Protein AF-A0A1A8APL5-F1 (afdb_monomer)

Foldseek 3Di:
DDDDDDDDDDDDDDDDDDDDDDDDDDDDDDDDDDPDPDDDDDDDDDDDDDDDDDDDDDDDDDDDDDDDDDDDDDDDPDDPPDPVVVVVVLLVVLLVVLVVLLVLLLVCPPHPPVSQPSQVVNLVQVQQLQFFDFDFDQDPVRDTDGDGPVFDRSHSDHPVSVLVSLLPDQDLSSLLSVLLSLQQVLCALVVDPPQRQDGPPVVSHDNYDPDSPRGDNVSSLVSSQSSLVSNCVNVVLPLRSLSNNLSSCLVVVVLLSSLQSLLSSQCSQCVLLPHDRDCVSVPPVSLVSNLVSCVSVQQLLLNLLSQVVHPDRPVVSNLVSLLDDPHPDPPLVLLLLDLDLVSLVSQLVNCVVVVVVVSNVSSVVSNPDPLSPPPDPPVSSVVSNSVSVSVSSSVSNVVRD

InterPro domains:
  IPR038751 INTS8 [PTHR13350] (71-401)
  IPR057980 Integrator complex subunit 8, TPR repeats [PF25756] (92-400)

Sequence (401 aa):
SNDNVGGITSVFVYLLPASSSPMAMSHERSSVCTVSSLFIVLGPDKQRPKRCHQHQRCSEEGYRVSRNLSENKNKSLLHCVPKQTQTIGFDKQHRTNLGQLLASTCKELPGPKESRRTAKELWDVVVQICSVSVQHKRSSDGRLGLIKHRESTLGIMQRNKFITFIKKLREPLVLTTLISLFVRLHSIVRDDIVNEVTAEHLSIWPSSLPNLQAVDVEAVAVTVRELVSFALSLNPHNQSWLGTQADIYFVTNQYCAALNFYLQAGAVCSDFFTKPVPPDVYTDQVLKRMIKCCSMLNCHTQVAVLCQFLREVDYMTAFKALQEQNSHDAMDSFYDYIWDVTILEYLTHIHHKRGETEKRQVAMKAIGQTELNSSNPEEVLQLAAQKRKKRFLQAMSKLYF

Structure (mmCIF, N/CA/C/O backbone):
data_AF-A0A1A8APL5-F1
#
_entry.id   AF-A0A1A8APL5-F1
#
loop_
_atom_site.group_PDB
_atom_site.id
_atom_site.type_symbol
_atom_site.label_atom_id
_atom_site.label_alt_id
_atom_site.label_comp_id
_atom_site.label_asym_id
_atom_site.label_entity_id
_atom_site.label_seq_id
_atom_site.pdbx_PDB_ins_code
_atom_site.Cartn_x
_atom_site.Cartn_y
_atom_site.Cartn_z
_atom_site.occupancy
_atom_site.B_iso_or_equiv
_atom_site.auth_seq_id
_atom_site.auth_comp_id
_atom_site.auth_asym_id
_atom_site.auth_atom_id
_atom_site.pdbx_PDB_model_num
ATOM 1 N N . SER A 1 1 ? -25.024 -43.457 46.623 1.00 31.22 1 SER A N 1
ATOM 2 C CA . SER A 1 1 ? -24.735 -44.799 46.100 1.00 31.22 1 SER A CA 1
ATOM 3 C C . SER A 1 1 ? -25.905 -45.224 45.241 1.00 31.22 1 SER A C 1
ATOM 5 O O . SER A 1 1 ? -26.969 -45.353 45.821 1.00 31.22 1 SER A O 1
ATOM 7 N N . ASN A 1 2 ? -25.675 -45.311 43.920 1.00 33.06 2 ASN A N 1
ATOM 8 C CA . ASN A 1 2 ? -26.385 -46.056 42.860 1.00 33.06 2 ASN A CA 1
ATOM 9 C C . ASN A 1 2 ? -27.938 -46.055 42.862 1.00 33.06 2 ASN A C 1
ATOM 11 O O . ASN A 1 2 ? -28.559 -46.365 43.863 1.00 33.06 2 ASN A O 1
ATOM 15 N N . ASP A 1 3 ? -28.657 -45.725 41.787 1.00 34.59 3 ASP A N 1
ATOM 16 C CA . ASP A 1 3 ? -28.421 -46.087 40.387 1.00 34.59 3 ASP A CA 1
ATOM 17 C C . ASP A 1 3 ? -29.032 -45.095 39.377 1.00 34.59 3 ASP A C 1
ATOM 19 O O . ASP A 1 3 ? -29.729 -44.140 39.706 1.00 34.59 3 ASP A O 1
ATOM 23 N N . ASN A 1 4 ? -28.666 -45.352 38.128 1.00 34.34 4 ASN A N 1
ATOM 24 C CA . ASN A 1 4 ? -28.577 -44.495 36.958 1.00 34.34 4 ASN A CA 1
ATOM 25 C C . ASN A 1 4 ? -29.703 -44.786 35.931 1.00 34.34 4 ASN A C 1
ATOM 27 O O . ASN A 1 4 ? -30.371 -45.813 36.022 1.00 34.34 4 ASN A O 1
ATOM 31 N N . VAL A 1 5 ? -29.750 -43.960 34.870 1.00 33.84 5 VAL A N 1
ATOM 32 C CA . VAL A 1 5 ? -30.425 -44.150 33.555 1.00 33.84 5 VAL A CA 1
ATOM 33 C C . VAL A 1 5 ? -31.932 -43.815 33.521 1.00 33.84 5 VAL A C 1
ATOM 35 O O . VAL A 1 5 ? -32.703 -44.337 34.305 1.00 33.84 5 VAL A O 1
ATOM 38 N N . GLY A 1 6 ? -32.486 -42.993 32.623 1.00 28.09 6 GLY A N 1
ATOM 39 C CA . GLY A 1 6 ? -32.003 -42.280 31.438 1.00 28.09 6 GLY A CA 1
ATOM 40 C C . GLY A 1 6 ? -33.203 -41.907 30.539 1.00 28.09 6 GLY A C 1
ATOM 41 O O . GLY A 1 6 ? -34.253 -42.534 30.626 1.00 28.09 6 GLY A O 1
ATOM 42 N N . GLY A 1 7 ? -33.031 -40.917 29.652 1.00 27.41 7 GLY A N 1
ATOM 43 C CA . GLY A 1 7 ? -33.799 -40.814 28.398 1.00 27.41 7 GLY A CA 1
ATOM 44 C C . GLY A 1 7 ? -34.995 -39.853 28.359 1.00 27.41 7 GLY A C 1
ATOM 45 O O . GLY A 1 7 ? -36.131 -40.239 28.603 1.00 27.41 7 GLY A O 1
ATOM 46 N N . ILE A 1 8 ? -34.734 -38.617 27.924 1.00 26.67 8 ILE A N 1
ATOM 47 C CA . ILE A 1 8 ? -35.718 -37.632 27.450 1.00 26.67 8 ILE A CA 1
ATOM 48 C C . ILE A 1 8 ? -35.950 -37.858 25.950 1.00 26.67 8 ILE A C 1
ATOM 50 O O . ILE A 1 8 ? -34.986 -37.864 25.192 1.00 26.67 8 ILE A O 1
ATOM 54 N N . THR A 1 9 ? -37.205 -37.949 25.503 1.00 27.06 9 THR A N 1
ATOM 55 C CA . THR A 1 9 ? -37.631 -37.529 24.152 1.00 27.06 9 THR A CA 1
ATOM 56 C C . THR A 1 9 ? -39.099 -37.103 24.201 1.00 27.06 9 THR A C 1
ATOM 58 O O . THR A 1 9 ? -39.991 -37.930 24.358 1.00 27.06 9 THR A O 1
ATOM 61 N N . SER A 1 10 ? -39.354 -35.798 24.079 1.00 27.67 10 SER A N 1
ATOM 62 C CA . SER A 1 10 ? -40.689 -35.251 23.827 1.00 27.67 10 SER A CA 1
ATOM 63 C C . SER A 1 10 ? -40.667 -34.551 22.474 1.00 27.67 10 SER A C 1
ATOM 65 O O . SER A 1 10 ? -39.848 -33.665 22.230 1.00 27.67 10 SER A O 1
ATOM 67 N N . VAL A 1 11 ? -41.535 -35.023 21.587 1.00 24.30 11 VAL A N 1
ATOM 68 C CA . VAL A 1 11 ? -41.801 -34.493 20.253 1.00 24.30 11 VAL A CA 1
ATOM 69 C C . VAL A 1 11 ? -42.955 -33.507 20.383 1.00 24.30 11 VAL A C 1
ATOM 71 O O . VAL A 1 11 ? -44.029 -33.897 20.828 1.00 24.30 11 VAL A O 1
ATOM 74 N N . PHE A 1 12 ? -42.767 -32.264 19.943 1.00 24.97 12 PHE A N 1
ATOM 75 C CA . PHE A 1 12 ? -43.878 -31.392 19.568 1.00 24.97 12 PHE A CA 1
ATOM 76 C C . PHE A 1 12 ? -43.547 -30.637 18.280 1.00 24.97 12 PHE A C 1
ATOM 78 O O . PHE A 1 12 ? -42.565 -29.906 18.176 1.00 24.97 12 PHE A O 1
ATOM 85 N N . VAL A 1 13 ? -44.401 -30.876 17.292 1.00 23.72 13 VAL A N 1
ATOM 86 C CA . VAL A 1 13 ? -44.569 -30.137 16.041 1.00 23.72 13 VAL A CA 1
ATOM 87 C C . VAL A 1 13 ? -45.432 -28.905 16.340 1.00 23.72 13 VAL A C 1
ATOM 89 O O . VAL A 1 13 ? -46.344 -29.033 17.150 1.00 23.72 13 VAL A O 1
ATOM 92 N N . TYR A 1 14 ? -45.168 -27.749 15.708 1.00 22.98 14 TYR A N 1
ATOM 93 C CA . TYR A 1 14 ? -46.142 -26.980 14.900 1.00 22.98 14 TYR A CA 1
ATOM 94 C C . TYR A 1 14 ? -45.694 -25.537 14.545 1.00 22.98 14 TYR A C 1
ATOM 96 O O . TYR A 1 14 ? -45.216 -24.788 15.387 1.00 22.98 14 TYR A O 1
ATOM 104 N N . LEU A 1 15 ? -46.012 -25.174 13.289 1.00 25.77 15 LEU A N 1
ATOM 105 C CA . LEU A 1 15 ? -46.502 -23.877 12.769 1.00 25.77 15 LEU A CA 1
ATOM 106 C C . LEU A 1 15 ? -45.537 -22.703 12.464 1.00 25.77 15 LEU A C 1
ATOM 108 O O . LEU A 1 15 ? -45.046 -21.997 13.334 1.00 25.77 15 LEU A O 1
ATOM 112 N N . LEU A 1 16 ? -45.427 -22.430 11.155 1.00 24.59 16 LEU A N 1
ATOM 113 C CA . LEU A 1 16 ? -45.233 -21.112 10.514 1.00 24.59 16 LEU A CA 1
ATOM 114 C C . LEU A 1 16 ? -46.461 -20.194 10.760 1.00 24.59 16 LEU A C 1
ATOM 116 O O . LEU A 1 16 ? -47.553 -20.735 10.962 1.00 24.59 16 LEU A O 1
ATOM 120 N N . PRO A 1 17 ? -46.345 -18.843 10.678 1.00 29.33 17 PRO A N 1
ATOM 121 C CA . PRO A 1 17 ? -46.568 -18.160 9.386 1.00 29.33 17 PRO A CA 1
ATOM 122 C C . PRO A 1 17 ? -45.791 -16.843 9.105 1.00 29.33 17 PRO A C 1
ATOM 124 O O . PRO A 1 17 ? -45.465 -16.062 9.988 1.00 29.33 17 PRO A O 1
ATOM 127 N N . ALA A 1 18 ? -45.549 -16.644 7.803 1.00 25.31 18 ALA A N 1
ATOM 128 C CA . ALA A 1 18 ? -45.647 -15.448 6.943 1.00 25.31 18 ALA A CA 1
ATOM 129 C C . ALA A 1 18 ? -45.364 -13.992 7.425 1.00 25.31 18 ALA A C 1
ATOM 131 O O . ALA A 1 18 ? -46.063 -13.430 8.257 1.00 25.31 18 ALA A O 1
ATOM 132 N N . SER A 1 19 ? -44.467 -13.355 6.647 1.00 26.39 19 SER A N 1
ATOM 133 C CA . SER A 1 19 ? -44.553 -12.035 5.970 1.00 26.39 19 SER A CA 1
ATOM 134 C C . SER A 1 19 ? -44.649 -10.710 6.746 1.00 26.39 19 SER A C 1
ATOM 136 O O . SER A 1 19 ? -45.676 -10.421 7.344 1.00 26.39 19 SER A O 1
ATOM 138 N N . SER A 1 20 ? -43.685 -9.810 6.479 1.00 24.52 20 SER A N 1
ATOM 139 C CA . SER A 1 20 ? -43.948 -8.420 6.034 1.00 24.52 20 SER A CA 1
ATOM 140 C C . SER A 1 20 ? -42.651 -7.671 5.653 1.00 24.52 20 SER A C 1
ATOM 142 O O . SER A 1 20 ? -41.790 -7.434 6.494 1.00 24.52 20 SER A O 1
ATOM 144 N N . SER A 1 21 ? -42.525 -7.260 4.389 1.00 28.12 21 SER A N 1
ATOM 145 C CA . SER A 1 21 ? -41.824 -6.025 3.958 1.00 28.12 21 SER A CA 1
ATOM 146 C C . SER A 1 21 ? -42.901 -4.953 3.669 1.00 28.12 21 SER A C 1
ATOM 148 O O . SER A 1 21 ? -44.075 -5.334 3.691 1.00 28.12 21 SER A O 1
ATOM 150 N N . PRO A 1 22 ? -42.612 -3.683 3.293 1.00 39.50 22 PRO A N 1
ATOM 151 C CA . PRO A 1 22 ? -41.338 -2.946 3.176 1.00 39.50 22 PRO A CA 1
ATOM 152 C C . PRO A 1 22 ? -41.366 -1.553 3.869 1.00 39.50 22 PRO A C 1
ATOM 154 O O . PRO A 1 22 ? -42.432 -1.041 4.190 1.00 39.50 22 PRO A O 1
ATOM 157 N N . MET A 1 23 ? -40.227 -0.858 4.001 1.00 25.16 23 MET A N 1
ATOM 158 C CA . MET A 1 23 ? -40.244 0.616 4.000 1.00 25.16 23 MET A CA 1
ATOM 159 C C . MET A 1 23 ? -38.965 1.216 3.409 1.00 25.16 23 MET A C 1
ATOM 161 O O . MET A 1 23 ? -37.850 0.779 3.682 1.00 25.16 23 MET A O 1
ATOM 165 N N . ALA A 1 24 ? -39.195 2.185 2.530 1.00 25.19 24 ALA A N 1
ATOM 166 C CA . ALA A 1 24 ? -38.242 2.873 1.683 1.00 25.19 24 ALA A CA 1
ATOM 167 C C . ALA A 1 24 ? -37.269 3.746 2.485 1.00 25.19 24 ALA A C 1
ATOM 169 O O . ALA A 1 24 ? -37.694 4.503 3.355 1.00 25.19 24 ALA A O 1
ATOM 170 N N . MET A 1 25 ? -35.984 3.704 2.126 1.00 25.97 25 MET A N 1
ATOM 171 C CA . MET A 1 25 ? -35.041 4.761 2.480 1.00 25.97 25 MET A CA 1
ATOM 172 C C . MET A 1 25 ? -34.861 5.708 1.298 1.00 25.97 25 MET A C 1
ATOM 174 O O . MET A 1 25 ? -34.594 5.309 0.165 1.00 25.97 25 MET A O 1
ATOM 178 N N . SER A 1 26 ? -35.072 6.974 1.620 1.00 24.73 26 SER A N 1
ATOM 179 C CA . SER A 1 26 ? -34.921 8.164 0.806 1.00 24.73 26 SER A CA 1
ATOM 180 C C . SER A 1 26 ? -33.531 8.277 0.187 1.00 24.73 26 SER A C 1
ATOM 182 O O . SER A 1 26 ? -32.509 8.131 0.852 1.00 24.73 26 SER A O 1
ATOM 184 N N . HIS A 1 27 ? -33.522 8.606 -1.102 1.00 24.92 27 HIS A N 1
ATOM 185 C CA . HIS A 1 27 ? -32.357 9.091 -1.821 1.00 24.92 27 HIS A CA 1
ATOM 186 C C . HIS A 1 27 ? -31.878 10.427 -1.236 1.00 24.92 27 HIS A C 1
ATOM 188 O O . HIS A 1 27 ? -32.512 11.454 -1.462 1.00 24.92 27 HIS A O 1
ATOM 194 N N . GLU A 1 28 ? -30.703 10.435 -0.614 1.00 24.25 28 GLU A N 1
ATOM 195 C CA . GLU A 1 28 ? -29.808 11.592 -0.646 1.00 24.25 28 GLU A CA 1
ATOM 196 C C . GLU A 1 28 ? -28.575 11.224 -1.470 1.00 24.25 28 GLU A C 1
ATOM 198 O O . GLU A 1 28 ? -27.827 10.291 -1.175 1.00 24.25 28 GLU A O 1
ATOM 203 N N . ARG A 1 29 ? -28.415 11.933 -2.591 1.00 25.55 29 ARG A N 1
ATOM 204 C CA . ARG A 1 29 ? -27.265 11.820 -3.485 1.00 25.55 29 ARG A CA 1
ATOM 205 C C . ARG A 1 29 ? -26.054 12.444 -2.798 1.00 25.55 29 ARG A C 1
ATOM 207 O O . ARG A 1 29 ? -25.884 13.657 -2.830 1.00 25.55 29 ARG A O 1
ATOM 214 N N . SER A 1 30 ? -25.199 11.601 -2.235 1.00 24.73 30 SER A N 1
ATOM 215 C CA . SER A 1 30 ? -23.805 11.931 -1.952 1.00 24.73 30 SER A CA 1
ATOM 216 C C . SER A 1 30 ? -22.956 11.457 -3.132 1.00 24.73 30 SER A C 1
ATOM 218 O O . SER A 1 30 ? -22.883 10.268 -3.444 1.00 24.73 30 SER A O 1
ATOM 220 N N . SER A 1 31 ? -22.391 12.419 -3.855 1.00 25.75 31 SER A N 1
ATOM 221 C CA . SER A 1 31 ? -21.556 12.230 -5.038 1.00 25.75 31 SER A CA 1
ATOM 222 C C . SER A 1 31 ? -20.223 11.578 -4.661 1.00 25.75 31 SER A C 1
ATOM 224 O O . SER A 1 31 ? -19.241 12.267 -4.398 1.00 25.75 31 SER A O 1
ATOM 226 N N . VAL A 1 32 ? -20.174 10.247 -4.654 1.00 27.17 32 VAL A N 1
ATOM 227 C CA . VAL A 1 32 ? -18.917 9.493 -4.586 1.00 27.17 32 VAL A CA 1
ATOM 228 C C . VAL A 1 32 ? -18.500 9.132 -6.008 1.00 27.17 32 VAL A C 1
ATOM 230 O O . VAL A 1 32 ? -19.235 8.456 -6.730 1.00 27.17 32 VAL A O 1
ATOM 233 N N . CYS A 1 33 ? -17.327 9.624 -6.414 1.00 24.38 33 CYS A N 1
ATOM 234 C CA . CYS A 1 33 ? -16.672 9.352 -7.691 1.00 24.38 33 CYS A CA 1
ATOM 235 C C . CYS A 1 33 ? -16.669 7.854 -8.022 1.00 24.38 33 CYS A C 1
ATOM 237 O O . CYS A 1 33 ? -15.802 7.104 -7.581 1.00 24.38 33 CYS A O 1
ATOM 239 N N . THR A 1 34 ? -17.613 7.428 -8.855 1.00 23.81 34 THR A N 1
ATOM 240 C CA . THR A 1 34 ? -17.586 6.136 -9.534 1.00 23.81 34 THR A CA 1
ATOM 241 C C . THR A 1 34 ? -16.813 6.332 -10.832 1.00 23.81 34 THR A C 1
ATOM 243 O O . THR A 1 34 ? -17.359 6.767 -11.842 1.00 23.81 34 THR A O 1
ATOM 246 N N . VAL A 1 35 ? -15.510 6.048 -10.814 1.00 25.64 35 VAL A N 1
ATOM 247 C CA . VAL A 1 35 ? -14.778 5.794 -12.059 1.00 25.64 35 VAL A CA 1
ATOM 248 C C . VAL A 1 35 ? -15.038 4.335 -12.410 1.00 25.64 35 VAL A C 1
ATOM 250 O O . VAL A 1 35 ? -14.472 3.423 -11.814 1.00 25.64 35 VAL A O 1
ATOM 253 N N . SER A 1 36 ? -15.971 4.119 -13.334 1.00 24.56 36 SER A N 1
ATOM 254 C CA . SER A 1 36 ? -16.299 2.806 -13.880 1.00 24.56 36 SER A CA 1
ATOM 255 C C . SER A 1 36 ? -15.090 2.209 -14.607 1.00 24.56 36 SER A C 1
ATOM 257 O O . SER A 1 36 ? -14.742 2.635 -15.707 1.00 24.56 36 SER A O 1
ATOM 259 N N . SER A 1 37 ? -14.479 1.182 -14.022 1.00 25.25 37 SER A N 1
ATOM 260 C CA . SER A 1 37 ? -13.577 0.276 -14.737 1.00 25.25 37 SER A CA 1
ATOM 261 C C . SER A 1 37 ? -14.418 -0.715 -15.540 1.00 25.25 37 SER A C 1
ATOM 2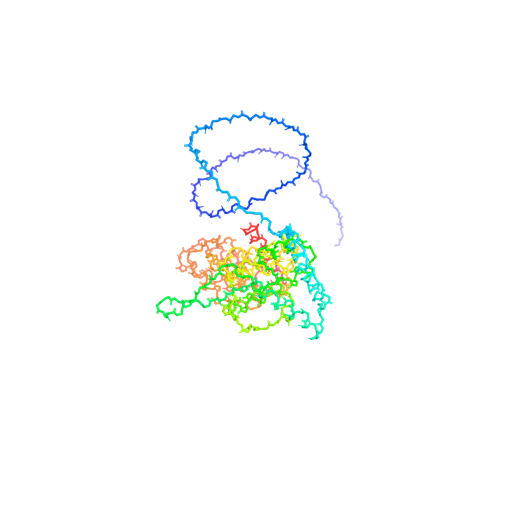63 O O . SER A 1 37 ? -14.908 -1.715 -15.019 1.00 25.25 37 SER A O 1
ATOM 265 N N . LEU A 1 38 ? -14.628 -0.402 -16.817 1.00 23.38 38 LEU A N 1
ATOM 266 C CA . LEU A 1 38 ? -15.297 -1.267 -17.783 1.00 23.38 38 LEU A CA 1
ATOM 267 C C . LEU A 1 38 ? -14.371 -2.447 -18.140 1.00 23.38 38 LEU A C 1
ATOM 269 O O . LEU A 1 38 ? -13.515 -2.333 -19.015 1.00 23.38 38 LEU A O 1
ATOM 273 N N . PHE A 1 39 ? -14.534 -3.586 -17.467 1.00 24.39 39 PHE A N 1
ATOM 274 C CA . PHE A 1 39 ? -13.956 -4.858 -17.904 1.00 24.39 39 PHE A CA 1
ATOM 275 C C . PHE A 1 39 ? -14.845 -5.466 -18.995 1.00 24.39 39 PHE A C 1
ATOM 277 O O . PHE A 1 39 ? -15.920 -5.995 -18.723 1.00 24.39 39 PHE A O 1
ATOM 284 N N . ILE A 1 40 ? -14.397 -5.384 -20.248 1.00 24.41 40 ILE A N 1
ATOM 285 C CA . ILE A 1 40 ? -14.993 -6.129 -21.359 1.00 24.41 40 ILE A CA 1
ATOM 286 C C . ILE A 1 40 ? -14.460 -7.566 -21.304 1.00 24.41 40 ILE A C 1
ATOM 288 O O . ILE A 1 40 ? -13.296 -7.827 -21.605 1.00 24.41 40 ILE A O 1
ATOM 292 N N . VAL A 1 41 ? -15.336 -8.496 -20.931 1.00 24.22 41 VAL A N 1
ATOM 293 C CA . VAL A 1 41 ? -15.162 -9.941 -21.109 1.00 24.22 41 VAL A CA 1
ATOM 294 C C . VAL A 1 41 ? -15.524 -10.277 -22.559 1.00 24.22 41 VAL A C 1
ATOM 296 O O . VAL A 1 41 ? -16.675 -10.114 -22.955 1.00 24.22 41 VAL A O 1
ATOM 299 N N . LEU A 1 42 ? -14.565 -10.746 -23.362 1.00 25.16 42 LEU A N 1
ATOM 300 C CA . LEU A 1 42 ? -14.848 -11.370 -24.660 1.00 25.16 42 LEU A CA 1
ATOM 301 C C . LEU A 1 42 ? -14.554 -12.868 -24.578 1.00 25.16 42 LEU A C 1
ATOM 303 O O . LEU A 1 42 ? -13.398 -13.288 -24.580 1.00 25.16 42 LEU A O 1
ATOM 307 N N . GLY A 1 43 ? -15.628 -13.656 -24.522 1.00 22.41 43 GLY A N 1
ATOM 308 C CA . GLY A 1 43 ? -15.637 -15.054 -24.947 1.00 22.41 43 GLY A CA 1
ATOM 309 C C . GLY A 1 43 ? -15.905 -15.163 -26.459 1.00 22.41 43 GLY A C 1
ATOM 310 O O . GLY A 1 43 ? -16.420 -14.213 -27.054 1.00 22.41 43 GLY A O 1
ATOM 311 N N . PRO A 1 44 ? -15.529 -16.281 -27.103 1.00 30.55 44 PRO A N 1
ATOM 312 C CA . PRO A 1 44 ? -15.416 -16.377 -28.555 1.00 30.55 44 PRO A CA 1
ATOM 313 C C . PRO A 1 44 ? -16.699 -16.920 -29.196 1.00 30.55 44 PRO A C 1
ATOM 315 O O . PRO A 1 44 ? -17.275 -17.857 -28.661 1.00 30.55 44 PRO A O 1
ATOM 318 N N . ASP A 1 45 ? -17.083 -16.430 -30.381 1.00 25.19 45 ASP A N 1
ATOM 319 C CA . ASP A 1 45 ? -17.395 -17.336 -31.495 1.00 25.19 45 ASP A CA 1
ATOM 320 C C . ASP A 1 45 ? -17.530 -16.662 -32.873 1.00 25.19 45 ASP A C 1
ATOM 322 O O . ASP A 1 45 ? -17.720 -15.457 -33.028 1.00 25.19 45 ASP A O 1
ATOM 326 N N . LYS A 1 46 ? -17.361 -17.523 -33.875 1.00 26.25 46 LYS A N 1
ATOM 327 C CA . LYS A 1 46 ? -17.305 -17.349 -35.333 1.00 26.25 46 LYS A CA 1
ATOM 328 C C . LYS A 1 46 ? -18.450 -16.528 -35.952 1.00 26.25 46 LYS A C 1
ATOM 330 O O . LYS A 1 46 ? -19.605 -16.745 -35.619 1.00 26.25 46 LYS A O 1
ATOM 335 N N . GLN A 1 47 ? -18.135 -15.768 -37.013 1.00 24.94 47 GLN A N 1
ATOM 336 C CA . GLN A 1 47 ? -18.641 -15.960 -38.395 1.00 24.94 47 GLN A CA 1
ATOM 337 C C . GLN A 1 47 ? -18.234 -14.789 -39.327 1.00 24.94 47 GLN A C 1
ATOM 339 O O . GLN A 1 47 ? -18.469 -13.618 -39.053 1.00 24.94 47 GLN A O 1
ATOM 344 N N . ARG A 1 48 ? -17.625 -15.125 -40.472 1.00 22.72 48 ARG A N 1
ATOM 345 C CA . ARG A 1 48 ? -17.636 -14.352 -41.740 1.00 22.72 48 ARG A CA 1
ATOM 346 C C . ARG A 1 48 ? -18.742 -14.954 -42.639 1.00 22.72 48 ARG A C 1
ATOM 348 O O . ARG A 1 48 ? -19.158 -16.066 -42.314 1.00 22.72 48 ARG A O 1
ATOM 355 N N . PRO A 1 49 ? -19.099 -14.408 -43.832 1.00 33.03 49 PRO A N 1
ATOM 356 C CA . PRO A 1 49 ? -18.740 -13.135 -44.501 1.00 33.03 49 PRO A CA 1
ATOM 357 C C . PRO A 1 49 ? -19.965 -12.392 -45.116 1.00 33.03 49 PRO A C 1
ATOM 359 O O . PRO A 1 49 ? -21.056 -12.948 -45.163 1.00 33.03 49 PRO A O 1
ATOM 362 N N . LYS A 1 50 ? -19.772 -11.198 -45.718 1.00 24.64 50 LYS A N 1
ATOM 363 C CA . LYS A 1 50 ? -20.199 -10.865 -47.109 1.00 24.64 50 LYS A CA 1
ATOM 364 C C . LYS A 1 50 ? -19.846 -9.424 -47.527 1.00 24.64 50 LYS A C 1
ATOM 366 O O . LYS A 1 50 ? -19.846 -8.504 -46.721 1.00 24.64 50 LYS A O 1
ATOM 371 N N . ARG A 1 51 ? -19.510 -9.290 -48.817 1.00 22.92 51 ARG A N 1
ATOM 372 C CA . ARG A 1 51 ? -19.245 -8.059 -49.589 1.00 22.92 51 ARG A CA 1
ATOM 373 C C . ARG A 1 51 ? -20.537 -7.272 -49.843 1.00 22.92 51 ARG A C 1
ATOM 375 O O . ARG A 1 51 ? -21.565 -7.908 -50.044 1.00 22.92 51 ARG A O 1
ATOM 382 N N . CYS A 1 52 ? -20.433 -5.953 -50.037 1.00 21.45 52 CYS A N 1
ATOM 383 C CA . CYS A 1 52 ? -21.241 -5.238 -51.033 1.00 21.45 52 CYS A CA 1
ATOM 384 C C . CYS A 1 52 ? -20.555 -3.948 -51.523 1.00 21.45 52 CYS A C 1
ATOM 386 O O . CYS A 1 52 ? -19.950 -3.214 -50.746 1.00 21.45 52 CYS A O 1
ATOM 388 N N . HIS A 1 53 ? -20.638 -3.735 -52.837 1.00 23.59 53 HIS A N 1
ATOM 389 C CA . HIS A 1 53 ? -20.248 -2.549 -53.606 1.00 23.59 53 HIS A CA 1
ATOM 390 C C . HIS A 1 53 ? -21.361 -1.487 -53.589 1.00 23.59 53 HIS A C 1
ATOM 392 O O . HIS A 1 53 ? -22.521 -1.878 -53.616 1.00 23.59 53 HIS A O 1
ATOM 398 N N . GLN A 1 54 ? -20.998 -0.198 -53.679 1.00 24.62 54 GLN A N 1
ATOM 399 C CA . GLN A 1 54 ? -21.577 0.885 -54.526 1.00 24.62 54 GLN A CA 1
ATOM 400 C C . GLN A 1 54 ? -21.033 2.238 -53.999 1.00 24.62 54 GLN A C 1
ATOM 402 O O . GLN A 1 54 ? -21.011 2.431 -52.793 1.00 24.62 54 GLN A O 1
ATOM 407 N N . HIS A 1 55 ? -20.337 3.120 -54.733 1.00 23.86 55 HIS A N 1
ATOM 408 C CA . HIS A 1 55 ? -20.608 3.895 -55.963 1.00 23.86 55 HIS A CA 1
ATOM 409 C C . HIS A 1 55 ? -21.593 5.075 -55.793 1.00 23.86 55 HIS A C 1
ATOM 411 O O . HIS A 1 55 ? -22.795 4.865 -55.850 1.00 23.86 55 HIS A O 1
ATOM 417 N N . GLN A 1 56 ? -21.057 6.303 -55.662 1.00 24.19 56 GLN A N 1
ATOM 418 C CA . GLN A 1 56 ? -21.621 7.617 -56.071 1.00 24.19 56 GLN A CA 1
ATOM 419 C C . GLN A 1 56 ? -20.564 8.701 -55.741 1.00 24.19 56 GLN A C 1
ATOM 421 O O . GLN A 1 56 ? -20.135 8.781 -54.597 1.00 24.19 56 GLN A O 1
ATOM 426 N N . ARG A 1 57 ? -19.832 9.298 -56.699 1.00 23.47 57 ARG A N 1
ATOM 427 C CA . ARG A 1 57 ? -20.119 10.403 -57.654 1.00 23.47 57 ARG A CA 1
ATOM 428 C C . ARG A 1 57 ? -20.488 11.766 -57.039 1.00 23.47 57 ARG A C 1
ATOM 430 O O . ARG A 1 57 ? -21.430 11.841 -56.262 1.00 23.47 57 ARG A O 1
ATOM 437 N N . CYS A 1 58 ? -19.780 12.781 -57.566 1.00 22.48 58 CYS A N 1
ATOM 438 C CA . CYS A 1 58 ? -19.951 14.253 -57.596 1.00 22.48 58 CYS A CA 1
ATOM 439 C C . CYS A 1 58 ? -18.745 14.953 -56.933 1.00 22.48 58 CYS A C 1
ATOM 441 O O . CYS A 1 58 ? -18.400 14.603 -55.815 1.00 22.48 58 CYS A O 1
ATOM 443 N N . SER A 1 59 ? -18.018 15.892 -57.547 1.00 24.81 59 SER A N 1
ATOM 444 C CA . SER A 1 59 ? -18.274 16.753 -58.714 1.00 24.81 59 SER A CA 1
ATOM 445 C C . SER A 1 59 ? -16.951 17.277 -59.311 1.00 24.81 59 SER A C 1
ATOM 447 O O . SER A 1 59 ? -15.981 17.492 -58.585 1.00 24.81 59 SER A O 1
ATOM 449 N N . GLU A 1 60 ? -16.942 17.474 -60.630 1.00 25.03 60 GLU A N 1
ATOM 450 C CA . GLU A 1 60 ? -15.925 18.180 -61.426 1.00 25.03 60 GLU A CA 1
ATOM 451 C C . GLU A 1 60 ? -16.081 19.707 -61.324 1.00 25.03 60 GLU A C 1
ATOM 453 O O . GLU A 1 60 ? -17.199 20.179 -61.160 1.00 25.03 60 GLU A O 1
ATOM 458 N N . GLU A 1 61 ? -14.965 20.437 -61.463 1.00 25.36 61 GLU A N 1
ATOM 459 C CA . GLU A 1 61 ? -14.756 21.755 -62.118 1.00 25.36 61 GLU A CA 1
ATOM 460 C C . GLU A 1 61 ? -13.373 22.276 -61.646 1.00 25.36 61 GLU A C 1
ATOM 462 O O . GLU A 1 61 ? -13.054 22.197 -60.467 1.00 25.36 61 GLU A O 1
ATOM 467 N N . GLY A 1 62 ? -12.428 22.774 -62.446 1.00 24.77 62 GLY A N 1
ATOM 468 C CA . GLY A 1 62 ? -12.410 23.139 -63.850 1.00 24.77 62 GLY A CA 1
ATOM 469 C C . GLY A 1 62 ? -10.968 23.381 -64.345 1.00 24.77 62 GLY A C 1
ATOM 470 O O . GLY A 1 62 ? -9.984 23.309 -63.610 1.00 24.77 62 GLY A O 1
ATOM 471 N N . TYR A 1 63 ? -10.888 23.623 -65.648 1.00 23.47 63 TYR A N 1
ATOM 472 C CA . TYR A 1 63 ? -9.729 23.681 -66.540 1.00 23.47 63 TYR A CA 1
ATOM 473 C C . TYR A 1 63 ? -8.630 24.716 -66.213 1.00 23.47 63 TYR A C 1
ATOM 475 O O . TYR A 1 63 ? -8.925 25.880 -65.959 1.00 23.47 63 TYR A O 1
ATOM 483 N N . ARG A 1 64 ? -7.364 24.356 -66.500 1.00 24.47 64 ARG A N 1
ATOM 484 C CA . ARG A 1 64 ? -6.510 25.096 -67.463 1.00 24.47 64 ARG A CA 1
ATOM 485 C C . ARG A 1 64 ? -5.306 24.266 -67.928 1.00 24.47 64 ARG A C 1
ATOM 487 O O . ARG A 1 64 ? -4.459 23.858 -67.143 1.00 24.47 64 ARG A O 1
ATOM 494 N N . VAL A 1 65 ? -5.248 24.062 -69.242 1.00 26.75 65 VAL A N 1
ATOM 495 C CA . VAL A 1 65 ? -4.123 23.515 -70.010 1.00 26.75 65 VAL A CA 1
ATOM 496 C C . VAL A 1 65 ? -3.301 24.682 -70.552 1.00 26.75 65 VAL A C 1
ATOM 498 O O . VAL A 1 65 ? -3.891 25.589 -71.130 1.00 26.75 65 VAL A O 1
ATOM 501 N N . SER A 1 66 ? -1.969 24.597 -70.465 1.00 25.41 66 SER A N 1
ATOM 502 C CA . SER A 1 66 ? -1.046 25.215 -71.430 1.00 25.41 66 SER A CA 1
ATOM 503 C C . SER A 1 66 ? 0.220 24.360 -71.605 1.00 25.41 66 SER A C 1
ATOM 505 O O . SER A 1 66 ? 0.946 24.088 -70.655 1.00 25.41 66 SER A O 1
ATOM 507 N N . ARG A 1 67 ? 0.415 23.939 -72.863 1.00 27.00 67 ARG A N 1
ATOM 508 C CA . ARG A 1 67 ? 1.604 23.390 -73.565 1.00 27.00 67 ARG A CA 1
ATOM 509 C C . ARG A 1 67 ? 2.827 24.331 -73.432 1.00 27.00 67 ARG A C 1
ATOM 511 O O . ARG A 1 67 ? 2.609 25.496 -73.136 1.00 27.00 67 ARG A O 1
ATOM 518 N N . ASN A 1 68 ? 4.096 24.034 -73.739 1.00 24.33 68 ASN A N 1
ATOM 519 C CA . ASN A 1 68 ? 4.909 22.914 -74.262 1.00 24.33 68 ASN A CA 1
ATOM 520 C C . ASN A 1 68 ? 6.403 23.349 -74.134 1.00 24.33 68 ASN A C 1
ATOM 522 O O . ASN A 1 68 ? 6.642 24.529 -73.889 1.00 24.33 68 ASN A O 1
ATOM 526 N N . LEU A 1 69 ? 7.341 22.441 -74.476 1.00 26.00 69 LEU A N 1
ATOM 527 C CA . LEU A 1 69 ? 8.805 22.597 -74.719 1.00 26.00 69 LEU A CA 1
ATOM 528 C C . LEU A 1 69 ? 9.692 22.311 -73.493 1.00 26.00 69 LEU A C 1
ATOM 530 O O . LEU A 1 69 ? 9.410 22.803 -72.413 1.00 26.00 69 LEU A O 1
ATOM 534 N N . SER A 1 70 ? 10.817 21.599 -73.547 1.00 25.20 70 SER A N 1
ATOM 535 C CA . SER A 1 70 ? 11.457 20.658 -74.480 1.00 25.20 70 SER A CA 1
ATOM 536 C C . SER A 1 70 ? 12.727 20.164 -73.760 1.00 25.20 70 SER A C 1
ATOM 538 O O . SER A 1 70 ? 13.347 20.937 -73.041 1.00 25.20 70 SER A O 1
ATOM 540 N N . GLU A 1 71 ? 13.112 18.906 -73.990 1.00 26.44 71 GLU A N 1
ATOM 541 C CA . GLU A 1 71 ? 14.492 18.381 -73.909 1.00 26.44 71 GLU A CA 1
ATOM 542 C C . GLU A 1 71 ? 15.302 18.524 -72.597 1.00 26.44 71 GLU A C 1
ATOM 544 O O . GLU A 1 71 ? 15.910 19.550 -72.322 1.00 26.44 71 GLU A O 1
ATOM 549 N N . ASN A 1 72 ? 15.529 17.402 -71.896 1.00 25.69 72 ASN A N 1
ATOM 550 C CA . ASN A 1 72 ? 16.874 16.809 -71.907 1.00 25.69 72 ASN A CA 1
ATOM 551 C C . ASN A 1 72 ? 16.907 15.354 -71.412 1.00 25.69 72 ASN A C 1
ATOM 553 O O . ASN A 1 72 ? 16.239 14.968 -70.455 1.00 25.69 72 ASN A O 1
ATOM 557 N N . LYS A 1 73 ? 17.705 14.548 -72.115 1.00 28.61 73 LYS A N 1
ATOM 558 C CA . LYS A 1 73 ? 17.913 13.110 -71.917 1.00 28.61 73 LYS A CA 1
ATOM 559 C C . LYS A 1 73 ? 18.848 12.814 -70.736 1.00 28.61 73 LYS A C 1
ATOM 561 O O . LYS A 1 73 ? 19.828 13.514 -70.527 1.00 28.61 73 LYS A O 1
ATOM 566 N N . ASN A 1 74 ? 18.593 11.661 -70.113 1.00 27.19 74 ASN A N 1
ATOM 567 C CA . ASN A 1 74 ? 19.539 10.734 -69.479 1.00 27.19 74 ASN A CA 1
ATOM 568 C C . ASN A 1 74 ? 20.553 11.274 -68.456 1.00 27.19 74 ASN A C 1
ATOM 570 O O . ASN A 1 74 ? 21.594 11.810 -68.827 1.00 27.19 74 ASN A O 1
ATOM 574 N N . LYS A 1 75 ? 20.375 10.860 -67.192 1.00 27.48 75 LYS A N 1
ATOM 575 C CA . LYS A 1 75 ? 21.398 10.118 -66.428 1.00 27.48 75 LYS A CA 1
ATOM 576 C C . LYS A 1 75 ? 20.808 9.505 -65.149 1.00 27.48 75 LYS A C 1
ATOM 578 O O . LYS A 1 75 ? 19.950 10.092 -64.501 1.00 27.48 75 LYS A O 1
ATOM 583 N N . SER A 1 76 ? 21.334 8.329 -64.801 1.00 26.45 76 SER A N 1
ATOM 584 C CA . SER A 1 76 ? 21.208 7.597 -63.527 1.00 26.45 76 SER A CA 1
ATOM 585 C C . SER A 1 76 ? 19.853 6.969 -63.165 1.00 26.45 76 SER A C 1
ATOM 587 O O . SER A 1 76 ? 19.130 7.434 -62.290 1.00 26.45 76 SER A O 1
ATOM 589 N N . LEU A 1 77 ? 19.612 5.784 -63.737 1.00 28.64 77 LEU A N 1
ATOM 590 C CA . LEU A 1 77 ? 19.035 4.655 -63.001 1.00 28.64 77 LEU A CA 1
ATOM 591 C C . LEU A 1 77 ? 19.926 4.366 -61.779 1.00 28.64 77 LEU A C 1
ATOM 593 O O . LEU A 1 77 ? 20.946 3.692 -61.884 1.00 28.64 77 LEU A O 1
ATOM 597 N N . LEU A 1 78 ? 19.555 4.914 -60.625 1.00 29.11 78 LEU A N 1
ATOM 598 C CA . LEU A 1 78 ? 20.035 4.478 -59.319 1.00 29.11 78 LEU A CA 1
ATOM 599 C C . LEU A 1 78 ? 18.837 3.899 -58.575 1.00 29.11 78 LEU A C 1
ATOM 601 O O . LEU A 1 78 ? 17.836 4.572 -58.348 1.00 29.11 78 LEU A O 1
ATOM 605 N N . HIS A 1 79 ? 18.960 2.616 -58.253 1.00 29.78 79 HIS A N 1
ATOM 606 C CA . HIS A 1 79 ? 18.083 1.829 -57.398 1.00 29.78 79 HIS A CA 1
ATOM 607 C C . HIS A 1 79 ? 17.432 2.655 -56.269 1.00 29.78 79 HIS A C 1
ATOM 609 O O . HIS A 1 79 ? 18.045 2.911 -55.233 1.00 29.78 79 HIS A O 1
ATOM 615 N N . CYS A 1 80 ? 16.143 2.976 -56.400 1.00 27.14 80 CYS A N 1
ATOM 616 C CA . CYS A 1 80 ? 15.291 3.191 -55.235 1.00 27.14 80 CYS A CA 1
ATOM 617 C C . CYS A 1 80 ? 14.927 1.820 -54.654 1.00 27.14 80 CYS A C 1
ATOM 619 O O . CYS A 1 80 ? 13.872 1.262 -54.942 1.00 27.14 80 CYS A O 1
ATOM 621 N N . VAL A 1 81 ? 15.815 1.258 -53.831 1.00 33.84 81 VAL A N 1
ATOM 622 C CA . VAL A 1 81 ? 15.398 0.258 -52.838 1.00 33.84 81 VAL A CA 1
ATOM 623 C C . VAL A 1 81 ? 14.450 0.975 -51.861 1.00 33.84 81 VAL A C 1
ATOM 625 O O . VAL A 1 81 ? 14.770 2.088 -51.430 1.00 33.84 81 VAL A O 1
ATOM 628 N N . PRO A 1 82 ? 13.284 0.412 -51.494 1.00 33.50 82 PRO A N 1
ATOM 629 C CA . PRO A 1 82 ? 12.358 1.110 -50.613 1.00 33.50 82 PRO A CA 1
ATOM 630 C C . PRO A 1 82 ? 13.001 1.292 -49.231 1.00 33.50 82 PRO A C 1
ATOM 632 O O . PRO A 1 82 ? 13.383 0.316 -48.584 1.00 33.50 82 PRO A O 1
ATOM 635 N N . LYS A 1 83 ? 13.061 2.535 -48.729 1.00 36.69 83 LYS A N 1
ATOM 636 C CA . LYS A 1 83 ? 13.511 2.870 -47.357 1.00 36.69 83 LYS A CA 1
ATOM 637 C C . LYS A 1 83 ? 12.791 2.068 -46.256 1.00 36.69 83 LYS A C 1
ATOM 639 O O . LYS A 1 83 ? 13.310 1.966 -45.146 1.00 36.69 83 LYS A O 1
ATOM 644 N N . GLN A 1 84 ? 11.626 1.484 -46.553 1.00 33.12 84 GLN A N 1
ATOM 645 C CA . GLN A 1 84 ? 10.851 0.636 -45.641 1.00 33.12 84 GLN A CA 1
ATOM 646 C C . GLN A 1 84 ? 11.541 -0.700 -45.311 1.00 33.12 84 GLN A C 1
ATOM 648 O O . GLN A 1 84 ? 11.487 -1.141 -44.167 1.00 33.12 84 GLN A O 1
ATOM 653 N N . THR A 1 85 ? 12.253 -1.332 -46.249 1.00 32.50 85 THR A N 1
ATOM 654 C CA . THR A 1 85 ? 12.863 -2.654 -46.003 1.00 32.50 85 THR A CA 1
ATOM 655 C C . THR A 1 85 ? 14.086 -2.557 -45.080 1.00 32.50 85 THR A C 1
ATOM 657 O O . THR A 1 85 ? 14.284 -3.409 -44.214 1.00 32.50 85 THR A O 1
ATOM 660 N N . GLN A 1 86 ? 14.865 -1.473 -45.190 1.00 37.66 86 GLN A N 1
ATOM 661 C CA . GLN A 1 86 ? 16.000 -1.197 -44.297 1.00 37.66 86 GLN A CA 1
ATOM 662 C C . GLN A 1 86 ? 15.553 -0.811 -42.881 1.00 37.66 86 GLN A C 1
ATOM 664 O O . GLN A 1 86 ? 16.147 -1.271 -41.908 1.00 37.66 86 GLN A O 1
ATOM 669 N N . THR A 1 87 ? 14.475 -0.031 -42.738 1.00 49.78 87 THR A N 1
ATOM 670 C CA . THR A 1 87 ? 13.937 0.326 -41.412 1.00 49.78 87 THR A CA 1
ATOM 671 C C . THR A 1 87 ? 13.352 -0.881 -40.679 1.00 49.78 87 THR A C 1
ATOM 673 O O . THR A 1 87 ? 13.527 -0.987 -39.466 1.00 49.78 87 THR A O 1
ATOM 676 N N . ILE A 1 88 ? 12.719 -1.824 -41.387 1.00 51.81 88 ILE A N 1
ATOM 677 C CA . ILE A 1 88 ? 12.210 -3.074 -40.792 1.00 51.81 88 ILE A CA 1
ATOM 678 C C . ILE A 1 88 ? 13.363 -3.966 -40.297 1.00 51.81 88 ILE A C 1
ATOM 680 O O . ILE A 1 88 ? 13.278 -4.522 -39.198 1.00 51.81 88 ILE A O 1
ATOM 684 N N . GLY A 1 89 ? 14.452 -4.081 -41.068 1.00 53.19 89 GLY A N 1
ATOM 685 C CA . GLY A 1 89 ? 15.651 -4.829 -40.668 1.00 53.19 89 GLY A CA 1
ATOM 686 C C . GLY A 1 89 ? 16.357 -4.221 -39.450 1.00 53.19 89 GLY A C 1
ATOM 687 O O . GLY A 1 89 ? 16.683 -4.935 -38.502 1.00 53.19 89 GLY A O 1
ATOM 688 N N . PHE A 1 90 ? 16.503 -2.896 -39.432 1.00 55.84 90 PHE A N 1
ATOM 689 C CA . PHE A 1 90 ? 17.134 -2.149 -38.340 1.00 55.84 90 PHE A CA 1
ATOM 690 C C . PHE A 1 90 ? 16.357 -2.273 -37.017 1.00 55.84 90 PHE A C 1
ATOM 692 O O . PHE A 1 90 ? 16.920 -2.570 -35.965 1.00 55.84 90 PHE A O 1
ATOM 699 N N . ASP A 1 91 ? 15.028 -2.168 -37.078 1.00 65.38 91 ASP A N 1
ATOM 700 C CA . ASP A 1 91 ? 14.138 -2.316 -35.921 1.00 65.38 91 ASP A CA 1
ATOM 701 C C . ASP A 1 91 ? 14.115 -3.761 -35.376 1.00 65.38 91 ASP A C 1
ATOM 703 O O . ASP A 1 91 ? 13.961 -3.991 -34.174 1.00 65.38 91 ASP A O 1
ATOM 707 N N . LYS A 1 92 ? 14.308 -4.765 -36.246 1.00 73.81 92 LYS A N 1
ATOM 708 C CA . LYS A 1 92 ? 14.465 -6.173 -35.843 1.00 73.81 92 LYS A CA 1
ATOM 709 C C . LYS A 1 92 ? 15.797 -6.412 -35.127 1.00 73.81 92 LYS A C 1
ATOM 711 O O . LYS A 1 92 ? 15.803 -7.120 -34.118 1.00 73.81 92 LYS A O 1
ATOM 716 N N . GLN A 1 93 ? 16.886 -5.801 -35.593 1.00 77.75 93 GLN A N 1
ATOM 717 C CA . GLN A 1 93 ? 18.194 -5.913 -34.945 1.00 77.75 93 GLN A CA 1
ATOM 718 C C . GLN A 1 93 ? 18.170 -5.325 -33.529 1.00 77.75 93 GLN A C 1
ATOM 720 O O . GLN A 1 93 ? 18.592 -5.986 -32.586 1.00 77.75 93 GLN A O 1
ATOM 725 N N . HIS A 1 94 ? 17.597 -4.133 -33.345 1.00 82.81 94 HIS A N 1
ATOM 726 C CA . HIS A 1 94 ? 17.528 -3.496 -32.026 1.00 82.81 94 HIS A CA 1
ATOM 727 C C . HIS A 1 94 ? 16.697 -4.278 -31.010 1.00 82.81 94 HIS A C 1
ATOM 729 O O . HIS A 1 94 ? 17.100 -4.404 -29.857 1.00 82.81 94 HIS A O 1
ATOM 735 N N . ARG A 1 95 ? 15.567 -4.861 -31.433 1.00 83.94 95 ARG A N 1
ATOM 736 C CA . ARG 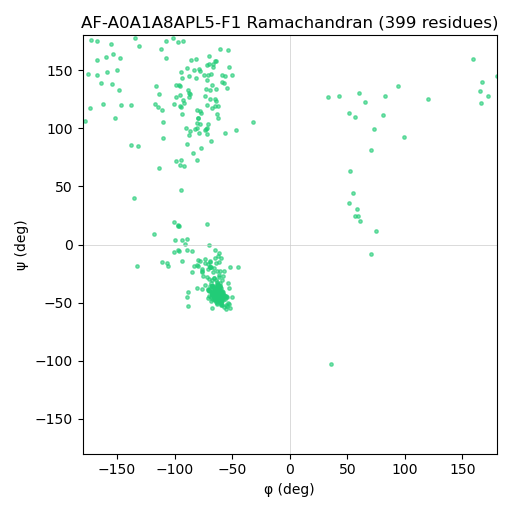A 1 95 ? 14.793 -5.772 -30.573 1.00 83.94 95 ARG A CA 1
ATOM 737 C C . ARG A 1 95 ? 15.577 -7.027 -30.197 1.00 83.94 95 ARG A C 1
ATOM 739 O O . ARG A 1 95 ? 15.443 -7.500 -29.076 1.00 83.94 95 ARG A O 1
ATOM 746 N N . THR A 1 96 ? 16.373 -7.558 -31.124 1.00 86.94 96 THR A N 1
ATOM 747 C CA . THR A 1 96 ? 17.195 -8.751 -30.879 1.00 86.94 96 THR A CA 1
ATOM 748 C C . THR A 1 96 ? 18.300 -8.444 -29.872 1.00 86.94 96 THR A C 1
ATOM 750 O O . THR A 1 96 ? 18.427 -9.163 -28.887 1.00 86.94 96 THR A O 1
ATOM 753 N N . ASN A 1 97 ? 19.019 -7.332 -30.053 1.00 87.81 97 ASN A N 1
ATOM 754 C CA . ASN A 1 97 ? 20.056 -6.885 -29.120 1.00 87.81 97 ASN A CA 1
ATOM 755 C C . ASN A 1 97 ? 19.479 -6.629 -27.718 1.00 87.81 97 ASN A C 1
ATOM 757 O O . ASN A 1 97 ? 20.031 -7.097 -26.728 1.00 87.81 97 ASN A O 1
ATOM 761 N N . LEU A 1 98 ? 18.337 -5.938 -27.627 1.00 90.25 98 LEU A N 1
ATOM 762 C CA . LEU A 1 98 ? 17.661 -5.698 -26.350 1.00 90.25 98 LEU A CA 1
ATOM 763 C C . LEU A 1 98 ? 17.215 -7.010 -25.685 1.00 90.25 98 LEU A C 1
ATOM 765 O O . LEU A 1 98 ? 17.386 -7.177 -24.482 1.00 90.25 98 LEU A O 1
ATOM 769 N N . GLY A 1 99 ? 16.679 -7.954 -26.464 1.00 91.56 99 GLY A N 1
ATOM 770 C CA . GLY A 1 99 ? 16.320 -9.283 -25.972 1.00 91.56 99 GLY A CA 1
ATOM 771 C C . GLY A 1 99 ? 17.525 -10.071 -25.448 1.00 91.56 99 GLY A C 1
ATOM 772 O O . GLY A 1 99 ? 17.421 -10.706 -24.404 1.00 91.56 99 GLY A O 1
ATOM 773 N N . GLN A 1 100 ? 18.676 -9.992 -26.123 1.00 91.19 100 GLN A N 1
ATOM 774 C CA . GLN A 1 100 ? 19.925 -10.626 -25.683 1.00 91.19 100 GLN A CA 1
ATOM 775 C C . GLN A 1 100 ? 20.474 -10.013 -24.391 1.00 91.19 100 GLN A C 1
ATOM 777 O O . GLN A 1 100 ? 20.910 -10.756 -23.511 1.00 91.19 100 GLN A O 1
ATOM 782 N N . LEU A 1 101 ? 20.427 -8.683 -24.255 1.00 91.56 101 LEU A N 1
ATOM 783 C CA . LEU A 1 101 ? 20.812 -7.994 -23.021 1.00 91.56 101 LEU A CA 1
ATOM 784 C C . LEU A 1 101 ? 19.899 -8.400 -21.863 1.00 91.56 101 LEU A C 1
ATOM 786 O O . LEU A 1 101 ? 20.392 -8.821 -20.823 1.00 91.56 101 LEU A O 1
ATOM 790 N N . LEU A 1 102 ? 18.578 -8.372 -22.073 1.00 92.75 102 LEU A N 1
ATOM 791 C CA . LEU A 1 102 ? 17.607 -8.804 -21.065 1.00 92.75 102 LEU A CA 1
ATOM 792 C C . LEU A 1 102 ? 17.830 -10.253 -20.635 1.00 92.75 102 LEU A C 1
ATOM 794 O O . LEU A 1 102 ? 17.869 -10.527 -19.440 1.00 92.75 102 LEU A O 1
ATOM 798 N N . ALA A 1 103 ? 18.005 -11.171 -21.587 1.00 91.81 103 ALA A N 1
ATOM 799 C CA . ALA A 1 103 ? 18.245 -12.578 -21.286 1.00 91.81 103 ALA A CA 1
ATOM 800 C C . ALA A 1 103 ? 19.549 -12.780 -20.497 1.00 91.81 103 ALA A C 1
ATOM 802 O O . ALA A 1 103 ? 19.558 -13.524 -19.518 1.00 91.81 103 ALA A O 1
ATOM 803 N N . SER A 1 104 ? 20.626 -12.090 -20.890 1.00 90.88 104 SER A N 1
ATOM 804 C CA . SER A 1 104 ? 21.914 -12.142 -20.189 1.00 90.88 104 SER A CA 1
ATOM 805 C C . SER A 1 104 ? 21.800 -11.609 -18.761 1.00 90.88 104 SER A C 1
ATOM 807 O O . SER A 1 104 ? 22.216 -12.290 -17.830 1.00 90.88 104 SER A O 1
ATOM 809 N N . THR A 1 105 ? 21.151 -10.457 -18.564 1.00 91.81 105 THR A N 1
ATOM 810 C CA . THR A 1 105 ? 20.928 -9.892 -17.225 1.00 91.81 105 THR A CA 1
ATOM 811 C C . THR A 1 105 ? 20.045 -10.793 -16.363 1.00 91.81 105 THR A C 1
ATOM 813 O O . THR A 1 105 ? 20.362 -11.013 -15.200 1.00 91.81 105 THR A O 1
ATOM 816 N N . CYS A 1 106 ? 18.977 -11.375 -16.919 1.00 91.44 106 CYS A N 1
ATOM 817 C CA . CYS A 1 106 ? 18.110 -12.296 -16.176 1.00 91.44 106 CYS A CA 1
ATOM 818 C C . CYS A 1 106 ? 18.848 -13.573 -15.751 1.00 91.44 106 CYS A C 1
ATOM 820 O O . CYS A 1 106 ? 18.645 -14.052 -14.641 1.00 91.44 106 CYS A O 1
ATOM 822 N N . LYS A 1 107 ? 19.722 -14.119 -16.610 1.00 87.50 107 LYS A N 1
ATOM 823 C CA . LYS A 1 107 ? 20.544 -15.300 -16.292 1.00 87.50 107 LYS A CA 1
ATOM 824 C C . LYS A 1 107 ? 21.492 -15.047 -15.114 1.00 87.50 107 LYS A C 1
ATOM 826 O O . LYS A 1 107 ? 21.859 -15.981 -14.408 1.00 87.50 107 LYS A O 1
ATOM 831 N N . GLU A 1 108 ? 21.891 -13.797 -14.917 1.00 83.56 108 GLU A N 1
ATOM 832 C CA . GLU A 1 108 ? 22.803 -13.374 -13.858 1.00 83.56 108 GLU A CA 1
ATOM 833 C C . GLU A 1 108 ? 22.080 -12.997 -12.550 1.00 83.56 108 GLU A C 1
ATOM 835 O O . GLU A 1 108 ? 22.746 -12.566 -11.614 1.00 83.56 108 GLU A O 1
ATOM 840 N N . LEU A 1 109 ? 20.754 -13.169 -12.434 1.00 81.25 109 LEU A N 1
ATOM 841 C CA . LEU A 1 109 ? 19.985 -12.946 -11.198 1.00 81.25 109 LEU A CA 1
ATOM 842 C C . LEU A 1 109 ? 19.772 -14.258 -10.410 1.00 81.25 109 LEU A C 1
ATOM 844 O O . LEU A 1 109 ? 19.401 -15.258 -11.022 1.00 81.25 109 LEU A O 1
ATOM 848 N N . PRO A 1 110 ? 19.923 -14.286 -9.065 1.00 62.34 110 PRO A N 1
ATOM 849 C CA . PRO A 1 110 ? 20.445 -13.266 -8.148 1.00 62.34 110 PRO A CA 1
ATOM 850 C C . PRO A 1 110 ? 21.961 -13.465 -7.938 1.00 62.34 110 PRO A C 1
ATOM 852 O O . PRO A 1 110 ? 22.419 -13.902 -6.885 1.00 62.34 110 PRO A O 1
ATOM 855 N N . GLY A 1 111 ? 22.753 -13.240 -8.981 1.00 60.03 111 GLY A N 1
ATOM 856 C CA . GLY A 1 111 ? 24.169 -13.588 -9.021 1.00 60.03 111 GLY A CA 1
ATOM 857 C C . GLY A 1 111 ? 25.100 -12.575 -8.333 1.00 60.03 111 GLY A C 1
ATOM 858 O O . GLY A 1 111 ? 24.743 -11.405 -8.155 1.00 60.03 111 GLY A O 1
ATOM 859 N N . PRO A 1 112 ? 26.320 -13.013 -7.957 1.00 56.28 112 PRO A N 1
ATOM 860 C CA . PRO A 1 112 ? 27.332 -12.215 -7.251 1.00 56.28 112 PRO A CA 1
ATOM 861 C C . PRO A 1 112 ? 27.777 -10.970 -8.039 1.00 56.28 112 PRO A C 1
ATOM 863 O O . PRO A 1 112 ? 27.487 -10.846 -9.219 1.00 56.28 112 PRO A O 1
ATOM 866 N N . LYS A 1 113 ? 28.518 -10.054 -7.386 1.00 54.94 113 LYS A N 1
ATOM 867 C CA . LYS A 1 113 ? 28.906 -8.688 -7.839 1.00 54.94 113 LYS A CA 1
ATOM 868 C C . LYS A 1 113 ? 29.412 -8.541 -9.292 1.00 54.94 113 LYS A C 1
ATOM 870 O O . LYS A 1 113 ? 29.407 -7.425 -9.811 1.00 54.94 113 LYS A O 1
ATOM 875 N N . GLU A 1 114 ? 29.838 -9.624 -9.930 1.00 52.88 114 GLU A N 1
ATOM 876 C CA . GLU A 1 114 ? 30.244 -9.703 -11.341 1.00 52.88 114 GLU A CA 1
ATOM 877 C C . GLU A 1 114 ? 29.055 -9.580 -12.325 1.00 52.88 114 GLU A C 1
ATOM 879 O O . GLU A 1 114 ? 29.260 -9.190 -13.472 1.00 52.88 114 GLU A O 1
ATOM 884 N N . SER A 1 115 ? 27.811 -9.761 -11.854 1.00 61.41 115 SER A N 1
ATOM 885 C CA . SER A 1 115 ? 26.533 -9.588 -12.582 1.00 61.41 115 SER A CA 1
ATOM 886 C C . SER A 1 115 ? 26.222 -8.151 -13.038 1.00 61.41 115 SER A C 1
ATOM 888 O O . SER A 1 115 ? 25.229 -7.878 -13.714 1.00 61.41 115 SER A O 1
ATOM 890 N N . ARG A 1 116 ? 27.059 -7.173 -12.669 1.00 70.94 116 ARG A N 1
ATOM 891 C CA . ARG A 1 116 ? 26.791 -5.750 -12.937 1.00 70.94 116 ARG A CA 1
ATOM 892 C C . ARG A 1 116 ? 27.112 -5.315 -14.357 1.00 70.94 116 ARG A C 1
ATOM 894 O O . ARG A 1 116 ? 26.654 -4.247 -14.753 1.00 70.94 116 ARG A O 1
ATOM 901 N N . ARG A 1 117 ? 27.913 -6.069 -15.118 1.00 86.12 117 ARG A N 1
ATOM 902 C CA . ARG A 1 117 ? 28.311 -5.625 -16.463 1.00 86.12 117 ARG A CA 1
ATOM 903 C C . ARG A 1 117 ? 27.117 -5.618 -17.411 1.00 86.12 117 ARG A C 1
ATOM 905 O O . ARG A 1 117 ? 26.815 -4.573 -17.979 1.00 86.12 117 ARG A O 1
ATOM 912 N N . THR A 1 118 ? 26.420 -6.745 -17.533 1.00 88.88 118 THR A N 1
ATOM 913 C CA . THR A 1 118 ? 25.248 -6.854 -18.415 1.00 88.88 118 THR A CA 1
ATOM 914 C C . THR A 1 118 ? 24.111 -5.955 -17.925 1.00 88.88 118 THR A C 1
ATOM 916 O O . THR A 1 118 ? 23.491 -5.257 -18.724 1.00 88.88 118 THR A O 1
ATOM 919 N N . ALA A 1 119 ? 23.901 -5.880 -16.602 1.00 90.81 119 ALA A N 1
ATOM 920 C CA . ALA A 1 119 ? 22.938 -4.971 -15.987 1.00 90.81 119 ALA A CA 1
ATOM 921 C C . ALA A 1 119 ? 23.250 -3.499 -16.303 1.00 90.81 119 ALA A C 1
ATOM 923 O O . ALA A 1 119 ? 22.346 -2.735 -16.633 1.00 90.81 119 ALA A O 1
ATOM 924 N N . LYS A 1 120 ? 24.524 -3.091 -16.263 1.00 91.62 120 LYS A N 1
ATOM 925 C CA . LYS A 1 120 ? 24.944 -1.735 -16.637 1.00 91.62 120 LYS A CA 1
ATOM 926 C C . LYS A 1 120 ? 24.722 -1.456 -18.124 1.00 91.62 120 LYS A C 1
ATOM 928 O O . LYS A 1 120 ? 24.209 -0.397 -18.461 1.00 91.62 120 LYS A O 1
ATOM 933 N N . GLU A 1 121 ? 25.058 -2.396 -19.003 1.00 92.69 121 GLU A N 1
ATOM 934 C CA . GLU A 1 121 ? 24.824 -2.246 -20.445 1.00 92.69 121 GLU A CA 1
ATOM 935 C C . GLU A 1 121 ? 23.323 -2.089 -20.754 1.00 92.69 121 GLU A C 1
ATOM 937 O O . GLU A 1 121 ? 22.931 -1.198 -21.510 1.00 92.69 121 GLU A O 1
ATOM 942 N N . LEU A 1 122 ? 22.465 -2.893 -20.115 1.00 94.00 122 LEU A N 1
ATOM 943 C CA . LEU A 1 122 ? 21.012 -2.760 -20.228 1.00 94.00 122 LEU A CA 1
ATOM 944 C C . LEU A 1 122 ? 20.506 -1.427 -19.651 1.00 94.00 122 LEU A C 1
ATOM 946 O O . LEU A 1 122 ? 19.675 -0.764 -20.276 1.00 94.00 122 LEU A O 1
ATOM 950 N N . TRP A 1 123 ? 21.013 -1.025 -18.484 1.00 94.19 123 TRP A N 1
ATOM 951 C CA . TRP A 1 123 ? 20.703 0.254 -17.847 1.00 94.19 123 TRP A CA 1
ATOM 952 C C . TRP A 1 123 ? 20.997 1.431 -18.776 1.00 94.19 123 TRP A C 1
ATOM 954 O O . TRP A 1 123 ? 20.109 2.244 -19.032 1.00 94.19 123 TRP A O 1
ATOM 964 N N . ASP A 1 124 ? 22.207 1.492 -19.335 1.00 92.62 124 ASP A N 1
ATOM 965 C CA . ASP A 1 124 ? 22.642 2.583 -20.208 1.00 92.62 124 ASP A CA 1
ATOM 966 C C . ASP A 1 124 ? 21.746 2.681 -21.458 1.00 92.62 124 ASP A C 1
ATOM 968 O O . ASP A 1 124 ? 21.310 3.774 -21.831 1.00 92.62 124 ASP A O 1
ATOM 972 N N . VAL A 1 125 ? 21.382 1.539 -22.057 1.00 92.31 125 VAL A N 1
ATOM 973 C CA . VAL A 1 125 ? 20.451 1.483 -23.197 1.00 92.31 125 VAL A CA 1
ATOM 974 C C . VAL A 1 125 ? 19.066 2.023 -22.825 1.00 92.31 125 VAL A C 1
ATOM 976 O O . VAL A 1 125 ? 18.499 2.826 -23.569 1.00 92.31 125 VAL A O 1
ATOM 979 N N . VAL A 1 126 ? 18.498 1.609 -21.688 1.00 92.69 126 VAL A N 1
ATOM 980 C CA . VAL A 1 126 ? 17.148 2.038 -21.281 1.00 92.69 126 VAL A CA 1
ATOM 981 C C . VAL A 1 126 ? 17.117 3.513 -20.876 1.00 92.69 126 VAL A C 1
ATOM 983 O O . VAL A 1 126 ? 16.185 4.229 -21.253 1.00 92.69 126 VAL A O 1
ATOM 986 N N . VAL A 1 127 ? 18.148 4.004 -20.184 1.00 92.19 127 VAL A N 1
ATOM 987 C CA . VAL A 1 127 ? 18.286 5.429 -19.845 1.00 92.19 127 VAL A CA 1
ATOM 988 C C . VAL A 1 127 ? 18.316 6.282 -21.110 1.00 92.19 127 VAL A C 1
ATOM 990 O O . VAL A 1 127 ? 17.616 7.292 -21.179 1.00 92.19 127 VAL A O 1
ATOM 993 N N . GLN A 1 128 ? 19.049 5.864 -22.146 1.00 89.56 128 GLN A N 1
ATOM 994 C CA . GLN A 1 128 ? 19.069 6.567 -23.432 1.00 89.56 128 GLN A CA 1
ATOM 995 C C . GLN A 1 128 ? 17.703 6.570 -24.134 1.00 89.56 128 GLN A C 1
ATOM 997 O O . GLN A 1 128 ? 17.334 7.578 -24.732 1.00 89.56 128 GLN A O 1
ATOM 1002 N N . ILE A 1 129 ? 16.928 5.479 -24.044 1.00 88.94 129 ILE A N 1
ATOM 1003 C CA . ILE A 1 129 ? 15.549 5.418 -24.571 1.00 88.94 129 ILE A CA 1
ATOM 1004 C C . ILE A 1 129 ? 14.631 6.418 -23.842 1.00 88.94 129 ILE A C 1
ATOM 1006 O O . ILE A 1 129 ? 13.709 6.962 -24.454 1.00 88.94 129 ILE A O 1
ATOM 1010 N N . CYS A 1 130 ? 14.884 6.673 -22.555 1.00 88.88 130 CYS A N 1
ATOM 1011 C CA . CYS A 1 130 ? 14.121 7.611 -21.723 1.00 88.88 130 CYS A CA 1
ATOM 1012 C C . CYS A 1 130 ? 14.684 9.045 -21.723 1.00 88.88 130 CYS A C 1
ATOM 1014 O O . CYS A 1 130 ? 14.136 9.917 -21.049 1.00 88.88 130 CYS A O 1
ATOM 1016 N N . SER A 1 131 ? 15.771 9.297 -22.455 1.00 86.88 131 SER A N 1
ATOM 1017 C CA . SER A 1 131 ? 16.423 10.605 -22.519 1.00 86.88 131 SER A CA 1
ATOM 1018 C C . SER A 1 131 ? 15.935 11.429 -23.709 1.00 86.88 131 SER A C 1
ATOM 1020 O O . SER A 1 131 ? 15.637 10.899 -24.778 1.00 86.88 131 SER A O 1
ATOM 1022 N N . VAL A 1 132 ? 15.908 12.748 -23.543 1.00 77.75 132 VAL A N 1
ATOM 1023 C CA . VAL A 1 132 ? 15.647 13.722 -24.605 1.00 77.75 132 VAL A CA 1
ATOM 1024 C C . VAL A 1 132 ? 16.964 14.297 -25.126 1.00 77.75 132 VAL A C 1
ATOM 1026 O O . VAL A 1 132 ? 17.860 14.642 -24.357 1.00 77.75 132 VAL A O 1
ATOM 1029 N N . SER A 1 133 ? 17.097 14.448 -26.446 1.00 65.62 133 SER A N 1
ATOM 1030 C CA . SER A 1 133 ? 18.190 15.237 -27.020 1.00 65.62 133 SER A CA 1
ATOM 1031 C C . SER A 1 133 ? 17.990 16.695 -26.673 1.00 65.62 133 SER A C 1
ATOM 1033 O O . SER A 1 133 ? 17.056 17.358 -27.131 1.00 65.62 133 SER A O 1
ATOM 1035 N N . VAL A 1 134 ? 18.949 17.217 -25.927 1.00 57.44 134 VAL A N 1
ATOM 1036 C CA . VAL A 1 134 ? 19.077 18.640 -25.675 1.00 57.44 134 VAL A CA 1
ATOM 1037 C C . VAL A 1 134 ? 19.899 19.242 -26.814 1.00 57.44 134 VAL A C 1
ATOM 1039 O O . VAL A 1 134 ? 21.124 19.153 -26.821 1.00 57.44 134 VAL A O 1
ATOM 1042 N N . GLN A 1 135 ? 19.234 19.822 -27.816 1.00 52.62 135 GLN A N 1
ATOM 1043 C CA . GLN A 1 135 ? 19.915 20.650 -28.815 1.00 52.62 135 GLN A CA 1
ATOM 1044 C C . GLN A 1 135 ? 19.899 22.112 -28.357 1.00 52.62 135 GLN A C 1
ATOM 1046 O O . GLN A 1 135 ? 18.841 22.707 -28.151 1.00 52.62 135 GLN A O 1
ATOM 1051 N N . HIS A 1 136 ? 21.083 22.707 -28.221 1.00 50.66 136 HIS A N 1
ATOM 1052 C CA . HIS A 1 136 ? 21.227 24.144 -28.014 1.00 50.66 136 HIS A CA 1
ATOM 1053 C C . HIS A 1 136 ? 21.080 24.840 -29.370 1.00 50.66 136 HIS A C 1
ATOM 1055 O O . HIS A 1 136 ? 21.973 24.744 -30.212 1.00 50.66 136 HIS A O 1
ATOM 1061 N N . LYS A 1 137 ? 19.970 25.547 -29.603 1.00 41.41 137 LYS A N 1
ATOM 1062 C CA . LYS A 1 137 ? 19.842 26.437 -30.764 1.00 41.41 137 LYS A CA 1
ATOM 1063 C C . LYS A 1 137 ? 20.084 27.869 -30.293 1.00 41.41 137 LYS A C 1
ATOM 1065 O O . LYS A 1 137 ? 19.377 28.359 -29.416 1.00 41.41 137 LYS A O 1
ATOM 1070 N N . ARG A 1 138 ? 21.086 28.546 -30.865 1.00 43.34 138 ARG A N 1
ATOM 1071 C CA . ARG A 1 138 ? 21.242 29.999 -30.693 1.00 43.34 138 ARG A CA 1
ATOM 1072 C C . ARG A 1 138 ? 20.037 30.674 -31.350 1.00 43.34 138 ARG A C 1
ATOM 1074 O O . ARG A 1 138 ? 19.811 30.480 -32.544 1.00 43.34 138 ARG A O 1
ATOM 1081 N N . SER A 1 139 ? 19.244 31.404 -30.568 1.00 48.88 139 SER A N 1
ATOM 1082 C CA . SER A 1 139 ? 18.230 32.301 -31.126 1.00 48.88 139 SER A CA 1
ATOM 1083 C C . SER A 1 139 ? 18.929 33.491 -31.790 1.00 48.88 139 SER A C 1
ATOM 1085 O O . SER A 1 139 ? 20.055 33.827 -31.418 1.00 48.88 139 SER A O 1
ATOM 1087 N N . SER A 1 140 ? 18.277 34.137 -32.759 1.00 50.41 140 SER A N 1
ATOM 1088 C CA . SER A 1 140 ? 18.820 35.290 -33.501 1.00 50.41 140 SER A CA 1
ATOM 1089 C C . SER A 1 140 ? 19.179 36.493 -32.614 1.00 50.41 140 SER A C 1
ATOM 1091 O O . SER A 1 140 ? 19.870 37.391 -33.072 1.00 50.41 140 SER A O 1
ATOM 1093 N N . ASP A 1 141 ? 18.757 36.481 -31.348 1.00 56.88 141 ASP A N 1
ATOM 1094 C CA . ASP A 1 141 ? 19.033 37.490 -30.315 1.00 56.88 141 ASP A CA 1
ATOM 1095 C C . ASP A 1 141 ? 20.214 37.112 -29.383 1.00 56.88 141 ASP A C 1
ATOM 1097 O O . ASP A 1 141 ? 20.330 37.578 -28.255 1.00 56.88 141 ASP A O 1
ATOM 1101 N N . GLY A 1 142 ? 21.064 36.154 -29.775 1.00 45.72 142 GLY A N 1
ATOM 1102 C CA . GLY A 1 142 ? 22.237 35.738 -28.985 1.00 45.72 142 GLY A CA 1
ATOM 1103 C C . GLY A 1 142 ? 21.926 34.971 -27.687 1.00 45.72 142 GLY A C 1
ATOM 1104 O O . GLY A 1 142 ? 22.831 34.399 -27.080 1.00 45.72 142 GLY A O 1
ATOM 1105 N N . ARG A 1 143 ? 20.654 34.879 -27.278 1.00 44.72 143 ARG A N 1
ATOM 1106 C CA . ARG A 1 143 ? 20.212 34.078 -26.129 1.00 44.72 143 ARG A CA 1
ATOM 1107 C C . ARG A 1 143 ? 20.234 32.579 -26.450 1.00 44.72 143 ARG A C 1
ATOM 1109 O O . ARG A 1 143 ? 19.658 32.118 -27.441 1.00 44.72 143 ARG A O 1
ATOM 1116 N N . LEU A 1 144 ? 20.891 31.812 -25.579 1.00 44.78 144 LEU A N 1
ATOM 1117 C CA . LEU A 1 144 ? 20.840 30.349 -25.554 1.00 44.78 144 LEU A CA 1
ATOM 1118 C C . LEU A 1 144 ? 19.451 29.913 -25.069 1.00 44.78 144 LEU A C 1
ATOM 1120 O O . LEU A 1 144 ? 19.145 29.997 -23.884 1.00 44.78 144 LEU A O 1
ATOM 1124 N N . GLY A 1 145 ? 18.603 29.468 -25.996 1.00 47.88 145 GLY A N 1
ATOM 1125 C CA . GLY A 1 145 ? 17.324 28.838 -25.680 1.00 47.88 145 GLY A CA 1
ATOM 1126 C C . GLY A 1 145 ? 17.463 27.316 -25.655 1.00 47.88 145 GLY A C 1
ATOM 1127 O O . GLY A 1 145 ? 17.951 26.717 -26.615 1.00 47.88 145 GLY A O 1
ATOM 1128 N N . LEU A 1 146 ? 17.013 26.682 -24.572 1.00 45.19 146 LEU A N 1
ATOM 1129 C CA . LEU A 1 146 ? 16.849 25.229 -24.484 1.00 45.19 146 LEU A CA 1
ATOM 1130 C C . LEU A 1 146 ? 15.637 24.810 -25.329 1.00 45.19 146 LEU A C 1
ATOM 1132 O O . LEU A 1 146 ? 14.496 24.929 -24.885 1.00 45.19 146 LEU A O 1
ATOM 1136 N N . ILE A 1 147 ? 15.865 24.315 -26.549 1.00 49.34 147 ILE A N 1
ATOM 1137 C CA . ILE A 1 147 ? 14.797 23.713 -27.356 1.00 49.34 147 ILE A CA 1
ATOM 1138 C C . ILE A 1 147 ? 14.749 22.218 -27.033 1.00 49.34 147 ILE A C 1
ATOM 1140 O O . ILE A 1 147 ? 15.548 21.428 -27.536 1.00 49.34 147 ILE A O 1
ATOM 1144 N N . LYS A 1 148 ? 13.794 21.817 -26.188 1.00 48.47 148 LYS A N 1
ATOM 1145 C CA . LYS A 1 148 ? 13.464 20.402 -25.976 1.00 48.47 148 LYS A CA 1
ATOM 1146 C C . LYS A 1 148 ? 12.706 19.890 -27.205 1.00 48.47 148 LYS A C 1
ATOM 1148 O O . LYS A 1 148 ? 11.507 20.121 -27.333 1.00 48.47 148 LYS A O 1
ATOM 1153 N N . HIS A 1 149 ? 13.386 19.208 -28.128 1.00 49.00 149 HIS A N 1
ATOM 1154 C CA . HIS A 1 149 ? 12.694 18.520 -29.221 1.00 49.00 149 HIS A CA 1
ATOM 1155 C C . HIS A 1 149 ? 12.076 17.228 -28.670 1.00 49.00 149 HIS A C 1
ATOM 1157 O O . HIS A 1 149 ? 12.799 16.304 -28.293 1.00 49.00 149 HIS A O 1
ATOM 1163 N N . ARG A 1 150 ? 10.737 17.167 -28.633 1.00 47.16 150 ARG A N 1
ATOM 1164 C CA . ARG A 1 150 ? 9.929 16.094 -28.011 1.00 47.16 150 ARG A CA 1
ATOM 1165 C C . ARG A 1 150 ? 10.132 14.694 -28.628 1.00 47.16 150 ARG A C 1
ATOM 1167 O O . ARG A 1 150 ? 9.633 13.716 -28.089 1.00 47.16 150 ARG A O 1
ATOM 1174 N N . GLU A 1 151 ? 10.872 14.583 -29.733 1.00 49.12 151 GLU A N 1
ATOM 1175 C CA . GLU A 1 151 ? 11.002 13.353 -30.537 1.00 49.12 151 GLU A CA 1
ATOM 1176 C C . GLU A 1 151 ? 12.446 13.037 -30.949 1.00 49.12 151 GLU A C 1
ATOM 1178 O O . GLU A 1 151 ? 12.734 12.636 -32.075 1.00 49.12 151 GLU A O 1
ATOM 1183 N N . SER A 1 152 ? 13.398 13.246 -30.052 1.00 48.72 152 SER A N 1
ATOM 1184 C CA . SER A 1 152 ? 14.795 12.944 -30.335 1.00 48.72 152 SER A CA 1
ATOM 1185 C C . SER A 1 152 ? 15.169 11.543 -29.849 1.00 48.72 152 SER A C 1
ATOM 1187 O O . SER A 1 152 ? 15.073 11.229 -28.668 1.00 48.72 152 SER A O 1
ATOM 1189 N N . THR A 1 153 ? 15.566 10.670 -30.778 1.00 54.72 153 THR A N 1
ATOM 1190 C CA . THR A 1 153 ? 15.953 9.282 -30.474 1.00 54.72 153 THR A CA 1
ATOM 1191 C C . THR A 1 153 ? 17.448 9.244 -30.156 1.00 54.72 153 THR A C 1
ATOM 1193 O O . THR A 1 153 ? 18.261 9.068 -31.056 1.00 54.72 153 THR A O 1
ATOM 1196 N N . LEU A 1 154 ? 17.827 9.482 -28.894 1.00 61.50 154 LEU A N 1
ATOM 1197 C CA . LEU A 1 154 ? 19.214 9.273 -28.446 1.00 61.50 154 LEU A CA 1
ATOM 1198 C C . LEU A 1 154 ? 19.543 7.782 -28.261 1.00 61.50 154 LEU A C 1
ATOM 1200 O O . LEU A 1 154 ? 20.699 7.392 -28.385 1.00 61.50 154 LEU A O 1
ATOM 1204 N N . GLY A 1 155 ? 18.535 6.956 -27.963 1.00 67.94 155 GLY A N 1
ATOM 1205 C CA . GLY A 1 155 ? 18.683 5.513 -27.774 1.00 67.94 155 GLY A CA 1
ATOM 1206 C C . GLY A 1 155 ? 18.445 4.680 -29.036 1.00 67.94 155 GLY A C 1
ATOM 1207 O O . GLY A 1 155 ? 17.996 5.173 -30.071 1.00 67.94 155 GLY A O 1
ATOM 1208 N N . ILE A 1 156 ? 18.675 3.369 -28.915 1.00 79.75 156 ILE A N 1
ATOM 1209 C CA . ILE A 1 156 ? 18.508 2.388 -30.004 1.00 79.75 156 ILE A CA 1
ATOM 1210 C C . ILE A 1 156 ? 17.086 2.364 -30.603 1.00 79.75 156 ILE A C 1
ATOM 1212 O O . ILE A 1 156 ? 16.886 1.921 -31.731 1.00 79.75 156 ILE A O 1
ATOM 1216 N N . MET A 1 157 ? 16.065 2.816 -29.869 1.00 84.56 157 MET A N 1
ATOM 1217 C CA . MET A 1 157 ? 14.688 2.896 -30.362 1.00 84.56 157 MET A CA 1
ATOM 1218 C C . MET A 1 157 ? 13.877 3.977 -29.646 1.00 84.56 157 MET A C 1
ATOM 1220 O O . MET A 1 157 ? 14.236 4.438 -28.567 1.00 84.56 157 MET A O 1
ATOM 1224 N N . GLN A 1 158 ? 12.742 4.351 -30.240 1.00 84.19 158 GLN A N 1
ATOM 1225 C CA . GLN A 1 158 ? 11.773 5.254 -29.616 1.00 84.19 158 GLN A CA 1
ATOM 1226 C C . GLN A 1 158 ? 11.034 4.566 -28.458 1.00 84.19 158 GLN A C 1
ATOM 1228 O O . GLN A 1 158 ? 10.675 3.390 -28.562 1.00 84.19 158 GLN A O 1
ATOM 1233 N N . ARG A 1 159 ? 10.697 5.327 -27.407 1.00 85.62 159 ARG A N 1
ATOM 1234 C CA . ARG A 1 159 ? 9.962 4.840 -26.224 1.00 85.62 159 ARG A CA 1
ATOM 1235 C C . ARG A 1 159 ? 8.684 4.070 -26.573 1.00 85.62 159 ARG A C 1
ATOM 1237 O O . ARG A 1 159 ? 8.472 2.976 -26.066 1.00 85.62 159 ARG A O 1
ATOM 1244 N N . ASN A 1 160 ? 7.868 4.565 -27.505 1.00 86.94 160 ASN A N 1
ATOM 1245 C CA . ASN A 1 160 ? 6.622 3.886 -27.902 1.00 86.94 160 ASN A CA 1
ATOM 1246 C C . ASN A 1 160 ? 6.876 2.491 -28.511 1.00 86.94 160 ASN A C 1
ATOM 1248 O O . ASN A 1 160 ? 6.110 1.549 -28.285 1.00 86.94 160 ASN A O 1
ATOM 1252 N N . LYS A 1 161 ? 7.979 2.329 -29.256 1.00 89.69 161 LYS A N 1
ATOM 1253 C CA . LYS A 1 161 ? 8.397 1.024 -29.791 1.00 89.69 161 LYS A CA 1
ATOM 1254 C C . LYS A 1 161 ? 8.908 0.102 -28.689 1.00 89.69 161 LYS A C 1
ATOM 1256 O O . LYS A 1 161 ? 8.605 -1.087 -28.718 1.00 89.69 161 LYS A O 1
ATOM 1261 N N . PHE A 1 162 ? 9.627 0.654 -27.716 1.00 90.12 162 PHE A N 1
ATOM 1262 C CA . PHE A 1 162 ? 10.082 -0.074 -26.536 1.00 90.12 162 PHE A CA 1
ATOM 1263 C C . PHE A 1 162 ? 8.902 -0.607 -25.705 1.00 90.12 162 PHE A C 1
ATOM 1265 O O . PHE A 1 162 ? 8.856 -1.798 -25.416 1.00 90.12 162 PHE A O 1
ATOM 1272 N N . ILE A 1 163 ? 7.878 0.212 -25.444 1.00 90.00 163 ILE A N 1
ATOM 1273 C CA . ILE A 1 163 ? 6.629 -0.238 -24.800 1.00 90.00 163 ILE A CA 1
ATOM 1274 C C . ILE A 1 163 ? 5.947 -1.344 -25.616 1.00 90.00 163 ILE A C 1
ATOM 1276 O O . ILE A 1 163 ? 5.525 -2.365 -25.073 1.00 90.00 163 ILE A O 1
ATOM 1280 N N . THR A 1 164 ? 5.877 -1.188 -26.942 1.00 92.12 164 THR A N 1
ATOM 1281 C CA . THR A 1 164 ? 5.305 -2.215 -27.831 1.00 92.12 164 THR A CA 1
ATOM 1282 C C . THR A 1 164 ? 6.090 -3.530 -27.773 1.00 92.12 164 THR A C 1
ATOM 1284 O O . THR A 1 164 ? 5.506 -4.605 -27.895 1.00 92.12 164 THR A O 1
ATOM 1287 N N . PHE A 1 165 ? 7.411 -3.463 -27.591 1.00 92.12 165 PHE A N 1
ATOM 1288 C CA . PHE A 1 165 ? 8.257 -4.631 -27.363 1.00 92.12 165 PHE A CA 1
ATOM 1289 C C . PHE A 1 165 ? 7.970 -5.273 -25.999 1.00 92.12 165 PHE A C 1
ATOM 1291 O O . PHE A 1 165 ? 7.711 -6.474 -25.958 1.00 92.12 165 PHE A O 1
ATOM 1298 N N . ILE A 1 166 ? 7.913 -4.484 -24.919 1.00 92.31 166 ILE A N 1
ATOM 1299 C CA . ILE A 1 166 ? 7.576 -4.962 -23.567 1.00 92.31 166 ILE A CA 1
ATOM 1300 C C . ILE A 1 166 ? 6.243 -5.708 -23.557 1.00 92.31 166 ILE A C 1
ATOM 1302 O O . ILE A 1 166 ? 6.163 -6.805 -23.012 1.00 92.31 166 ILE A O 1
ATOM 1306 N N . LYS A 1 167 ? 5.211 -5.173 -24.221 1.00 93.38 167 LYS A N 1
ATOM 1307 C CA . LYS A 1 167 ? 3.873 -5.791 -24.275 1.00 93.38 167 LYS A CA 1
ATOM 1308 C C . LYS A 1 167 ? 3.840 -7.171 -24.947 1.00 93.38 167 LYS A C 1
ATOM 1310 O O . LYS A 1 167 ? 2.822 -7.864 -24.882 1.00 93.38 167 LYS A O 1
ATOM 1315 N N . LYS A 1 168 ? 4.930 -7.594 -25.595 1.00 94.31 168 LYS A N 1
ATOM 1316 C CA . LYS A 1 168 ? 5.095 -8.944 -26.163 1.00 94.31 168 LYS A CA 1
ATOM 1317 C C . LYS A 1 168 ? 5.782 -9.918 -25.208 1.00 94.31 168 LYS A C 1
ATOM 1319 O O . LYS A 1 168 ? 5.741 -11.118 -25.459 1.00 94.31 168 LYS A O 1
ATOM 1324 N N . LEU A 1 169 ? 6.395 -9.426 -24.135 1.00 94.50 169 LEU A N 1
ATOM 1325 C CA . LEU A 1 169 ? 7.025 -10.254 -23.115 1.00 94.50 169 LEU A CA 1
ATOM 1326 C C . LEU A 1 169 ? 5.947 -10.911 -22.246 1.00 94.50 169 LEU A C 1
ATOM 1328 O O . LEU A 1 169 ? 4.865 -10.357 -22.034 1.00 94.50 169 LEU A O 1
ATOM 1332 N N . ARG A 1 170 ? 6.227 -12.134 -21.799 1.00 95.44 170 ARG A N 1
ATOM 1333 C CA . ARG A 1 170 ? 5.337 -12.933 -20.939 1.00 95.44 170 ARG A CA 1
ATOM 1334 C C . ARG A 1 170 ? 6.064 -13.555 -19.748 1.00 95.44 170 ARG A C 1
ATOM 1336 O O . ARG A 1 170 ? 5.411 -13.920 -18.781 1.00 95.44 170 ARG A O 1
ATOM 1343 N N . GLU A 1 171 ? 7.389 -13.647 -19.818 1.00 95.12 171 GLU A N 1
ATOM 1344 C CA . GLU A 1 171 ? 8.215 -14.302 -18.808 1.00 95.12 171 GLU A CA 1
ATOM 1345 C C . GLU A 1 171 ? 8.285 -13.469 -17.513 1.00 95.12 171 GLU A C 1
ATOM 1347 O O . GLU A 1 171 ? 8.773 -12.331 -17.568 1.00 95.12 171 GLU A O 1
ATOM 1352 N N . PRO A 1 172 ? 7.843 -13.996 -16.351 1.00 95.00 172 PRO A N 1
ATOM 1353 C CA . PRO A 1 172 ? 7.799 -13.241 -15.099 1.00 95.00 172 PRO A CA 1
ATOM 1354 C C . PRO A 1 172 ? 9.150 -12.670 -14.674 1.00 95.00 172 PRO A C 1
ATOM 1356 O O . PRO A 1 172 ? 9.219 -11.496 -14.330 1.00 95.00 172 PRO A O 1
ATOM 1359 N N . LEU A 1 173 ? 10.236 -13.445 -14.774 1.00 94.50 173 LEU A N 1
ATOM 1360 C CA . LEU A 1 173 ? 11.574 -12.977 -14.396 1.00 94.50 173 LEU A CA 1
ATOM 1361 C C . LEU A 1 173 ? 12.020 -11.767 -15.232 1.00 94.50 173 LEU A C 1
ATOM 1363 O O . LEU A 1 173 ? 12.590 -10.811 -14.704 1.00 94.50 173 LEU A O 1
ATOM 1367 N N . VAL A 1 174 ? 11.722 -11.775 -16.535 1.00 95.81 174 VAL A N 1
ATOM 1368 C CA . VAL A 1 174 ? 12.054 -10.660 -17.434 1.00 95.81 174 VAL A CA 1
ATOM 1369 C C . VAL A 1 174 ? 11.244 -9.417 -17.067 1.00 95.81 174 VAL A C 1
ATOM 1371 O O . VAL A 1 174 ? 11.789 -8.313 -17.039 1.00 95.81 174 VAL A O 1
ATOM 1374 N N . LEU A 1 175 ? 9.956 -9.584 -16.755 1.00 97.12 175 LEU A N 1
ATOM 1375 C CA . LEU A 1 175 ? 9.093 -8.483 -16.324 1.00 97.12 175 LEU A CA 1
ATOM 1376 C C . LEU A 1 175 ? 9.542 -7.913 -14.975 1.00 97.12 175 LEU A C 1
ATOM 1378 O O . LEU A 1 175 ? 9.696 -6.702 -14.872 1.00 97.12 175 LEU A O 1
ATOM 1382 N N . THR A 1 176 ? 9.846 -8.759 -13.989 1.00 96.75 176 THR A N 1
ATOM 1383 C CA . THR A 1 176 ? 10.422 -8.347 -12.699 1.00 96.75 176 THR A CA 1
ATOM 1384 C C . THR A 1 176 ? 11.727 -7.571 -12.890 1.00 96.75 176 THR A C 1
ATOM 1386 O O . THR A 1 176 ? 11.917 -6.520 -12.282 1.00 96.75 176 THR A O 1
ATOM 1389 N N . THR A 1 177 ? 12.614 -8.041 -13.771 1.00 95.62 177 THR A N 1
ATOM 1390 C CA . THR A 1 177 ? 13.891 -7.371 -14.069 1.00 95.62 177 THR A CA 1
ATOM 1391 C C . THR A 1 177 ? 13.674 -5.993 -14.694 1.00 95.62 177 THR A C 1
ATOM 1393 O O . THR A 1 177 ? 14.335 -5.025 -14.330 1.00 95.62 177 THR A O 1
ATOM 1396 N N . LEU A 1 178 ? 12.718 -5.866 -15.616 1.00 96.88 178 LEU A N 1
ATOM 1397 C CA . LEU A 1 178 ? 12.366 -4.570 -16.194 1.00 96.88 178 LEU A CA 1
ATOM 1398 C C . LEU A 1 178 ? 11.712 -3.642 -15.165 1.00 96.88 178 LEU A C 1
ATOM 1400 O O . LEU A 1 178 ? 12.026 -2.454 -15.140 1.00 96.88 178 LEU A O 1
ATOM 1404 N N . ILE A 1 179 ? 10.819 -4.164 -14.318 1.00 97.56 179 ILE A N 1
ATOM 1405 C CA . ILE A 1 179 ? 10.160 -3.389 -13.261 1.00 97.56 179 ILE A CA 1
ATOM 1406 C C . ILE A 1 179 ? 11.218 -2.825 -12.318 1.00 97.56 179 ILE A C 1
ATOM 1408 O O . ILE A 1 179 ? 11.218 -1.625 -12.068 1.00 97.56 179 ILE A O 1
ATOM 1412 N N . SER A 1 180 ? 12.160 -3.648 -11.860 1.00 96.06 180 SER A N 1
ATOM 1413 C CA . SER A 1 180 ? 13.218 -3.197 -10.957 1.00 96.06 180 SER A CA 1
ATOM 1414 C C . SER A 1 180 ? 14.120 -2.134 -11.579 1.00 96.06 180 SER A C 1
ATOM 1416 O O . SER A 1 180 ? 14.445 -1.150 -10.914 1.00 96.06 180 SER A O 1
ATOM 1418 N N . LEU A 1 181 ? 14.458 -2.274 -12.867 1.00 96.31 181 LEU A N 1
ATOM 1419 C CA . LEU A 1 181 ? 15.213 -1.269 -13.615 1.00 96.31 181 LEU A CA 1
ATOM 1420 C C . LEU A 1 181 ? 14.469 0.069 -13.620 1.00 96.31 181 LEU A C 1
ATOM 1422 O O . LEU A 1 181 ? 15.037 1.100 -13.255 1.00 96.31 181 LEU A O 1
ATOM 1426 N N . PHE A 1 182 ? 13.192 0.062 -14.010 1.00 96.62 182 PHE A N 1
ATOM 1427 C CA . PHE A 1 182 ? 12.395 1.284 -14.105 1.00 96.62 182 PHE A CA 1
ATOM 1428 C C . PHE A 1 182 ? 12.076 1.899 -12.747 1.00 96.62 182 PHE A C 1
ATOM 1430 O O . PHE A 1 182 ? 12.074 3.121 -12.639 1.00 96.62 182 PHE A O 1
ATOM 1437 N N . VAL A 1 183 ? 11.856 1.088 -11.713 1.00 96.25 183 VAL A N 1
ATOM 1438 C CA . VAL A 1 183 ? 11.696 1.563 -10.336 1.00 96.25 183 VAL A CA 1
ATOM 1439 C C . VAL A 1 183 ? 12.977 2.238 -9.866 1.00 96.25 183 VAL A C 1
ATOM 1441 O O . VAL A 1 183 ? 12.918 3.354 -9.355 1.00 96.25 183 VAL A O 1
ATOM 1444 N N . ARG A 1 184 ? 14.150 1.639 -10.111 1.00 95.00 184 ARG A N 1
ATOM 1445 C CA . ARG A 1 184 ? 15.421 2.281 -9.769 1.00 95.00 184 ARG A CA 1
ATOM 1446 C C . ARG A 1 184 ? 15.616 3.595 -10.520 1.00 95.00 184 ARG A C 1
ATOM 1448 O O . ARG A 1 184 ? 16.000 4.588 -9.906 1.00 95.00 184 ARG A O 1
ATOM 1455 N N . LEU A 1 185 ? 15.349 3.606 -11.826 1.00 95.06 185 LEU A N 1
ATOM 1456 C CA . LEU A 1 185 ? 15.445 4.812 -12.644 1.00 95.06 185 LEU A CA 1
ATOM 1457 C C . LEU A 1 185 ? 14.505 5.902 -12.123 1.00 95.06 185 LEU A C 1
ATOM 1459 O O . LEU A 1 185 ? 14.947 7.029 -11.929 1.00 95.06 185 LEU A O 1
ATOM 1463 N N . HIS A 1 186 ? 13.252 5.546 -11.830 1.00 94.00 186 HIS A N 1
ATOM 1464 C CA . HIS A 1 186 ? 12.250 6.427 -11.237 1.00 94.00 186 HIS A CA 1
ATOM 1465 C C . HIS A 1 186 ? 12.729 7.032 -9.911 1.00 94.00 186 HIS A C 1
ATOM 1467 O O . HIS A 1 186 ? 12.642 8.245 -9.734 1.00 94.00 186 HIS A O 1
ATOM 1473 N N . SER A 1 187 ? 13.284 6.221 -9.006 1.00 92.75 187 SER A N 1
ATOM 1474 C CA . SER A 1 187 ? 13.801 6.709 -7.723 1.00 92.75 187 SER A CA 1
ATOM 1475 C C . SER A 1 187 ? 14.934 7.726 -7.901 1.00 92.75 187 SER A C 1
ATOM 1477 O O . SER A 1 187 ? 14.929 8.752 -7.229 1.00 92.75 187 SER A O 1
ATOM 1479 N N . ILE A 1 188 ? 15.863 7.496 -8.839 1.00 92.75 188 ILE A N 1
ATOM 1480 C CA . ILE A 1 188 ? 16.972 8.433 -9.098 1.00 92.75 188 ILE A CA 1
ATOM 1481 C C . ILE A 1 188 ? 16.467 9.750 -9.697 1.00 92.75 188 ILE A C 1
ATOM 1483 O O . ILE A 1 188 ? 16.932 10.814 -9.305 1.00 92.75 188 ILE A O 1
ATOM 1487 N N . VAL A 1 189 ? 15.534 9.703 -10.655 1.00 91.12 189 VAL A N 1
ATOM 1488 C CA . VAL A 1 189 ? 15.055 10.925 -11.330 1.00 91.12 189 VAL A CA 1
ATOM 1489 C C . VAL A 1 189 ? 14.097 11.758 -10.484 1.00 91.12 189 VAL A C 1
ATOM 1491 O O . VAL A 1 189 ? 13.964 12.953 -10.735 1.00 91.12 189 VAL A O 1
ATOM 1494 N N . ARG A 1 190 ? 13.421 11.143 -9.507 1.00 87.44 190 ARG A N 1
ATOM 1495 C CA . ARG A 1 190 ? 12.488 11.828 -8.604 1.00 87.44 190 ARG A CA 1
ATOM 1496 C C . ARG A 1 190 ? 13.185 12.471 -7.402 1.00 87.44 190 ARG A C 1
ATOM 1498 O O . ARG A 1 190 ? 12.623 13.408 -6.848 1.00 87.44 190 ARG A O 1
ATOM 1505 N N . ASP A 1 191 ? 14.367 11.978 -7.026 1.00 84.00 191 ASP A N 1
ATOM 1506 C CA . ASP A 1 191 ? 15.185 12.481 -5.908 1.00 84.00 191 ASP A CA 1
ATOM 1507 C C . ASP A 1 191 ? 14.406 12.606 -4.576 1.00 84.00 191 ASP A C 1
ATOM 1509 O O . ASP A 1 191 ? 14.597 13.529 -3.789 1.00 84.00 191 ASP A O 1
ATOM 1513 N N . ASP A 1 192 ? 13.480 11.671 -4.326 1.00 80.06 192 ASP A N 1
ATOM 1514 C CA . ASP A 1 192 ? 12.682 11.600 -3.093 1.00 80.06 192 ASP A CA 1
ATOM 1515 C C . ASP A 1 192 ? 13.125 10.393 -2.262 1.00 80.06 192 ASP A C 1
ATOM 1517 O O . ASP A 1 192 ? 12.615 9.282 -2.421 1.00 80.06 192 ASP A O 1
ATOM 1521 N N . ILE A 1 193 ? 14.081 10.639 -1.366 1.00 74.94 193 ILE A N 1
ATOM 1522 C CA . ILE A 1 193 ? 14.641 9.638 -0.445 1.00 74.94 193 ILE A CA 1
ATOM 1523 C C . ILE A 1 193 ? 13.650 9.179 0.635 1.00 74.94 193 ILE A C 1
ATOM 1525 O O . ILE A 1 193 ? 13.900 8.193 1.322 1.00 74.94 193 ILE A O 1
ATOM 1529 N N . VAL A 1 194 ? 12.540 9.899 0.833 1.00 77.62 194 VAL A N 1
ATOM 1530 C CA . VAL A 1 194 ? 11.572 9.595 1.897 1.00 77.62 194 VAL A CA 1
ATOM 1531 C C . VAL A 1 194 ? 10.531 8.596 1.397 1.00 77.62 194 VAL A C 1
ATOM 1533 O O . VAL A 1 194 ? 10.156 7.668 2.117 1.00 77.62 194 VAL A O 1
ATOM 1536 N N . ASN A 1 195 ? 10.072 8.753 0.152 1.00 82.88 195 ASN A N 1
ATOM 1537 C CA . ASN A 1 195 ? 9.027 7.909 -0.427 1.00 82.88 195 ASN A CA 1
ATOM 1538 C C . ASN A 1 195 ? 9.561 7.041 -1.573 1.00 82.88 195 ASN A C 1
ATOM 1540 O O . ASN A 1 195 ? 9.156 7.183 -2.726 1.00 82.88 195 ASN A O 1
ATOM 1544 N N . GLU A 1 196 ? 10.461 6.113 -1.248 1.00 87.88 196 GLU A N 1
ATOM 1545 C CA . GLU A 1 196 ? 11.013 5.180 -2.232 1.00 87.88 196 GLU A CA 1
ATOM 1546 C C . GLU A 1 196 ? 9.991 4.118 -2.670 1.00 87.88 196 GLU A C 1
ATOM 1548 O O . GLU A 1 196 ? 9.216 3.594 -1.867 1.00 87.88 196 GLU A O 1
ATOM 1553 N N . VAL A 1 197 ? 9.998 3.777 -3.957 1.00 94.25 197 VAL A N 1
ATOM 1554 C CA . VAL A 1 197 ? 9.201 2.672 -4.503 1.00 94.25 197 VAL A CA 1
ATOM 1555 C C . VAL A 1 197 ? 9.999 1.377 -4.366 1.00 94.25 197 VAL A C 1
ATOM 1557 O O . VAL A 1 197 ? 11.158 1.321 -4.779 1.00 94.25 197 VAL A O 1
ATOM 1560 N N . THR A 1 198 ? 9.387 0.338 -3.799 1.00 93.00 198 THR A N 1
ATOM 1561 C CA . THR A 1 198 ? 10.030 -0.965 -3.598 1.00 93.00 198 THR A CA 1
ATOM 1562 C C . THR A 1 198 ? 9.869 -1.874 -4.820 1.00 93.00 198 THR A C 1
ATOM 1564 O O . THR A 1 198 ? 8.858 -1.833 -5.526 1.00 93.00 198 THR A O 1
ATOM 1567 N N . ALA A 1 199 ? 10.892 -2.686 -5.095 1.00 94.12 199 ALA A N 1
ATOM 1568 C CA . ALA A 1 199 ? 10.886 -3.739 -6.108 1.00 94.12 199 ALA A CA 1
ATOM 1569 C C . ALA A 1 199 ? 11.987 -4.772 -5.813 1.00 94.12 199 ALA A C 1
ATOM 1571 O O . ALA A 1 199 ? 12.952 -4.494 -5.096 1.00 94.12 199 ALA A O 1
ATOM 1572 N N . GLU A 1 200 ? 11.873 -5.958 -6.406 1.00 92.25 200 GLU A N 1
ATOM 1573 C CA . GLU A 1 200 ? 12.916 -6.988 -6.352 1.00 92.25 200 GLU A CA 1
ATOM 1574 C C . GLU A 1 200 ? 14.184 -6.554 -7.096 1.00 92.25 200 GLU A C 1
ATOM 1576 O O . GLU A 1 200 ? 14.136 -5.743 -8.010 1.00 92.25 200 GLU A O 1
ATOM 1581 N N . HIS A 1 201 ? 15.342 -7.107 -6.728 1.00 91.12 201 HIS A N 1
ATOM 1582 C CA . HIS A 1 201 ? 16.609 -6.924 -7.455 1.00 91.12 201 HIS A CA 1
ATOM 1583 C C . HIS A 1 201 ? 17.082 -5.464 -7.646 1.00 91.12 201 HIS A C 1
ATOM 1585 O O . HIS A 1 201 ? 17.876 -5.185 -8.538 1.00 91.12 201 HIS A O 1
ATOM 1591 N N . LEU A 1 202 ? 16.676 -4.509 -6.800 1.00 91.69 202 LEU A N 1
ATOM 1592 C CA . LEU A 1 202 ? 17.115 -3.107 -6.937 1.00 91.69 202 LEU A CA 1
ATOM 1593 C C . LEU A 1 202 ? 18.638 -2.905 -6.811 1.00 91.69 202 LEU A C 1
ATOM 1595 O O . LEU A 1 202 ? 19.185 -1.954 -7.368 1.00 91.69 202 LEU A O 1
ATOM 1599 N N . SER A 1 203 ? 19.333 -3.794 -6.098 1.00 90.38 203 SER A N 1
ATOM 1600 C CA . SER A 1 203 ? 20.760 -3.672 -5.769 1.00 90.38 203 SER A CA 1
ATOM 1601 C C . SER A 1 203 ? 21.722 -3.925 -6.937 1.00 90.38 203 SER A C 1
ATOM 1603 O O . SER A 1 203 ? 22.913 -3.619 -6.812 1.00 90.38 203 SER A O 1
ATOM 1605 N N . ILE A 1 204 ? 21.243 -4.477 -8.058 1.00 90.19 204 ILE A N 1
ATOM 1606 C CA . ILE A 1 204 ? 22.078 -4.727 -9.246 1.00 90.19 204 ILE A CA 1
ATOM 1607 C C . ILE A 1 204 ? 22.239 -3.488 -10.134 1.00 90.19 204 ILE A C 1
ATOM 1609 O O . ILE A 1 204 ? 23.175 -3.417 -10.930 1.00 90.19 204 ILE A O 1
ATOM 1613 N N . TRP A 1 205 ? 21.357 -2.499 -9.981 1.00 92.31 205 TRP A N 1
ATOM 1614 C CA . TRP A 1 205 ? 21.323 -1.305 -10.816 1.00 92.31 205 TRP A CA 1
ATOM 1615 C C . TRP A 1 205 ? 22.214 -0.178 -10.266 1.00 92.31 205 TRP A C 1
ATOM 1617 O O . TRP A 1 205 ? 22.398 -0.062 -9.048 1.00 92.31 205 TRP A O 1
ATOM 1627 N N . PRO A 1 206 ? 22.741 0.705 -11.134 1.00 91.94 206 PRO A N 1
ATOM 1628 C CA . PRO A 1 206 ? 23.449 1.913 -10.714 1.00 91.94 206 PRO A CA 1
ATOM 1629 C C . PRO A 1 206 ? 22.650 2.782 -9.728 1.00 91.94 206 PRO A C 1
ATOM 1631 O O . PRO A 1 206 ? 21.419 2.772 -9.704 1.00 91.94 206 PRO A O 1
ATOM 1634 N N . SER A 1 207 ? 23.359 3.543 -8.890 1.00 89.62 207 SER A N 1
ATOM 1635 C CA . SER A 1 207 ? 22.770 4.439 -7.881 1.00 89.62 207 SER A CA 1
ATOM 1636 C C . SER A 1 207 ? 22.731 5.909 -8.269 1.00 89.62 207 SER A C 1
ATOM 1638 O O . SER A 1 207 ? 22.166 6.709 -7.535 1.00 89.62 207 SER A O 1
ATOM 1640 N N . SER A 1 208 ? 23.331 6.272 -9.397 1.00 90.25 208 SER A N 1
ATOM 1641 C CA . SER A 1 208 ? 23.376 7.643 -9.888 1.00 90.25 208 SER A CA 1
ATOM 1642 C C . SER A 1 208 ? 23.373 7.670 -11.412 1.00 90.25 208 SER A C 1
ATOM 1644 O O . SER A 1 208 ? 23.687 6.677 -12.076 1.00 90.25 208 SER A O 1
ATOM 1646 N N . LEU A 1 209 ? 23.008 8.826 -11.964 1.00 89.19 209 LEU A N 1
ATOM 1647 C CA . LEU A 1 209 ? 23.026 9.093 -13.396 1.00 89.19 209 LEU A CA 1
ATOM 1648 C C . LEU A 1 209 ? 24.037 10.200 -13.716 1.00 89.19 209 LEU A C 1
ATOM 1650 O O . LEU A 1 209 ? 24.035 11.221 -13.031 1.00 89.19 209 LEU A O 1
ATOM 1654 N N . PRO A 1 210 ? 24.852 10.056 -14.779 1.00 85.56 210 PRO A N 1
ATOM 1655 C CA . PRO A 1 210 ? 25.796 11.099 -15.183 1.00 85.56 210 PRO A CA 1
ATOM 1656 C C . PRO A 1 210 ? 25.123 12.410 -15.611 1.00 85.56 210 PRO A C 1
ATOM 1658 O O . PRO A 1 210 ? 25.677 13.483 -15.401 1.00 85.56 210 PRO A O 1
ATOM 1661 N N . ASN A 1 211 ? 23.941 12.334 -16.234 1.00 85.00 211 ASN A N 1
ATOM 1662 C CA . ASN A 1 211 ? 23.214 13.500 -16.734 1.00 85.00 211 ASN A CA 1
ATOM 1663 C C . ASN A 1 211 ? 21.713 13.387 -16.433 1.00 85.00 211 ASN A C 1
ATOM 1665 O O . ASN A 1 211 ? 20.932 12.934 -17.268 1.00 85.00 211 ASN A O 1
ATOM 1669 N N . LEU A 1 212 ? 21.319 13.817 -15.234 1.00 85.62 212 LEU A N 1
ATOM 1670 C CA . LEU A 1 212 ? 19.926 13.778 -14.779 1.00 85.62 212 LEU A CA 1
ATOM 1671 C C . LEU A 1 212 ? 18.999 14.658 -15.637 1.00 85.62 212 LEU A C 1
ATOM 1673 O O . LEU A 1 212 ? 17.865 14.283 -15.910 1.00 85.62 212 LEU A O 1
ATOM 1677 N N . GLN A 1 213 ? 19.502 15.803 -16.114 1.00 83.31 213 GLN A N 1
ATOM 1678 C CA . GLN A 1 213 ? 18.724 16.799 -16.867 1.00 83.31 213 GLN A CA 1
ATOM 1679 C C . GLN A 1 213 ? 18.312 16.325 -18.267 1.00 83.31 213 GLN A C 1
ATOM 1681 O O . GLN A 1 213 ? 17.395 16.885 -18.869 1.00 83.31 213 GLN A O 1
ATOM 1686 N N . ALA A 1 214 ? 18.995 15.309 -18.800 1.00 85.06 214 ALA A N 1
ATOM 1687 C CA . ALA A 1 214 ? 18.656 14.713 -20.085 1.00 85.06 214 ALA A CA 1
ATOM 1688 C C . ALA A 1 214 ? 17.500 13.708 -19.992 1.00 85.06 214 ALA A C 1
ATOM 1690 O O . ALA A 1 214 ? 16.915 13.392 -21.025 1.00 85.06 214 ALA A O 1
ATOM 1691 N N . VAL A 1 215 ? 17.158 13.202 -18.804 1.00 88.50 215 VAL A N 1
ATOM 1692 C CA . VAL A 1 215 ? 16.120 12.173 -18.645 1.00 88.50 215 VAL A CA 1
ATOM 1693 C C . VAL A 1 215 ? 14.747 12.818 -18.475 1.00 88.50 215 VAL A C 1
ATOM 1695 O O . VAL A 1 215 ? 14.568 13.749 -17.692 1.00 88.50 215 VAL A O 1
ATOM 1698 N N . ASP A 1 216 ? 13.755 12.318 -19.210 1.00 87.94 216 ASP A N 1
ATOM 1699 C CA . ASP A 1 216 ? 12.368 12.762 -19.070 1.00 87.94 216 ASP A CA 1
ATOM 1700 C C . ASP A 1 216 ? 11.709 12.064 -17.867 1.00 87.94 216 ASP A C 1
ATOM 1702 O O . ASP A 1 216 ? 11.301 10.903 -17.942 1.00 87.94 216 ASP A O 1
ATOM 1706 N N . VAL A 1 217 ? 11.628 12.784 -16.743 1.00 89.25 217 VAL A N 1
ATOM 1707 C CA . VAL A 1 217 ? 11.074 12.302 -15.464 1.00 89.25 217 VAL A CA 1
ATOM 1708 C C . VAL A 1 217 ? 9.646 11.770 -15.626 1.00 89.25 217 VAL A C 1
ATOM 1710 O O . VAL A 1 217 ? 9.325 10.686 -15.135 1.00 89.25 217 VAL A O 1
ATOM 1713 N N . GLU A 1 218 ? 8.797 12.493 -16.359 1.00 88.00 218 GLU A N 1
ATOM 1714 C CA . GLU A 1 218 ? 7.396 12.110 -16.555 1.00 88.00 218 GLU A CA 1
ATOM 1715 C C . GLU A 1 218 ? 7.294 10.867 -17.443 1.00 88.00 218 GLU A C 1
ATOM 1717 O O . GLU A 1 218 ? 6.523 9.948 -17.165 1.00 88.00 218 GLU A O 1
ATOM 1722 N N . ALA A 1 219 ? 8.127 10.777 -18.483 1.00 88.25 219 ALA A N 1
ATOM 1723 C CA . ALA A 1 219 ? 8.187 9.581 -19.317 1.00 88.25 219 ALA A CA 1
ATOM 1724 C C . ALA A 1 219 ? 8.556 8.324 -18.523 1.00 88.25 219 ALA A C 1
ATOM 1726 O O . ALA A 1 219 ? 7.976 7.261 -18.767 1.00 88.25 219 ALA A O 1
ATOM 1727 N N . VAL A 1 220 ? 9.505 8.432 -17.591 1.00 92.12 220 VAL A N 1
ATOM 1728 C CA . VAL A 1 220 ? 9.895 7.327 -16.706 1.00 92.12 220 VAL A CA 1
ATOM 1729 C C . VAL A 1 220 ? 8.725 6.937 -15.799 1.00 92.12 220 VAL A C 1
ATOM 1731 O O . VAL A 1 220 ? 8.388 5.754 -15.728 1.00 92.12 220 VAL A O 1
ATOM 1734 N N . ALA A 1 221 ? 8.050 7.913 -15.179 1.00 91.06 221 ALA A N 1
ATOM 1735 C CA . ALA A 1 221 ? 6.896 7.681 -14.307 1.00 91.06 221 ALA A CA 1
ATOM 1736 C C . ALA A 1 221 ? 5.706 7.023 -15.037 1.00 91.06 221 ALA A C 1
ATOM 1738 O O . ALA A 1 221 ? 5.056 6.120 -14.506 1.00 91.06 221 ALA A O 1
ATOM 1739 N N . VAL A 1 222 ? 5.424 7.429 -16.277 1.00 91.25 222 VAL A N 1
ATOM 1740 C CA . VAL A 1 222 ? 4.397 6.786 -17.114 1.00 91.25 222 VAL A CA 1
ATOM 1741 C C . VAL A 1 222 ? 4.816 5.367 -17.496 1.00 91.25 222 VAL A C 1
ATOM 1743 O O . VAL A 1 222 ? 4.008 4.444 -17.398 1.00 91.25 222 VAL A O 1
ATOM 1746 N N . THR A 1 223 ? 6.080 5.174 -17.880 1.00 93.00 223 THR A N 1
ATOM 1747 C CA . THR A 1 223 ? 6.590 3.870 -18.328 1.00 93.00 223 THR A CA 1
ATOM 1748 C C . THR A 1 223 ? 6.565 2.831 -17.212 1.00 93.00 223 THR A C 1
ATOM 1750 O O . THR A 1 223 ? 6.101 1.717 -17.444 1.00 93.00 223 THR A O 1
ATOM 1753 N N . VAL A 1 224 ? 7.010 3.182 -15.998 1.00 94.56 224 VAL A N 1
ATOM 1754 C CA . VAL A 1 224 ? 6.992 2.245 -14.862 1.00 94.56 224 VAL A CA 1
ATOM 1755 C C . VAL A 1 224 ? 5.561 1.825 -14.520 1.00 94.56 224 VAL A C 1
ATOM 1757 O O . VAL A 1 224 ? 5.291 0.640 -14.344 1.00 94.56 224 VAL A O 1
ATOM 1760 N N . ARG A 1 225 ? 4.613 2.770 -14.532 1.00 93.75 225 ARG A N 1
ATOM 1761 C CA . ARG A 1 225 ? 3.196 2.497 -14.266 1.00 93.75 225 ARG A CA 1
ATOM 1762 C C . ARG A 1 225 ? 2.583 1.575 -15.319 1.00 93.75 225 ARG A C 1
ATOM 1764 O O . ARG A 1 225 ? 1.891 0.624 -14.965 1.00 93.75 225 ARG A O 1
ATOM 1771 N N . GLU A 1 226 ? 2.837 1.843 -16.601 1.00 94.88 226 GLU A N 1
ATOM 1772 C CA . GLU A 1 226 ? 2.330 1.027 -17.710 1.00 94.88 226 GLU A CA 1
ATOM 1773 C C . GLU A 1 226 ? 2.923 -0.388 -17.687 1.00 94.88 226 GLU A C 1
ATOM 1775 O O . GLU A 1 226 ? 2.201 -1.360 -17.904 1.00 94.88 226 GLU A O 1
ATOM 1780 N N . LEU A 1 227 ? 4.216 -0.511 -17.374 1.00 96.75 227 LEU A N 1
ATOM 1781 C CA . LEU A 1 227 ? 4.905 -1.792 -17.253 1.00 96.75 227 LEU A CA 1
ATOM 1782 C C . LEU A 1 227 ? 4.339 -2.645 -16.109 1.00 96.75 227 LEU A C 1
ATOM 1784 O O . LEU A 1 227 ? 4.017 -3.810 -16.340 1.00 96.75 227 LEU A O 1
ATOM 1788 N N . VAL A 1 228 ? 4.190 -2.082 -14.905 1.00 97.38 228 VAL A N 1
ATOM 1789 C CA . VAL A 1 228 ? 3.656 -2.824 -13.749 1.00 97.38 228 VAL A CA 1
ATOM 1790 C C . VAL A 1 228 ? 2.186 -3.192 -13.976 1.00 97.38 228 VAL A C 1
ATOM 1792 O O . VAL A 1 228 ? 1.811 -4.345 -13.771 1.00 97.38 228 VAL A O 1
ATOM 1795 N N . SER A 1 229 ? 1.377 -2.275 -14.520 1.00 96.81 229 SER A N 1
ATOM 1796 C CA . SER A 1 229 ? -0.023 -2.557 -14.882 1.00 96.81 229 SER A CA 1
ATOM 1797 C C . SER A 1 229 ? -0.130 -3.689 -15.909 1.00 96.81 229 SER A C 1
ATOM 1799 O O . SER A 1 229 ? -0.978 -4.572 -15.793 1.00 96.81 229 SER A O 1
ATOM 1801 N N . PHE A 1 230 ? 0.752 -3.697 -16.912 1.00 97.81 230 PHE A N 1
ATOM 1802 C CA . PHE A 1 230 ? 0.810 -4.771 -17.896 1.00 97.81 230 PHE A CA 1
ATOM 1803 C C . PHE A 1 230 ? 1.232 -6.104 -17.263 1.00 97.81 230 PHE A C 1
ATOM 1805 O O . PHE A 1 230 ? 0.596 -7.122 -17.532 1.00 97.81 230 PHE A O 1
ATOM 1812 N N . ALA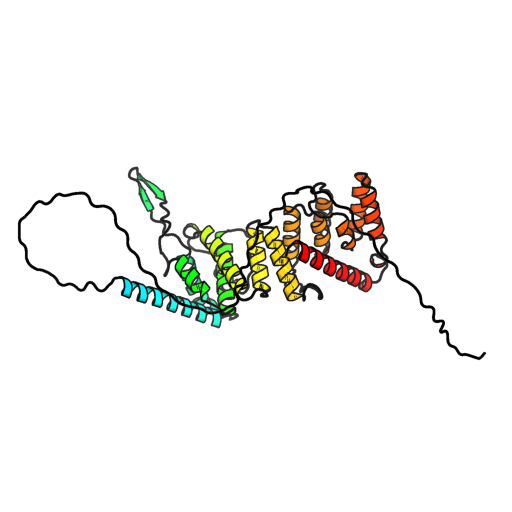 A 1 231 ? 2.247 -6.116 -16.399 1.00 97.94 231 ALA A N 1
ATOM 1813 C CA . ALA A 1 231 ? 2.679 -7.327 -15.704 1.00 97.94 231 ALA A CA 1
ATOM 1814 C C . ALA A 1 231 ? 1.549 -7.918 -14.838 1.00 97.94 231 ALA A C 1
ATOM 1816 O O . ALA A 1 231 ? 1.258 -9.111 -14.933 1.00 97.94 231 ALA A O 1
ATOM 1817 N N . LEU A 1 232 ? 0.831 -7.075 -14.090 1.00 97.88 232 LEU A N 1
ATOM 1818 C CA . LEU A 1 232 ? -0.337 -7.474 -13.298 1.00 97.88 232 LEU A CA 1
ATOM 1819 C C . LEU A 1 232 ? -1.520 -7.945 -14.155 1.00 97.88 232 LEU A C 1
ATOM 1821 O O . LEU A 1 232 ? -2.271 -8.811 -13.722 1.00 97.88 232 LEU A O 1
ATOM 1825 N N . SER A 1 233 ? -1.666 -7.456 -15.392 1.00 97.62 233 SER A N 1
ATOM 1826 C CA . SER A 1 233 ? -2.676 -7.985 -16.324 1.00 97.62 233 SER A CA 1
ATOM 1827 C C . SER A 1 233 ? -2.401 -9.431 -16.753 1.00 97.62 233 SER A C 1
ATOM 1829 O O . SER A 1 233 ? -3.322 -10.141 -17.149 1.00 97.62 233 SER A O 1
ATOM 1831 N N . LEU A 1 234 ? -1.139 -9.870 -16.674 1.00 97.31 234 LEU A N 1
ATOM 1832 C CA . LEU A 1 234 ? -0.733 -11.245 -16.961 1.00 97.31 234 LEU A CA 1
ATOM 1833 C C . LEU A 1 234 ? -0.793 -12.120 -15.708 1.00 97.31 234 LEU A C 1
ATOM 1835 O O . LEU A 1 234 ? -1.303 -13.232 -15.774 1.00 97.31 234 LEU A O 1
ATOM 1839 N N . ASN A 1 235 ? -0.283 -11.616 -14.578 1.00 96.56 235 ASN A N 1
ATOM 1840 C CA . ASN A 1 235 ? -0.265 -12.328 -13.300 1.00 96.56 235 ASN A CA 1
ATOM 1841 C C . ASN A 1 235 ? -0.795 -11.415 -12.177 1.00 96.56 235 ASN A C 1
ATOM 1843 O O . ASN A 1 235 ? 0.002 -10.788 -11.471 1.00 96.56 235 ASN A O 1
ATOM 1847 N N . PRO A 1 236 ? -2.124 -11.339 -11.981 1.00 96.06 236 PRO A N 1
ATOM 1848 C CA . PRO A 1 236 ? -2.737 -10.410 -11.025 1.00 96.06 236 PRO A CA 1
ATOM 1849 C C . PRO A 1 236 ? -2.439 -10.761 -9.563 1.00 96.06 236 PRO A C 1
ATOM 1851 O O . PRO A 1 236 ? -2.542 -9.909 -8.690 1.00 96.06 236 PRO A O 1
ATOM 1854 N N . HIS A 1 237 ? -2.036 -12.003 -9.290 1.00 95.50 237 HIS A N 1
ATOM 1855 C CA . HIS A 1 237 ? -1.715 -12.493 -7.948 1.00 95.50 237 HIS A CA 1
ATOM 1856 C C . HIS A 1 237 ? -0.216 -12.432 -7.618 1.00 95.50 237 HIS A C 1
ATOM 1858 O O . HIS A 1 237 ? 0.238 -13.086 -6.684 1.00 95.50 237 HIS A O 1
ATOM 1864 N N . ASN A 1 238 ? 0.591 -11.683 -8.374 1.00 97.00 238 ASN A N 1
ATOM 1865 C CA . ASN A 1 238 ? 1.987 -11.477 -7.998 1.00 97.00 238 ASN A CA 1
ATOM 1866 C C . ASN A 1 238 ? 2.078 -10.434 -6.868 1.00 97.00 238 ASN A C 1
ATOM 1868 O O . ASN A 1 238 ? 1.950 -9.234 -7.109 1.00 97.00 238 ASN A O 1
ATOM 1872 N N . GLN A 1 239 ? 2.309 -10.894 -5.634 1.00 96.12 239 GLN A N 1
ATOM 1873 C CA . GLN A 1 239 ? 2.349 -10.044 -4.437 1.00 96.12 239 GLN A CA 1
ATOM 1874 C C . GLN A 1 239 ? 3.398 -8.925 -4.522 1.00 96.12 239 GLN A C 1
ATOM 1876 O O . GLN A 1 239 ? 3.106 -7.792 -4.134 1.00 96.12 239 GLN A O 1
ATOM 1881 N N . SER A 1 240 ? 4.585 -9.222 -5.051 1.00 96.12 240 SER A N 1
ATOM 1882 C CA . SER A 1 240 ? 5.681 -8.258 -5.199 1.00 96.12 240 SER A CA 1
ATOM 1883 C C . SER A 1 240 ? 5.285 -7.116 -6.140 1.00 96.12 240 SER A C 1
ATOM 1885 O O . SER A 1 240 ? 5.401 -5.940 -5.797 1.00 96.12 240 SER A O 1
ATOM 1887 N N . TRP A 1 241 ? 4.680 -7.448 -7.287 1.00 98.12 241 TRP A N 1
ATOM 1888 C CA . TRP A 1 241 ? 4.205 -6.452 -8.253 1.00 98.12 241 TRP A CA 1
ATOM 1889 C C . TRP A 1 241 ? 3.027 -5.625 -7.730 1.00 98.12 241 TRP A C 1
ATOM 1891 O O . TRP A 1 241 ? 2.962 -4.428 -8.008 1.00 98.12 241 TRP A O 1
ATOM 1901 N N . LEU A 1 242 ? 2.121 -6.227 -6.949 1.00 98.00 242 LEU A N 1
ATOM 1902 C CA . LEU A 1 242 ? 1.044 -5.498 -6.269 1.00 98.00 242 LEU A CA 1
ATOM 1903 C C . LEU A 1 242 ? 1.618 -4.475 -5.275 1.00 98.00 242 LEU A C 1
ATOM 1905 O O . LEU A 1 242 ? 1.172 -3.329 -5.259 1.00 98.00 242 LEU A O 1
ATOM 1909 N N . GLY A 1 243 ? 2.644 -4.857 -4.504 1.00 97.75 243 GLY A N 1
ATOM 1910 C CA . GLY A 1 243 ? 3.364 -3.955 -3.599 1.00 97.75 243 GLY A CA 1
ATOM 1911 C C . GLY A 1 243 ? 4.016 -2.783 -4.336 1.00 97.75 243 GLY A C 1
ATOM 1912 O O . GLY A 1 243 ? 3.774 -1.625 -3.995 1.00 97.75 243 GLY A O 1
ATOM 1913 N N . THR A 1 244 ? 4.751 -3.060 -5.419 1.00 97.94 244 THR A N 1
ATOM 1914 C CA . THR A 1 244 ? 5.334 -2.013 -6.275 1.00 97.94 244 THR A CA 1
ATOM 1915 C C . THR A 1 244 ? 4.261 -1.086 -6.858 1.00 97.94 244 THR A C 1
ATOM 1917 O O . THR A 1 244 ? 4.438 0.132 -6.884 1.00 97.94 244 THR A O 1
ATOM 1920 N N . GLN A 1 245 ? 3.125 -1.626 -7.310 1.00 97.88 245 GLN A N 1
ATOM 1921 C CA . GLN A 1 245 ? 2.023 -0.823 -7.847 1.00 97.88 245 GLN A CA 1
ATOM 1922 C C . GLN A 1 245 ? 1.397 0.079 -6.773 1.00 97.88 245 GLN A C 1
ATOM 1924 O O . GLN A 1 245 ? 1.110 1.248 -7.052 1.00 97.88 245 GLN A O 1
ATOM 1929 N N . ALA A 1 246 ? 1.215 -0.435 -5.553 1.00 98.12 246 ALA A N 1
ATOM 1930 C CA . ALA A 1 246 ? 0.727 0.337 -4.414 1.00 98.12 246 ALA A CA 1
ATOM 1931 C C . ALA A 1 246 ? 1.667 1.503 -4.089 1.00 98.12 246 ALA A C 1
ATOM 1933 O O . ALA A 1 246 ? 1.217 2.641 -3.961 1.00 98.12 246 ALA A O 1
ATOM 1934 N N . ASP A 1 247 ? 2.975 1.243 -4.054 1.00 97.50 247 ASP A N 1
ATOM 1935 C CA . ASP A 1 247 ? 3.999 2.259 -3.835 1.00 97.50 247 ASP A CA 1
ATOM 1936 C C . ASP A 1 247 ? 3.972 3.347 -4.919 1.00 97.50 247 ASP A C 1
ATOM 1938 O O . ASP A 1 247 ? 4.001 4.533 -4.596 1.00 97.50 247 ASP A O 1
ATOM 1942 N N . ILE A 1 248 ? 3.845 2.979 -6.201 1.00 95.62 248 ILE A N 1
ATOM 1943 C CA . ILE A 1 248 ? 3.720 3.944 -7.311 1.00 95.62 248 ILE A CA 1
ATOM 1944 C C . ILE A 1 248 ? 2.490 4.845 -7.121 1.00 95.62 248 ILE A C 1
ATOM 1946 O O . ILE A 1 248 ? 2.554 6.060 -7.345 1.00 95.62 248 ILE A O 1
ATOM 1950 N N . TYR A 1 249 ? 1.354 4.283 -6.704 1.00 96.25 249 TYR A N 1
ATOM 1951 C CA . TYR A 1 249 ? 0.164 5.079 -6.408 1.00 96.25 249 TYR A CA 1
ATOM 1952 C C . TYR A 1 249 ? 0.357 5.966 -5.176 1.00 96.25 249 TYR A C 1
ATOM 1954 O O . TYR A 1 249 ? -0.021 7.137 -5.212 1.00 96.25 249 TYR A O 1
ATOM 1962 N N . PHE A 1 250 ? 1.012 5.461 -4.133 1.00 96.69 250 PHE A N 1
ATOM 1963 C CA . PHE A 1 250 ? 1.314 6.217 -2.922 1.00 96.69 250 PHE A CA 1
ATOM 1964 C C . PHE A 1 250 ? 2.167 7.454 -3.225 1.00 96.69 250 PHE A C 1
ATOM 1966 O O . PHE A 1 250 ? 1.783 8.571 -2.882 1.00 96.69 250 PHE A O 1
ATOM 1973 N N . VAL A 1 251 ? 3.284 7.281 -3.940 1.00 94.12 251 VAL A N 1
ATOM 1974 C CA . VAL A 1 251 ? 4.209 8.379 -4.274 1.00 94.12 251 VAL A CA 1
ATOM 1975 C C . VAL A 1 251 ? 3.621 9.384 -5.267 1.00 94.12 251 VAL A C 1
ATOM 1977 O O . VAL A 1 251 ? 4.094 10.516 -5.371 1.00 94.12 251 VAL A O 1
ATOM 1980 N N . THR A 1 252 ? 2.575 8.991 -5.997 1.00 91.50 252 THR A N 1
ATOM 1981 C CA . THR A 1 252 ? 1.805 9.883 -6.876 1.00 91.50 252 THR A CA 1
ATOM 1982 C C . THR A 1 252 ? 0.535 10.424 -6.213 1.00 91.50 252 THR A C 1
ATOM 1984 O O . THR A 1 252 ? -0.325 10.967 -6.901 1.00 91.50 252 THR A O 1
ATOM 1987 N N . ASN A 1 253 ? 0.430 10.319 -4.881 1.00 94.50 253 ASN A N 1
ATOM 1988 C CA . ASN A 1 253 ? -0.671 10.827 -4.053 1.00 94.50 253 ASN A CA 1
ATOM 1989 C C . ASN A 1 253 ? -2.059 10.258 -4.403 1.00 94.50 253 ASN A C 1
ATOM 1991 O O . ASN A 1 253 ? -3.088 10.868 -4.120 1.00 94.50 253 ASN A O 1
ATOM 1995 N N . GLN A 1 254 ? -2.111 9.068 -4.997 1.00 96.06 254 GLN A N 1
ATOM 1996 C CA . GLN A 1 254 ? -3.346 8.348 -5.310 1.00 96.06 254 GLN A CA 1
ATOM 1997 C C . GLN A 1 254 ? -3.662 7.345 -4.196 1.00 96.06 254 GLN A C 1
ATOM 1999 O O . GLN A 1 254 ? -3.576 6.130 -4.368 1.00 96.06 254 GLN A O 1
ATOM 2004 N N . TYR A 1 255 ? -4.017 7.869 -3.024 1.00 98.00 255 TYR A N 1
ATOM 2005 C CA . TYR A 1 255 ? -4.105 7.098 -1.779 1.00 98.00 255 TYR A CA 1
ATOM 2006 C C . TYR A 1 255 ? -5.152 5.976 -1.789 1.00 98.00 255 TYR A C 1
ATOM 2008 O O . TYR A 1 255 ? -4.895 4.901 -1.255 1.00 98.00 255 TYR A O 1
ATOM 2016 N N . CYS A 1 256 ? -6.306 6.186 -2.429 1.00 97.81 256 CYS A N 1
ATOM 2017 C CA . CYS A 1 256 ? -7.342 5.152 -2.543 1.00 97.81 256 CYS A CA 1
ATOM 2018 C C . CYS A 1 256 ? -6.854 3.953 -3.377 1.00 97.81 256 CYS A C 1
ATOM 2020 O O . CYS A 1 256 ? -6.970 2.804 -2.955 1.00 97.81 256 CYS A O 1
ATOM 2022 N N . ALA A 1 257 ? -6.214 4.220 -4.521 1.00 97.62 257 ALA A N 1
ATOM 2023 C CA . ALA A 1 257 ? -5.619 3.174 -5.349 1.00 97.62 257 ALA A CA 1
ATOM 2024 C C . ALA A 1 257 ? -4.460 2.469 -4.626 1.00 97.62 257 ALA A C 1
ATOM 2026 O O . ALA A 1 257 ? -4.353 1.247 -4.690 1.00 97.62 257 ALA A O 1
ATOM 2027 N N . ALA A 1 258 ? -3.628 3.214 -3.890 1.00 98.19 258 ALA A N 1
ATOM 2028 C CA . ALA A 1 258 ? -2.556 2.633 -3.085 1.00 98.19 258 ALA A CA 1
ATOM 2029 C C . ALA A 1 258 ? -3.100 1.653 -2.031 1.00 98.19 258 ALA A C 1
ATOM 2031 O O . ALA A 1 258 ? -2.626 0.521 -1.956 1.00 98.19 258 ALA A O 1
ATOM 2032 N N . LEU A 1 259 ? -4.134 2.043 -1.271 1.00 98.19 259 LEU A N 1
ATOM 2033 C CA . LEU A 1 259 ? -4.792 1.158 -0.299 1.00 9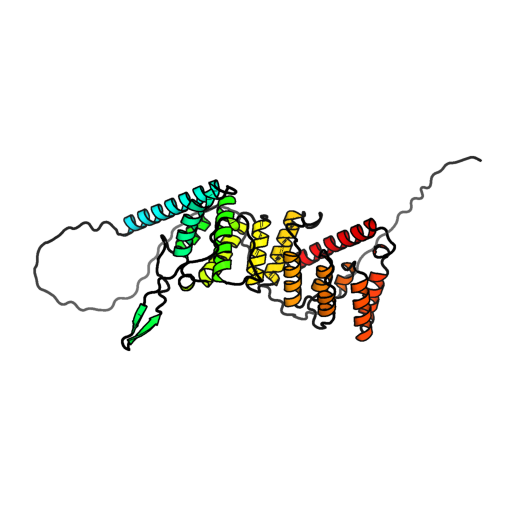8.19 259 LEU A CA 1
ATOM 2034 C C . LEU A 1 259 ? -5.355 -0.099 -0.949 1.00 98.19 259 LEU A C 1
ATOM 2036 O O . LEU A 1 259 ? -5.141 -1.187 -0.423 1.00 98.19 259 LEU A O 1
ATOM 2040 N N . ASN A 1 260 ? -6.027 0.043 -2.092 1.00 98.06 260 ASN A N 1
ATOM 2041 C CA . ASN A 1 260 ? -6.548 -1.093 -2.843 1.00 98.06 260 ASN A CA 1
ATOM 2042 C C . ASN A 1 260 ? -5.426 -2.108 -3.145 1.00 98.06 260 ASN A C 1
ATOM 2044 O O . ASN A 1 260 ? -5.520 -3.271 -2.752 1.00 98.06 260 ASN A O 1
ATOM 2048 N N . PHE A 1 261 ? -4.312 -1.668 -3.736 1.00 98.44 261 PHE A N 1
ATOM 2049 C CA . PHE A 1 261 ? -3.205 -2.570 -4.065 1.00 98.44 261 PHE A CA 1
ATOM 2050 C C . PHE A 1 261 ? -2.481 -3.144 -2.832 1.00 98.44 261 PHE A C 1
ATOM 2052 O O . PHE A 1 261 ? -2.124 -4.323 -2.849 1.00 98.44 261 PHE A O 1
ATOM 2059 N N . TYR A 1 262 ? -2.320 -2.385 -1.739 1.00 98.50 262 TYR A N 1
ATOM 2060 C CA . TYR A 1 262 ? -1.787 -2.935 -0.481 1.00 98.50 262 TYR A CA 1
ATOM 2061 C C . TYR A 1 262 ? -2.701 -4.016 0.110 1.00 98.50 262 TYR A C 1
ATOM 2063 O O . TYR A 1 262 ? -2.217 -5.036 0.610 1.00 98.50 262 TYR A O 1
ATOM 2071 N N . LEU A 1 263 ? -4.022 -3.826 0.049 1.00 98.38 263 LEU A N 1
ATOM 2072 C CA . LEU A 1 263 ? -4.996 -4.816 0.507 1.00 98.38 263 LEU A CA 1
ATOM 2073 C C . LEU A 1 263 ? -5.002 -6.053 -0.398 1.00 98.38 263 LEU A C 1
ATOM 2075 O O . LEU A 1 263 ? -5.007 -7.165 0.121 1.00 98.38 263 LEU A O 1
ATOM 2079 N N . GLN A 1 264 ? -4.905 -5.896 -1.721 1.00 98.12 264 GLN A N 1
ATOM 2080 C CA . GLN A 1 264 ? -4.756 -7.030 -2.640 1.00 98.12 264 GLN A CA 1
ATOM 2081 C C . GLN A 1 264 ? -3.476 -7.831 -2.360 1.00 98.12 264 GLN A C 1
ATOM 2083 O O . GLN A 1 264 ? -3.531 -9.058 -2.287 1.00 98.12 264 GLN A O 1
ATOM 2088 N N . ALA A 1 265 ? -2.337 -7.160 -2.149 1.00 97.81 265 ALA A N 1
ATOM 2089 C CA . ALA A 1 265 ? -1.075 -7.821 -1.810 1.00 97.81 265 ALA A CA 1
ATOM 2090 C C . ALA A 1 265 ? -1.203 -8.648 -0.520 1.00 97.81 265 ALA A C 1
ATOM 2092 O O . ALA A 1 265 ? -0.810 -9.817 -0.485 1.00 97.81 265 ALA A O 1
ATOM 2093 N N . GLY A 1 266 ? -1.821 -8.065 0.515 1.00 97.75 266 GLY A N 1
ATOM 2094 C CA . GLY A 1 266 ? -2.131 -8.755 1.766 1.00 97.75 266 GLY A CA 1
ATOM 2095 C C . GLY A 1 266 ? -3.080 -9.938 1.564 1.00 97.75 266 GLY A C 1
ATOM 2096 O O . GLY A 1 266 ? -2.813 -11.028 2.060 1.00 97.75 266 GLY A O 1
ATOM 2097 N N . ALA A 1 267 ? -4.152 -9.766 0.790 1.00 97.81 267 ALA A N 1
ATOM 2098 C CA . ALA A 1 267 ? -5.142 -10.808 0.533 1.00 97.81 267 ALA A CA 1
ATOM 2099 C C . ALA A 1 267 ? -4.538 -12.014 -0.203 1.00 97.81 267 ALA A C 1
ATOM 2101 O O . ALA A 1 267 ? -4.817 -13.155 0.159 1.00 97.81 267 ALA A O 1
ATOM 2102 N N . VAL A 1 268 ? -3.681 -11.772 -1.199 1.00 97.19 268 VAL A N 1
ATOM 2103 C CA . VAL A 1 268 ? -3.019 -12.820 -1.990 1.00 97.19 268 VAL A CA 1
ATOM 2104 C C . VAL A 1 268 ? -2.111 -13.697 -1.125 1.00 97.19 268 VAL A C 1
ATOM 2106 O O . VAL A 1 268 ? -2.186 -14.920 -1.206 1.00 97.19 268 VAL A O 1
ATOM 2109 N N . CYS A 1 269 ? -1.266 -13.102 -0.280 1.00 96.38 269 CYS A N 1
ATOM 2110 C CA . CYS A 1 269 ? -0.300 -13.866 0.521 1.00 96.38 269 CYS A CA 1
ATOM 2111 C C . CYS A 1 269 ? -0.904 -14.529 1.771 1.00 96.38 269 CYS A C 1
ATOM 2113 O O . CYS A 1 269 ? -0.265 -15.388 2.377 1.00 96.38 269 CYS A O 1
ATOM 2115 N N . SER A 1 270 ? -2.126 -14.152 2.158 1.00 96.69 270 SER A N 1
ATOM 2116 C CA . SER A 1 270 ? -2.775 -14.610 3.394 1.00 96.69 270 SER A CA 1
ATOM 2117 C C . SER A 1 270 ? -4.066 -15.401 3.179 1.00 96.69 270 SER A C 1
ATOM 2119 O O . SER A 1 270 ? -4.771 -15.688 4.150 1.00 96.69 270 SER A O 1
ATOM 2121 N N . ASP A 1 271 ? -4.379 -15.749 1.926 1.00 96.12 271 ASP A N 1
ATOM 2122 C CA . ASP A 1 271 ? -5.639 -16.391 1.535 1.00 96.12 271 ASP A CA 1
ATOM 2123 C C . ASP A 1 271 ? -6.845 -15.599 2.068 1.00 96.12 271 ASP A C 1
ATOM 2125 O O . ASP A 1 271 ? -7.575 -16.022 2.967 1.00 96.12 271 ASP A O 1
ATOM 2129 N N . PHE A 1 272 ? -6.965 -14.361 1.584 1.00 96.75 272 PHE A N 1
ATOM 2130 C CA . PHE A 1 272 ? -7.994 -13.397 1.977 1.00 96.75 272 PHE A CA 1
ATOM 2131 C C . PHE A 1 272 ? -8.052 -13.145 3.495 1.00 96.75 272 PHE A C 1
ATOM 2133 O O . PHE A 1 272 ? -9.124 -13.108 4.115 1.00 96.75 272 PHE A O 1
ATOM 2140 N N . PHE A 1 273 ? -6.875 -12.981 4.108 1.00 97.50 273 PHE A N 1
ATOM 2141 C CA . PHE A 1 273 ? -6.685 -12.734 5.541 1.00 97.50 273 PHE A CA 1
ATOM 2142 C C . PHE A 1 273 ? -7.222 -13.853 6.438 1.00 97.50 273 PHE A C 1
ATOM 2144 O O . PHE A 1 273 ? -7.501 -13.643 7.619 1.00 97.50 273 PHE A O 1
ATOM 2151 N N . THR A 1 274 ? -7.401 -15.062 5.899 1.00 96.06 274 THR A N 1
ATOM 2152 C CA . THR A 1 274 ? -7.712 -16.232 6.727 1.00 96.06 274 THR A CA 1
ATOM 2153 C C . THR A 1 274 ? -6.513 -16.645 7.572 1.00 96.06 274 THR A C 1
ATOM 2155 O O . THR A 1 274 ? -6.715 -17.129 8.688 1.00 96.06 274 THR A O 1
ATOM 2158 N N . LYS A 1 275 ? -5.299 -16.389 7.073 1.00 95.62 275 LYS A N 1
ATOM 2159 C CA . LYS A 1 275 ? -4.018 -16.545 7.769 1.00 95.62 275 LYS A CA 1
ATOM 2160 C C . LYS A 1 275 ? -3.424 -15.169 8.113 1.00 95.62 275 LYS A C 1
ATOM 2162 O O . LYS A 1 275 ? -3.815 -14.170 7.507 1.00 95.62 275 LYS A O 1
ATOM 2167 N N . PRO A 1 276 ? -2.481 -15.082 9.065 1.00 95.06 276 PRO A N 1
ATOM 2168 C CA . PRO A 1 276 ? -1.719 -13.857 9.285 1.00 95.06 276 PRO A CA 1
ATOM 2169 C C . PRO A 1 276 ? -0.963 -13.442 8.017 1.00 95.06 276 PRO A C 1
ATOM 2171 O O . PRO A 1 276 ? -0.413 -14.290 7.315 1.00 95.06 276 PRO A O 1
ATOM 2174 N N . VAL A 1 277 ? -0.929 -12.139 7.736 1.00 96.75 277 VAL A N 1
ATOM 2175 C CA . VAL A 1 277 ? -0.111 -11.594 6.645 1.00 96.75 277 VAL A CA 1
ATOM 2176 C C . VAL A 1 277 ? 1.368 -11.728 7.028 1.00 96.75 277 VAL A C 1
ATOM 2178 O O . VAL A 1 277 ? 1.716 -11.377 8.160 1.00 96.75 277 VAL A O 1
ATOM 2181 N N . PRO A 1 278 ? 2.241 -12.217 6.130 1.00 96.25 278 PRO A N 1
ATOM 2182 C CA . PRO A 1 278 ? 3.671 -12.292 6.398 1.00 96.25 278 PRO A CA 1
ATOM 2183 C C . PRO A 1 278 ? 4.276 -10.913 6.743 1.00 96.25 278 PRO A C 1
ATOM 2185 O O . PRO A 1 278 ? 3.916 -9.907 6.120 1.00 96.25 278 PRO A O 1
ATOM 2188 N N . PRO A 1 279 ? 5.189 -10.836 7.730 1.00 94.25 279 PRO A N 1
ATOM 2189 C CA . PRO A 1 279 ? 5.744 -9.567 8.212 1.00 94.25 279 PRO A CA 1
ATOM 2190 C C . PRO A 1 279 ? 6.672 -8.877 7.200 1.00 94.25 279 PRO A C 1
ATOM 2192 O O . PRO A 1 279 ? 6.906 -7.677 7.300 1.00 94.25 279 PRO A O 1
ATOM 2195 N N . ASP A 1 280 ? 7.194 -9.617 6.223 1.00 93.00 280 ASP A N 1
ATOM 2196 C CA . ASP A 1 280 ? 7.949 -9.107 5.077 1.00 93.00 280 ASP A CA 1
ATOM 2197 C C . ASP A 1 280 ? 7.048 -8.457 4.013 1.00 93.00 280 ASP A C 1
ATOM 2199 O O . ASP A 1 280 ? 7.514 -7.603 3.260 1.00 93.00 280 ASP A O 1
ATOM 2203 N N . VAL A 1 281 ? 5.751 -8.790 3.994 1.00 95.75 281 VAL A N 1
ATOM 2204 C CA . VAL A 1 281 ? 4.751 -8.146 3.128 1.00 95.75 281 VAL A CA 1
ATOM 2205 C C . VAL A 1 281 ? 4.148 -6.921 3.815 1.00 95.75 281 VAL A C 1
ATOM 2207 O O . VAL A 1 281 ? 4.147 -5.829 3.250 1.00 95.75 281 VAL A O 1
ATOM 2210 N N . TYR A 1 282 ? 3.646 -7.075 5.044 1.00 97.06 282 TYR A N 1
ATOM 2211 C CA . TYR A 1 282 ? 3.143 -5.965 5.865 1.00 97.06 282 TYR A CA 1
ATOM 2212 C C . TYR A 1 282 ? 4.194 -5.528 6.877 1.00 97.06 282 TYR A C 1
ATOM 2214 O O . TYR A 1 282 ? 4.068 -5.735 8.083 1.00 97.06 282 TYR A O 1
ATOM 2222 N N . THR A 1 283 ? 5.234 -4.887 6.354 1.00 96.25 283 THR A N 1
ATOM 2223 C CA . THR A 1 283 ? 6.242 -4.210 7.169 1.00 96.25 283 THR A CA 1
ATOM 2224 C C . THR A 1 283 ? 5.658 -2.959 7.832 1.00 96.25 283 THR A C 1
ATOM 2226 O O . THR A 1 283 ? 4.673 -2.382 7.358 1.00 96.25 283 THR A O 1
ATOM 2229 N N . ASP A 1 284 ? 6.321 -2.454 8.875 1.00 95.44 284 ASP A N 1
ATOM 2230 C CA . ASP A 1 284 ? 5.976 -1.162 9.488 1.00 95.44 284 ASP A CA 1
ATOM 2231 C C . ASP A 1 284 ? 5.935 -0.021 8.461 1.00 95.44 284 ASP A C 1
ATOM 2233 O O . ASP A 1 284 ? 5.131 0.901 8.587 1.00 95.44 284 ASP A O 1
ATOM 2237 N N . GLN A 1 285 ? 6.779 -0.070 7.424 1.00 95.00 285 GLN A N 1
ATOM 2238 C CA . GLN A 1 285 ? 6.771 0.927 6.355 1.00 95.00 285 GLN A CA 1
ATOM 2239 C C . GLN A 1 285 ? 5.465 0.873 5.553 1.00 95.00 285 GLN A C 1
ATOM 2241 O O . GLN A 1 285 ? 4.844 1.914 5.335 1.00 95.00 285 GLN A O 1
ATOM 2246 N N . VAL A 1 286 ? 5.021 -0.322 5.150 1.00 97.19 286 VAL A N 1
ATOM 2247 C CA . VAL A 1 286 ? 3.758 -0.512 4.418 1.00 97.19 286 VAL A CA 1
ATOM 2248 C C . VAL A 1 286 ? 2.572 -0.086 5.280 1.00 97.19 286 VAL A C 1
ATOM 2250 O O . VAL A 1 286 ? 1.731 0.689 4.826 1.00 97.19 286 VAL A O 1
ATOM 2253 N N . LEU A 1 287 ? 2.541 -0.492 6.550 1.00 98.25 287 LEU A N 1
ATOM 2254 C CA . LEU A 1 287 ? 1.485 -0.098 7.485 1.00 98.25 287 LEU A CA 1
ATOM 2255 C C . LEU A 1 287 ? 1.440 1.423 7.687 1.00 98.25 287 LEU A C 1
ATOM 2257 O O . LEU A 1 287 ? 0.367 2.017 7.601 1.00 98.25 287 LEU A O 1
ATOM 2261 N N . LYS A 1 288 ? 2.591 2.089 7.848 1.00 97.81 288 LYS A N 1
ATOM 2262 C CA . LYS A 1 288 ? 2.673 3.561 7.912 1.00 97.81 288 LYS A CA 1
ATOM 2263 C C . LYS A 1 288 ? 2.162 4.230 6.634 1.00 97.81 288 LYS A C 1
ATOM 2265 O O . LYS A 1 288 ? 1.509 5.272 6.712 1.00 97.81 288 LYS A O 1
ATOM 2270 N N . ARG A 1 289 ? 2.393 3.635 5.459 1.00 98.06 289 ARG A N 1
ATOM 2271 C CA . ARG A 1 289 ? 1.819 4.120 4.191 1.00 98.06 289 ARG A CA 1
ATOM 2272 C C . ARG A 1 289 ? 0.307 3.941 4.141 1.00 98.06 289 ARG A C 1
ATOM 2274 O O . ARG A 1 289 ? -0.379 4.879 3.743 1.00 98.06 289 ARG A O 1
ATOM 2281 N N . MET A 1 290 ? -0.228 2.807 4.594 1.00 98.62 290 MET A N 1
ATOM 2282 C CA . MET A 1 290 ? -1.677 2.586 4.695 1.00 98.62 290 MET A CA 1
ATOM 2283 C C . MET A 1 290 ? -2.331 3.580 5.667 1.00 98.62 290 MET A C 1
ATOM 2285 O O . MET A 1 290 ? -3.315 4.222 5.308 1.00 98.62 290 MET A O 1
ATOM 2289 N N . ILE A 1 291 ? -1.733 3.793 6.846 1.00 98.69 291 ILE A N 1
ATOM 2290 C CA . ILE A 1 291 ? -2.134 4.819 7.827 1.00 98.69 291 ILE A CA 1
ATOM 2291 C C . ILE A 1 291 ? -2.179 6.198 7.161 1.00 98.69 291 ILE A C 1
ATOM 2293 O O . ILE A 1 291 ? -3.185 6.907 7.242 1.00 98.69 291 ILE A O 1
ATOM 2297 N N . LYS A 1 292 ? -1.111 6.576 6.446 1.00 98.31 292 LYS A N 1
ATOM 2298 C CA . LYS A 1 292 ? -1.052 7.853 5.732 1.00 98.31 292 LYS A CA 1
ATOM 2299 C C . LYS A 1 292 ? -2.131 7.949 4.654 1.00 98.31 292 LYS A C 1
ATOM 2301 O O . LYS A 1 292 ? -2.753 9.000 4.542 1.00 98.31 292 LYS A O 1
ATOM 2306 N N . CYS A 1 293 ? -2.392 6.880 3.903 1.00 98.50 293 CYS A N 1
ATOM 2307 C CA . CYS A 1 293 ? -3.461 6.867 2.908 1.00 98.50 293 CYS A CA 1
ATOM 2308 C C . CYS A 1 293 ? -4.828 7.125 3.546 1.00 98.50 293 CYS A C 1
ATOM 2310 O O . CYS A 1 293 ? -5.529 8.029 3.102 1.00 98.50 293 CYS A O 1
ATOM 2312 N N . CYS A 1 294 ? -5.181 6.396 4.610 1.00 98.38 294 CYS A N 1
ATOM 2313 C CA . CYS A 1 294 ? -6.447 6.591 5.320 1.00 98.38 294 CYS A CA 1
ATOM 2314 C C . CYS A 1 294 ? -6.568 8.016 5.877 1.00 98.38 294 CYS A C 1
ATOM 2316 O O . CYS A 1 294 ? -7.617 8.641 5.746 1.00 98.38 294 CYS A O 1
ATOM 2318 N N . SER A 1 295 ? -5.481 8.571 6.425 1.00 98.00 295 SER A N 1
ATOM 2319 C CA . SER A 1 295 ? -5.453 9.958 6.905 1.00 98.00 295 SER A CA 1
ATOM 2320 C C . SER A 1 295 ? -5.730 10.962 5.785 1.00 98.00 295 SER A C 1
ATOM 2322 O O . SER A 1 295 ? -6.501 11.892 5.994 1.00 98.00 295 SER A O 1
ATOM 2324 N N . MET A 1 296 ? -5.144 10.772 4.601 1.00 97.62 296 MET A N 1
ATOM 2325 C CA . MET A 1 296 ? -5.353 11.663 3.453 1.00 97.62 296 MET A CA 1
ATOM 2326 C C . MET A 1 296 ? -6.733 11.499 2.794 1.00 97.62 296 MET A C 1
ATOM 2328 O O . MET A 1 296 ? -7.147 12.365 2.028 1.00 97.62 296 MET A O 1
ATOM 2332 N N . LEU A 1 297 ? -7.442 10.407 3.089 1.00 97.25 297 LEU A N 1
ATOM 2333 C CA . LE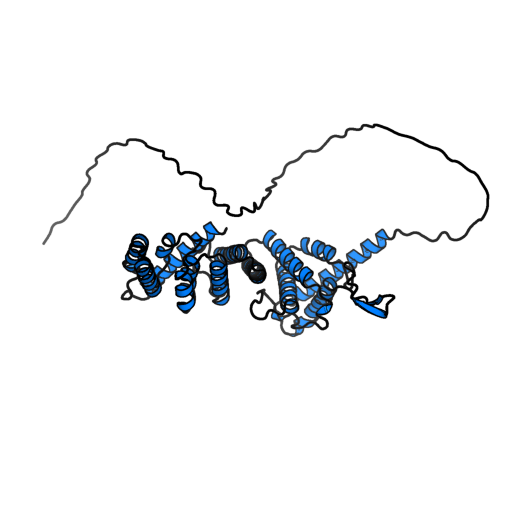U A 1 297 ? -8.828 10.163 2.676 1.00 97.25 297 LEU A CA 1
ATOM 2334 C C . LEU A 1 297 ? -9.854 10.603 3.738 1.00 97.25 297 LEU A C 1
ATOM 2336 O O . LEU A 1 297 ? -11.050 10.402 3.542 1.00 97.25 297 LEU A O 1
ATOM 2340 N N . ASN A 1 298 ? -9.400 11.208 4.843 1.00 97.50 298 ASN A N 1
ATOM 2341 C CA . ASN A 1 298 ? -10.208 11.560 6.017 1.00 97.50 298 ASN A CA 1
ATOM 2342 C C . ASN A 1 298 ? -10.912 10.350 6.667 1.00 97.50 298 ASN A C 1
ATOM 2344 O O . ASN A 1 298 ? -11.986 10.484 7.241 1.00 97.50 298 ASN A O 1
ATOM 2348 N N . CYS A 1 299 ? -10.328 9.151 6.596 1.00 98.00 299 CYS A N 1
ATOM 2349 C CA . CYS A 1 299 ? -10.835 7.949 7.268 1.00 98.00 299 CYS A CA 1
ATOM 2350 C C . CYS A 1 299 ? -10.137 7.770 8.627 1.00 98.00 299 CYS A C 1
ATOM 2352 O O . CYS A 1 299 ? -9.238 6.939 8.786 1.00 98.00 299 CYS A O 1
ATOM 2354 N N . HIS A 1 300 ? -10.489 8.612 9.598 1.00 98.00 300 HIS A N 1
ATOM 2355 C CA . HIS A 1 300 ? -9.735 8.754 10.848 1.00 98.00 300 HIS A CA 1
ATOM 2356 C C . HIS A 1 300 ? -9.868 7.566 11.806 1.00 98.00 300 HIS A C 1
ATOM 2358 O O . HIS A 1 300 ? -8.940 7.267 12.560 1.00 98.00 300 HIS A O 1
ATOM 2364 N N . THR A 1 301 ? -10.981 6.841 11.759 1.00 97.69 301 THR A N 1
ATOM 2365 C CA . THR A 1 301 ? -11.163 5.639 12.577 1.00 97.69 301 THR A CA 1
ATOM 2366 C C . THR A 1 301 ? -10.367 4.476 11.997 1.00 97.69 301 THR A C 1
ATOM 2368 O O . THR A 1 301 ? -9.721 3.742 12.742 1.00 97.69 301 THR A O 1
ATOM 2371 N N . GLN A 1 302 ? -10.312 4.355 10.665 1.00 98.25 302 GLN A N 1
ATOM 2372 C CA . GLN A 1 302 ? -9.424 3.397 9.994 1.00 98.25 302 GLN A CA 1
ATOM 2373 C C . GLN A 1 302 ? -7.949 3.659 10.334 1.00 98.25 302 GLN A C 1
ATOM 2375 O O . GLN A 1 302 ? -7.198 2.705 10.534 1.00 98.25 302 GLN A O 1
ATOM 2380 N N . VAL A 1 303 ? -7.539 4.931 10.450 1.00 98.69 303 VAL A N 1
ATOM 2381 C CA . VAL A 1 303 ? -6.197 5.312 10.933 1.00 98.69 303 VAL A CA 1
ATOM 2382 C C . VAL A 1 303 ? -5.938 4.743 12.328 1.00 98.69 303 VAL A C 1
ATOM 2384 O O . VAL A 1 303 ? -4.954 4.033 12.513 1.00 98.69 303 VAL A O 1
ATOM 2387 N N . ALA A 1 304 ? -6.829 4.996 13.290 1.00 98.38 304 ALA A N 1
ATOM 2388 C CA . ALA A 1 304 ? -6.664 4.521 14.665 1.00 98.38 304 ALA A CA 1
ATOM 2389 C C . ALA A 1 304 ? -6.641 2.986 14.775 1.00 98.38 304 ALA A C 1
ATOM 2391 O O . ALA A 1 304 ? -5.881 2.426 15.566 1.00 98.38 304 ALA A O 1
ATOM 2392 N N . VAL A 1 305 ? -7.436 2.286 13.956 1.00 98.50 305 VAL A N 1
ATOM 2393 C CA . VAL A 1 305 ? -7.388 0.820 13.883 1.00 98.50 305 VAL A CA 1
ATOM 2394 C C . VAL A 1 305 ? -6.038 0.351 13.334 1.00 98.50 305 VAL A C 1
ATOM 2396 O O . VAL A 1 305 ? -5.395 -0.495 13.951 1.00 98.50 305 VAL A O 1
ATOM 2399 N N . LEU A 1 306 ? -5.559 0.933 12.229 1.00 98.56 306 LEU A N 1
ATOM 2400 C 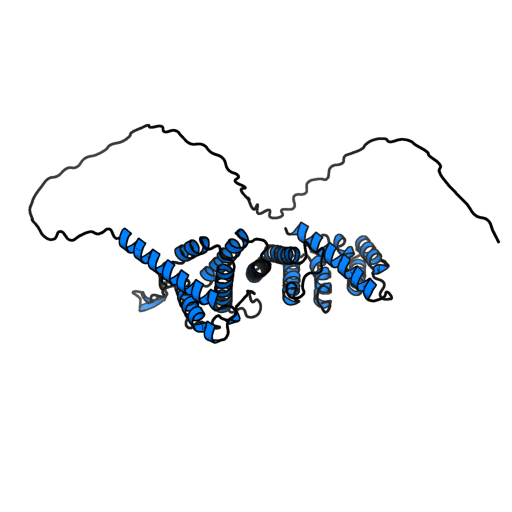CA . LEU A 1 306 ? -4.269 0.580 11.624 1.00 98.56 306 LEU A CA 1
ATOM 2401 C C . LEU A 1 306 ? -3.063 0.898 12.522 1.00 98.56 306 LEU A C 1
ATOM 2403 O O . LEU A 1 306 ? -2.079 0.165 12.473 1.00 98.56 306 LEU A O 1
ATOM 2407 N N . CYS A 1 307 ? -3.125 1.921 13.378 1.00 98.69 307 CYS A N 1
ATOM 2408 C CA . CYS A 1 307 ? -2.058 2.221 14.343 1.00 98.69 307 CYS A CA 1
ATOM 2409 C C . CYS A 1 307 ? -1.759 1.050 15.296 1.00 98.69 307 CYS A C 1
ATOM 2411 O O . CYS A 1 307 ? -0.621 0.918 15.737 1.00 98.69 307 CYS A O 1
ATOM 2413 N N . GLN A 1 308 ? -2.734 0.173 15.569 1.00 98.12 308 GLN A N 1
ATOM 2414 C CA . GLN A 1 308 ? -2.537 -1.024 16.398 1.00 98.12 308 GLN A CA 1
ATOM 2415 C C . GLN A 1 308 ? -1.840 -2.171 15.641 1.00 98.12 308 GLN A C 1
ATOM 2417 O O . GLN A 1 308 ? -1.400 -3.145 16.247 1.00 98.12 308 GLN A O 1
ATOM 2422 N N . PHE A 1 309 ? -1.751 -2.104 14.306 1.00 97.94 309 PHE A N 1
ATOM 2423 C CA . PHE A 1 309 ? -1.111 -3.148 13.494 1.00 97.94 309 PHE A CA 1
ATOM 2424 C C . PHE A 1 309 ? 0.413 -3.091 13.560 1.00 97.94 309 PHE A C 1
ATOM 2426 O O . PHE A 1 309 ? 1.054 -4.104 13.282 1.00 97.94 309 PHE A O 1
ATOM 2433 N N . LEU A 1 310 ? 0.965 -1.928 13.908 1.00 97.69 310 LEU A N 1
ATOM 2434 C CA . LEU A 1 310 ? 2.395 -1.721 14.101 1.00 97.69 310 LEU A CA 1
ATOM 2435 C C . LEU A 1 310 ? 2.911 -2.555 15.278 1.00 97.69 310 LEU A C 1
ATOM 2437 O O . LEU A 1 310 ? 2.150 -2.931 16.172 1.00 97.69 310 LEU A O 1
ATOM 2441 N N . ARG A 1 311 ? 4.221 -2.830 15.290 1.00 93.44 311 ARG A N 1
ATOM 2442 C CA . ARG A 1 311 ? 4.864 -3.539 16.408 1.00 93.44 311 ARG A CA 1
ATOM 2443 C C . ARG A 1 311 ? 4.671 -2.807 17.738 1.00 93.44 311 ARG A C 1
ATOM 2445 O O . ARG A 1 311 ? 4.406 -3.443 18.752 1.00 93.44 311 ARG A O 1
ATOM 2452 N N . GLU A 1 312 ? 4.813 -1.488 17.705 1.00 95.69 312 GLU A N 1
ATOM 2453 C CA . GLU A 1 312 ? 4.471 -0.582 18.797 1.00 95.69 312 GLU A CA 1
ATOM 2454 C C . GLU A 1 312 ? 3.304 0.288 18.342 1.00 95.69 312 GLU A C 1
ATOM 2456 O O . GLU A 1 312 ? 3.347 0.872 17.256 1.00 95.69 312 GLU A O 1
ATOM 2461 N N . VAL A 1 313 ? 2.256 0.360 19.160 1.00 97.69 313 VAL A N 1
ATOM 2462 C CA . VAL A 1 313 ? 1.053 1.125 18.829 1.00 97.69 313 VAL A CA 1
ATOM 2463 C C . VAL A 1 313 ? 1.399 2.613 18.732 1.00 97.69 313 VAL A C 1
ATOM 2465 O O . VAL A 1 313 ? 1.897 3.213 19.684 1.00 97.69 313 VAL A O 1
ATOM 2468 N N . ASP A 1 314 ? 1.103 3.234 17.588 1.00 98.12 314 ASP A N 1
ATOM 2469 C CA . ASP A 1 314 ? 1.310 4.674 17.390 1.00 98.12 314 ASP A CA 1
ATOM 2470 C C . ASP A 1 314 ? 0.122 5.478 17.943 1.00 98.12 314 ASP A C 1
ATOM 2472 O O . ASP A 1 314 ? -0.766 5.932 17.211 1.00 98.12 314 ASP A O 1
ATOM 2476 N N . TYR A 1 315 ? 0.106 5.641 19.267 1.00 98.50 315 TYR A N 1
ATOM 2477 C CA . TYR A 1 315 ? -0.927 6.395 19.979 1.00 98.50 315 TYR A CA 1
ATOM 2478 C C . TYR A 1 315 ? -0.997 7.861 19.557 1.00 98.50 315 TYR A C 1
ATOM 2480 O O . TYR A 1 315 ? -2.085 8.430 19.485 1.00 98.50 315 TYR A O 1
ATOM 2488 N N . MET A 1 316 ? 0.147 8.483 19.257 1.00 98.12 316 MET A N 1
ATOM 2489 C CA . MET A 1 316 ? 0.197 9.896 18.887 1.00 98.12 316 MET A CA 1
ATOM 2490 C C . MET A 1 316 ? -0.588 10.143 17.595 1.00 98.12 316 MET A C 1
ATOM 2492 O O . MET A 1 316 ? -1.421 11.052 17.539 1.00 98.12 316 MET A O 1
ATOM 2496 N N . THR A 1 317 ? -0.364 9.314 16.575 1.00 98.44 317 THR A N 1
ATOM 2497 C CA . THR A 1 317 ? -1.109 9.397 15.315 1.00 98.44 317 THR A CA 1
ATOM 2498 C C . THR A 1 317 ? -2.577 9.014 15.504 1.00 98.44 317 THR A C 1
ATOM 2500 O O . THR A 1 317 ? -3.453 9.714 14.990 1.00 98.44 317 THR A O 1
ATOM 2503 N N . ALA A 1 318 ? -2.864 7.956 16.273 1.00 98.44 318 ALA A N 1
ATOM 2504 C CA . ALA A 1 318 ? -4.232 7.509 16.530 1.00 98.44 318 ALA A CA 1
ATOM 2505 C C . ALA A 1 318 ? -5.076 8.595 17.219 1.00 98.44 318 ALA A C 1
ATOM 2507 O O . ALA A 1 318 ? -6.145 8.952 16.725 1.00 98.44 318 ALA A O 1
ATOM 2508 N N . PHE A 1 319 ? -4.587 9.172 18.320 1.00 98.44 319 PHE A N 1
ATOM 2509 C CA . PHE A 1 319 ? -5.317 10.195 19.074 1.00 98.44 319 PHE A CA 1
ATOM 2510 C C . PHE A 1 319 ? -5.515 11.469 18.262 1.00 98.44 319 PHE A C 1
ATOM 2512 O O . PHE A 1 319 ? -6.612 12.027 18.259 1.00 98.44 319 PHE A O 1
ATOM 2519 N N . LYS A 1 320 ? -4.492 11.889 17.508 1.00 98.12 320 LYS A N 1
ATOM 2520 C CA . LYS A 1 320 ? -4.611 13.038 16.609 1.00 98.12 320 LYS A CA 1
ATOM 2521 C C . LYS A 1 320 ? -5.699 12.817 15.558 1.00 98.12 320 LYS A C 1
ATOM 2523 O O . LYS A 1 320 ? -6.503 13.713 15.338 1.00 98.12 320 LYS A O 1
ATOM 2528 N N . ALA A 1 321 ? -5.751 11.638 14.938 1.00 97.75 321 ALA A N 1
ATOM 2529 C CA . ALA A 1 321 ? -6.779 11.324 13.950 1.00 97.75 321 ALA A CA 1
ATOM 2530 C C . ALA A 1 321 ? -8.183 11.311 14.574 1.00 97.75 321 ALA A C 1
ATOM 2532 O O . ALA A 1 321 ? -9.095 11.931 14.040 1.00 97.75 321 ALA A O 1
ATOM 2533 N N . LEU A 1 322 ? -8.358 10.669 15.732 1.00 97.19 322 LEU A N 1
ATOM 2534 C CA . LEU A 1 322 ? -9.653 10.595 16.422 1.00 97.19 322 LEU A CA 1
ATOM 2535 C C . LEU A 1 322 ? -10.160 11.958 16.928 1.00 97.19 322 LEU A C 1
ATOM 2537 O O . LEU A 1 322 ? -11.359 12.138 17.168 1.00 97.19 322 LEU A O 1
ATOM 25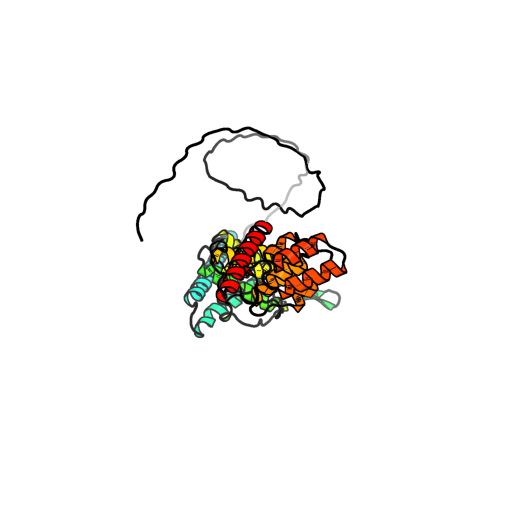41 N N . GLN A 1 323 ? -9.263 12.936 17.075 1.00 95.81 323 GLN A N 1
ATOM 2542 C CA . GLN A 1 323 ? -9.621 14.307 17.419 1.00 95.81 323 GLN A CA 1
ATOM 2543 C C . GLN A 1 323 ? -10.321 15.065 16.282 1.00 95.81 323 GLN A C 1
ATOM 2545 O O . GLN A 1 323 ? -11.068 16.009 16.564 1.00 95.81 323 GLN A O 1
ATOM 2550 N N . GLU A 1 324 ? -10.161 14.627 15.037 1.00 94.44 324 GLU A N 1
ATOM 2551 C CA . GLU A 1 324 ? -10.869 15.196 13.894 1.00 94.44 324 GLU A CA 1
ATOM 2552 C C . GLU A 1 324 ? -12.374 14.877 13.965 1.00 94.44 324 GLU A C 1
ATOM 2554 O O . GLU A 1 324 ? -12.799 13.845 14.494 1.00 94.44 324 GLU A O 1
ATOM 2559 N N . GLN A 1 325 ? -13.209 15.795 13.471 1.00 88.75 325 GLN A N 1
ATOM 2560 C CA . GLN A 1 325 ? -14.676 15.648 13.478 1.00 88.75 325 GLN A CA 1
ATOM 2561 C C . GLN A 1 325 ? -15.250 15.319 12.094 1.00 88.75 325 GLN A C 1
ATOM 2563 O O . GLN A 1 325 ? -16.361 14.810 11.986 1.00 88.75 325 GLN A O 1
ATOM 2568 N N . ASN A 1 326 ? -14.491 15.578 11.035 1.00 89.12 326 ASN A N 1
ATOM 2569 C CA . ASN A 1 326 ? -14.870 15.406 9.636 1.00 89.12 326 ASN A CA 1
ATOM 2570 C C . ASN A 1 326 ? -14.432 14.039 9.080 1.00 89.12 326 ASN A C 1
ATOM 2572 O O . ASN A 1 326 ? -13.869 13.961 7.990 1.00 89.12 326 ASN A O 1
ATOM 2576 N N . SER A 1 327 ? -14.691 12.958 9.825 1.00 91.00 327 SER A N 1
ATOM 2577 C CA . SER A 1 327 ? -14.371 11.607 9.350 1.00 91.00 327 SER A CA 1
ATOM 2578 C C . SER A 1 327 ? -15.324 11.166 8.240 1.00 91.00 327 SER A C 1
ATOM 2580 O O . SER A 1 327 ? -16.540 11.299 8.358 1.00 91.00 327 SER A O 1
ATOM 2582 N N . HIS A 1 328 ? -14.767 10.607 7.171 1.00 92.19 328 HIS A N 1
ATOM 2583 C CA . HIS A 1 328 ? -15.480 10.039 6.025 1.00 92.19 328 HIS A CA 1
ATOM 2584 C C . HIS A 1 328 ? -15.562 8.502 6.097 1.00 92.19 328 HIS A C 1
ATOM 2586 O O . HIS A 1 328 ? -15.773 7.833 5.086 1.00 92.19 328 HIS A O 1
ATOM 2592 N N . ASP A 1 329 ? -15.366 7.924 7.283 1.00 91.00 329 ASP A N 1
ATOM 2593 C CA . ASP A 1 329 ? -15.587 6.506 7.554 1.00 91.00 329 ASP A CA 1
ATOM 2594 C C . ASP A 1 329 ? -16.780 6.282 8.493 1.00 91.00 329 ASP A C 1
ATOM 2596 O O . ASP A 1 329 ? -17.312 7.211 9.093 1.00 91.00 329 ASP A O 1
ATOM 2600 N N . ALA A 1 330 ? -17.220 5.029 8.622 1.00 84.19 330 ALA A N 1
ATOM 2601 C CA . ALA A 1 330 ? -18.381 4.640 9.428 1.00 84.19 330 ALA A CA 1
ATOM 2602 C C . ALA A 1 330 ? -18.161 4.723 10.960 1.00 84.19 330 ALA A C 1
ATOM 2604 O O . ALA A 1 330 ? -18.895 4.082 11.708 1.00 84.19 330 ALA A O 1
ATOM 2605 N N . MET A 1 331 ? -17.135 5.461 11.413 1.00 89.62 331 MET A N 1
ATOM 2606 C CA . MET A 1 331 ? -16.778 5.749 12.809 1.00 89.62 331 MET A CA 1
ATOM 2607 C C . MET A 1 331 ? -17.030 4.603 13.800 1.00 89.62 331 MET A C 1
ATOM 2609 O O . MET A 1 331 ? -16.266 3.644 13.852 1.00 89.62 331 MET A O 1
ATOM 2613 N N . ASP A 1 332 ? -18.100 4.691 14.586 1.00 88.62 332 ASP A N 1
ATOM 2614 C CA . ASP A 1 332 ? -18.474 3.768 15.657 1.00 88.62 332 ASP A CA 1
ATOM 2615 C C . ASP A 1 332 ? -18.713 2.331 15.177 1.00 88.62 332 ASP A C 1
ATOM 2617 O O . ASP A 1 332 ? -18.476 1.384 15.926 1.00 88.62 332 ASP A O 1
ATOM 2621 N N . SER A 1 333 ? -19.022 2.141 13.890 1.00 93.12 333 SER A N 1
ATOM 2622 C CA . SER A 1 333 ? -19.065 0.814 13.258 1.00 93.12 333 SER A CA 1
ATOM 2623 C C . SER A 1 333 ? -17.700 0.110 13.218 1.00 93.12 333 SER A C 1
ATOM 2625 O O . SER A 1 333 ? -17.638 -1.097 12.981 1.00 93.12 333 SER A O 1
ATOM 2627 N N . PHE A 1 334 ? -16.596 0.839 13.428 1.00 95.75 334 PHE A N 1
ATOM 2628 C CA . PHE A 1 334 ? -15.244 0.283 13.470 1.00 95.75 334 PHE A CA 1
ATOM 2629 C C . PHE A 1 334 ? -14.723 -0.007 14.890 1.00 95.75 334 PHE A C 1
ATOM 2631 O O . PHE A 1 334 ? -13.646 -0.593 15.014 1.00 95.75 334 PHE A O 1
ATOM 2638 N N . TYR A 1 335 ? -15.450 0.334 15.963 1.00 96.62 335 TYR A N 1
ATOM 2639 C CA . TYR A 1 335 ? -14.947 0.136 17.338 1.00 96.62 335 TYR A CA 1
ATOM 2640 C C . TYR A 1 335 ? -14.777 -1.338 17.707 1.00 96.62 335 TYR A C 1
ATOM 2642 O O . TYR A 1 335 ? -13.849 -1.682 18.433 1.00 96.62 335 TYR A O 1
ATOM 2650 N N . ASP A 1 336 ? -15.571 -2.228 17.108 1.00 95.94 336 ASP A N 1
ATOM 2651 C CA . ASP A 1 336 ? -15.425 -3.680 17.264 1.00 95.94 336 ASP A CA 1
ATOM 2652 C C . ASP A 1 336 ? -14.103 -4.237 16.698 1.00 95.94 336 ASP A C 1
ATOM 2654 O O . ASP A 1 336 ? -13.768 -5.398 16.943 1.00 95.94 336 ASP A O 1
ATOM 2658 N N . TYR A 1 337 ? -13.346 -3.443 15.931 1.00 97.88 337 TYR A N 1
ATOM 2659 C CA . TYR A 1 337 ? -12.024 -3.821 15.425 1.00 97.88 337 TYR A CA 1
ATOM 2660 C C . TYR A 1 337 ? -10.870 -3.310 16.285 1.00 97.88 337 TYR A C 1
ATOM 2662 O O . TYR A 1 337 ? -9.726 -3.659 16.004 1.00 97.88 337 TYR A O 1
ATOM 2670 N N . ILE A 1 338 ? -11.142 -2.508 17.313 1.00 98.19 338 ILE A N 1
ATOM 2671 C CA . ILE A 1 338 ? -10.130 -1.996 18.236 1.00 98.19 338 ILE A CA 1
ATOM 2672 C C . ILE A 1 338 ? -9.957 -3.026 19.359 1.00 98.19 338 ILE A C 1
ATOM 2674 O O . ILE A 1 338 ? -10.937 -3.476 19.952 1.00 98.19 338 ILE A O 1
ATOM 2678 N N . TRP A 1 339 ? -8.717 -3.450 19.609 1.00 98.00 339 TRP A N 1
ATOM 2679 C CA . TRP A 1 339 ? -8.365 -4.314 20.747 1.00 98.00 339 TRP A CA 1
ATOM 2680 C C . TRP A 1 339 ? -7.534 -3.591 21.800 1.00 98.00 339 TRP A C 1
ATOM 2682 O O . TRP A 1 339 ? -7.400 -4.081 22.917 1.00 98.00 339 TRP A O 1
ATOM 2692 N N . ASP A 1 340 ? -6.979 -2.438 21.449 1.00 97.94 340 ASP A N 1
ATOM 2693 C CA . ASP A 1 340 ? -6.231 -1.602 22.362 1.00 97.94 340 ASP A CA 1
ATOM 2694 C C . ASP A 1 340 ? -7.172 -0.804 23.275 1.00 97.94 340 ASP A C 1
ATOM 2696 O O . ASP A 1 340 ? -7.952 0.046 22.828 1.00 97.94 340 ASP A O 1
ATOM 2700 N N . VAL A 1 341 ? -7.105 -1.102 24.573 1.00 96.94 341 VAL A N 1
ATOM 2701 C CA . VAL A 1 341 ? -7.978 -0.497 25.585 1.00 96.94 341 VAL A CA 1
ATOM 2702 C C . VAL A 1 341 ? -7.709 1.001 25.720 1.00 96.94 341 VAL A C 1
ATOM 2704 O O . VAL A 1 341 ? -8.655 1.771 25.858 1.00 96.94 341 VAL A O 1
ATOM 2707 N N . THR A 1 342 ? -6.458 1.445 25.592 1.00 97.81 342 THR A N 1
ATOM 2708 C CA . THR A 1 342 ? -6.098 2.862 25.711 1.00 97.81 342 THR A CA 1
ATOM 2709 C C . THR A 1 342 ? -6.719 3.695 24.584 1.00 97.81 342 THR A C 1
ATOM 2711 O O . THR A 1 342 ? -7.213 4.799 24.824 1.00 97.81 342 THR A O 1
ATOM 2714 N N . ILE A 1 343 ? -6.786 3.164 23.358 1.00 98.25 343 ILE A N 1
ATOM 2715 C CA . ILE A 1 343 ? -7.507 3.823 22.254 1.00 98.25 343 ILE A CA 1
ATOM 2716 C C . ILE A 1 343 ? -9.012 3.915 22.541 1.00 98.25 343 ILE A C 1
ATOM 2718 O O . ILE A 1 343 ? -9.619 4.965 22.304 1.00 98.25 343 ILE A O 1
ATOM 2722 N N . LEU A 1 344 ? -9.627 2.856 23.074 1.00 97.75 344 LEU A N 1
ATOM 2723 C CA . LEU A 1 344 ? -11.052 2.868 23.429 1.00 97.75 344 LEU A CA 1
ATOM 2724 C C . LEU A 1 344 ? -11.369 3.826 24.591 1.00 97.75 344 LEU A C 1
ATOM 2726 O O . LEU A 1 344 ? -12.406 4.499 24.584 1.00 97.75 344 LEU A O 1
ATOM 2730 N N . GLU A 1 345 ? -10.486 3.925 25.583 1.00 97.81 345 GLU A N 1
ATOM 2731 C CA . GLU A 1 345 ? -10.590 4.893 26.680 1.00 97.81 345 GLU A CA 1
ATOM 2732 C C . GLU A 1 345 ? -10.526 6.327 26.151 1.00 97.81 345 GLU A C 1
ATOM 2734 O O . GLU A 1 345 ? -11.363 7.164 26.507 1.00 97.81 345 GLU A O 1
ATOM 2739 N N . TYR A 1 346 ? -9.592 6.600 25.235 1.00 98.19 346 TYR A N 1
ATOM 2740 C CA . TYR A 1 346 ? -9.485 7.899 24.579 1.00 98.19 346 TYR A CA 1
ATOM 2741 C C . TYR A 1 346 ? -10.748 8.248 23.775 1.00 98.19 346 TYR A C 1
ATOM 2743 O O . TYR A 1 346 ? -11.263 9.363 23.888 1.00 98.19 346 TYR A O 1
ATOM 2751 N N . LEU A 1 347 ? -11.307 7.289 23.024 1.00 96.81 347 LEU A N 1
ATOM 2752 C CA . LEU A 1 347 ? -12.598 7.447 22.340 1.00 96.81 347 LEU A CA 1
ATOM 2753 C C . LEU A 1 347 ? -13.725 7.779 23.326 1.00 96.81 347 LEU A C 1
ATOM 2755 O O . LEU A 1 347 ? -14.500 8.713 23.120 1.00 96.81 347 LEU A O 1
ATOM 2759 N N . THR A 1 348 ? -13.800 7.058 24.443 1.00 97.31 348 THR A N 1
ATOM 2760 C CA . THR A 1 348 ? -14.810 7.309 25.480 1.00 97.31 348 THR A CA 1
ATOM 2761 C C . THR A 1 348 ? -14.689 8.731 26.035 1.00 97.31 348 THR A C 1
ATOM 2763 O O . THR A 1 348 ? -15.697 9.436 26.167 1.00 97.31 348 THR A O 1
ATOM 2766 N N . HIS A 1 349 ? -13.461 9.181 26.311 1.00 97.56 349 HIS A N 1
ATOM 2767 C CA . HIS A 1 349 ? -13.178 10.539 26.766 1.00 97.56 349 HIS A CA 1
ATOM 2768 C C . HIS A 1 349 ? -13.606 11.593 25.737 1.00 97.56 349 HIS A C 1
ATOM 2770 O O . HIS A 1 349 ? -14.281 12.565 26.094 1.00 97.56 349 HIS A O 1
ATOM 2776 N N . ILE A 1 350 ? -13.256 11.410 24.460 1.00 96.56 350 ILE A N 1
ATOM 2777 C CA . ILE A 1 350 ? -13.530 12.422 23.438 1.00 96.56 350 ILE A CA 1
ATOM 2778 C C . ILE A 1 350 ? -15.023 12.543 23.128 1.00 96.56 350 ILE A C 1
ATOM 2780 O O . ILE A 1 350 ? -15.530 13.661 23.021 1.00 96.56 350 ILE A O 1
ATOM 2784 N N . HIS A 1 351 ? -15.753 11.426 23.082 1.00 96.19 351 HIS A N 1
ATOM 2785 C CA . HIS A 1 351 ? -17.206 11.448 22.917 1.00 96.19 351 HIS A CA 1
ATOM 2786 C C . HIS A 1 351 ? -17.902 12.095 24.110 1.00 96.19 351 HIS A C 1
ATOM 2788 O O . HIS A 1 351 ? -18.821 12.889 23.926 1.00 96.19 351 HIS A O 1
ATOM 2794 N N . HIS A 1 352 ? -17.434 11.826 25.334 1.00 97.12 352 HIS A N 1
ATOM 2795 C CA . HIS A 1 352 ? -17.956 12.498 26.520 1.00 97.12 352 HIS A CA 1
ATOM 2796 C C . HIS A 1 352 ? -17.758 14.017 26.442 1.00 97.12 352 HIS A C 1
ATOM 2798 O O . HIS A 1 352 ? -18.714 14.765 26.638 1.00 97.12 352 HIS A O 1
ATOM 2804 N N . LYS A 1 353 ? -16.550 14.468 26.080 1.00 97.12 353 LYS A N 1
ATOM 2805 C CA . LYS A 1 353 ? -16.224 15.892 25.919 1.00 97.12 353 LYS A CA 1
ATOM 2806 C C . LYS A 1 353 ? -17.081 16.582 24.850 1.00 97.12 353 LYS A C 1
ATOM 2808 O O . LYS A 1 353 ? -17.377 17.764 24.986 1.00 97.12 353 LYS A O 1
ATOM 2813 N N . ARG A 1 354 ? -17.472 15.860 23.794 1.00 96.00 354 ARG A N 1
ATOM 2814 C CA . ARG A 1 354 ? -18.308 16.367 22.691 1.00 96.00 354 ARG A CA 1
ATOM 2815 C C . ARG A 1 354 ? -19.819 16.215 22.926 1.00 96.00 354 ARG A C 1
ATOM 2817 O O . ARG A 1 354 ? -20.599 16.676 22.103 1.00 96.00 354 ARG A O 1
ATOM 2824 N N . GLY A 1 355 ? -20.247 15.579 24.020 1.00 96.31 355 GLY A N 1
ATOM 2825 C CA . GLY A 1 355 ? -21.666 15.291 24.282 1.00 96.31 355 GLY A CA 1
ATOM 2826 C C . GLY A 1 355 ? -22.251 14.143 23.443 1.00 96.31 355 GLY A C 1
ATOM 2827 O O . GLY A 1 355 ? -23.464 13.937 23.437 1.00 96.31 355 GLY A O 1
ATOM 2828 N N . GLU A 1 356 ? -21.411 13.367 22.753 1.00 95.06 356 GLU A N 1
ATOM 2829 C CA . GLU A 1 356 ? -21.795 12.281 21.841 1.00 95.06 356 GLU A CA 1
ATOM 2830 C C . GLU A 1 356 ? -22.122 10.996 22.621 1.00 95.06 356 GLU A C 1
ATOM 2832 O O . GLU A 1 356 ? -21.360 10.027 22.655 1.00 95.06 356 GLU A O 1
ATOM 2837 N N . THR A 1 357 ? -23.266 11.002 23.304 1.00 95.88 357 THR A N 1
ATOM 2838 C CA . THR A 1 357 ? -23.602 9.974 24.299 1.00 95.88 357 THR A CA 1
ATOM 2839 C C . THR A 1 357 ? -23.778 8.580 23.689 1.00 95.88 357 THR A C 1
ATOM 2841 O O . THR A 1 357 ? -23.307 7.610 24.275 1.00 95.88 357 THR A O 1
ATOM 2844 N N . GLU A 1 358 ? -24.391 8.457 22.510 1.00 95.75 358 GLU A N 1
ATOM 2845 C CA . GLU A 1 358 ? -24.584 7.162 21.836 1.00 95.75 358 GLU A CA 1
ATOM 2846 C C . GLU A 1 358 ? -23.244 6.508 21.473 1.00 95.75 358 GLU A C 1
ATOM 2848 O O . GLU A 1 358 ? -22.969 5.384 21.892 1.00 95.75 358 GLU A O 1
ATOM 2853 N N . LYS A 1 359 ? -22.350 7.247 20.802 1.00 94.75 359 LYS A N 1
ATOM 2854 C CA . LYS A 1 359 ? -21.009 6.758 20.436 1.00 94.75 359 LYS A CA 1
ATOM 2855 C C . LYS A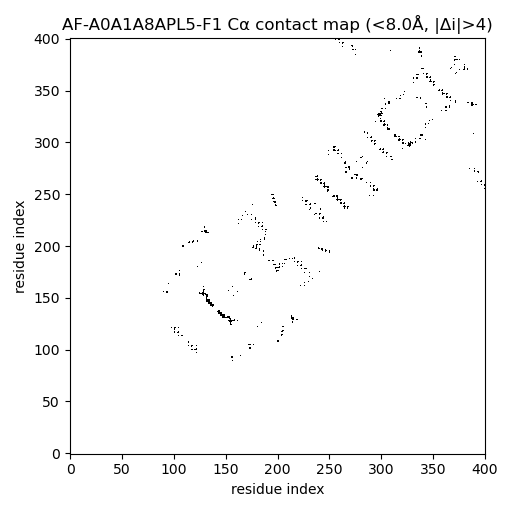 1 359 ? -20.165 6.414 21.660 1.00 94.75 359 LYS A C 1
ATOM 2857 O O . LYS A 1 359 ? -19.468 5.400 21.669 1.00 94.75 359 LYS A O 1
ATOM 2862 N N . ARG A 1 360 ? -20.283 7.206 22.734 1.00 96.56 360 ARG A N 1
ATOM 2863 C CA . ARG A 1 360 ? -19.665 6.891 24.028 1.00 96.56 360 ARG A CA 1
ATOM 2864 C C . ARG A 1 360 ? -20.131 5.530 24.554 1.00 96.56 360 ARG A C 1
ATOM 2866 O O . ARG A 1 360 ? -19.295 4.754 25.006 1.00 96.56 360 ARG A O 1
ATOM 2873 N N . GLN A 1 361 ? -21.430 5.226 24.500 1.00 96.69 361 GLN A N 1
ATOM 2874 C CA . GLN A 1 361 ? -21.949 3.929 24.952 1.00 96.69 361 GLN A CA 1
ATOM 2875 C C . GLN A 1 361 ? -21.426 2.770 24.094 1.00 96.69 361 GLN A C 1
ATOM 2877 O O . GLN A 1 361 ? -21.091 1.720 24.640 1.00 96.69 361 GLN A O 1
ATOM 2882 N N . VAL A 1 362 ? -21.286 2.960 22.775 1.00 96.81 362 VAL A N 1
ATOM 2883 C CA . VAL A 1 362 ? -20.675 1.953 21.888 1.00 96.81 362 VAL A CA 1
ATOM 2884 C C . VAL A 1 362 ? -19.215 1.693 22.279 1.00 96.81 362 VAL A C 1
ATOM 2886 O O . VAL A 1 362 ? -18.829 0.536 22.441 1.00 96.81 362 VAL A O 1
ATOM 2889 N N . ALA A 1 363 ? -18.422 2.743 22.517 1.00 95.88 363 ALA A N 1
ATOM 2890 C CA . ALA A 1 363 ? -17.034 2.606 22.968 1.00 95.88 363 ALA A CA 1
ATOM 2891 C C . ALA A 1 363 ? -16.934 1.909 24.340 1.00 95.88 363 ALA A C 1
ATOM 2893 O O . ALA A 1 363 ? -16.153 0.973 24.501 1.00 95.88 363 ALA A O 1
ATOM 2894 N N . MET A 1 364 ? -17.779 2.283 25.308 1.00 96.06 364 MET A N 1
ATOM 2895 C CA . MET A 1 364 ? -17.831 1.629 26.624 1.00 96.06 364 MET A CA 1
ATOM 2896 C C . MET A 1 364 ? -18.214 0.148 26.523 1.00 96.06 364 MET A C 1
ATOM 2898 O O . MET A 1 364 ? -17.640 -0.691 27.217 1.00 96.06 364 MET A O 1
ATOM 2902 N N . LYS A 1 365 ? -19.153 -0.193 25.635 1.00 96.38 365 LYS A N 1
ATOM 2903 C CA . LYS A 1 365 ? -19.526 -1.584 25.363 1.00 96.38 365 LYS A CA 1
ATOM 2904 C C . LYS A 1 365 ? -18.361 -2.375 24.766 1.00 96.38 365 LYS A C 1
ATOM 2906 O O . LYS A 1 365 ? -18.195 -3.536 25.129 1.00 96.38 365 LYS A O 1
ATOM 2911 N N . ALA A 1 366 ? -17.566 -1.769 23.880 1.00 95.25 366 ALA A N 1
ATOM 2912 C CA . ALA A 1 366 ? -16.374 -2.402 23.319 1.00 95.25 366 ALA A CA 1
ATOM 2913 C C . ALA A 1 366 ? -15.318 -2.686 24.404 1.00 95.25 366 ALA A C 1
ATOM 2915 O O . ALA A 1 366 ? -14.825 -3.807 24.475 1.00 95.25 366 ALA A O 1
ATOM 2916 N N . ILE A 1 367 ? -15.054 -1.730 25.309 1.00 95.38 367 ILE A N 1
ATOM 2917 C CA . ILE A 1 367 ? -14.150 -1.925 26.465 1.00 95.38 367 ILE A CA 1
ATOM 2918 C C . ILE A 1 367 ? -14.634 -3.071 27.360 1.00 95.38 367 ILE A C 1
ATOM 2920 O O . ILE A 1 367 ? -13.836 -3.874 27.834 1.00 95.38 367 ILE A O 1
ATOM 2924 N N . GLY A 1 368 ? -15.948 -3.171 27.578 1.00 94.56 368 GLY A N 1
ATOM 2925 C CA . GLY A 1 368 ? -16.555 -4.206 28.417 1.00 94.56 368 GLY A CA 1
ATOM 2926 C C . GLY A 1 368 ? -16.513 -5.627 27.841 1.00 94.56 368 GLY A C 1
ATOM 2927 O O . GLY A 1 368 ? -17.013 -6.551 28.485 1.00 94.56 368 GLY A O 1
ATOM 2928 N N . GLN A 1 369 ? -15.960 -5.837 26.642 1.00 96.19 369 GLN A N 1
ATOM 2929 C CA . GLN A 1 369 ? -15.824 -7.171 26.059 1.00 96.19 369 GLN A CA 1
ATOM 2930 C C . GLN A 1 369 ? -14.787 -7.990 26.837 1.00 96.19 369 GLN A C 1
ATOM 2932 O O . GLN A 1 369 ? -13.629 -7.604 26.969 1.00 96.19 369 GLN A O 1
ATOM 2937 N N . THR A 1 370 ? -15.189 -9.169 27.314 1.00 95.44 370 THR A N 1
ATOM 2938 C CA . THR A 1 370 ? -14.359 -10.027 28.179 1.00 95.44 370 THR A CA 1
ATOM 2939 C C . THR A 1 370 ? -13.038 -10.446 27.537 1.00 95.44 370 THR A C 1
ATOM 2941 O O . THR A 1 370 ? -12.044 -10.616 28.237 1.00 95.44 370 THR A O 1
ATOM 2944 N N . GLU A 1 371 ? -13.003 -10.574 26.210 1.00 94.81 371 GLU A N 1
ATOM 2945 C CA . GLU A 1 371 ? -11.800 -10.917 25.444 1.00 94.81 371 GLU A CA 1
ATOM 2946 C C . GLU A 1 371 ? -10.736 -9.803 25.416 1.00 94.81 371 GLU A C 1
ATOM 2948 O O . GLU A 1 371 ? -9.588 -10.095 25.097 1.00 94.81 371 GLU A O 1
ATOM 2953 N N . LEU A 1 372 ? -11.080 -8.564 25.795 1.00 95.62 372 LEU A N 1
ATOM 2954 C CA . LEU A 1 372 ? -10.150 -7.427 25.901 1.00 95.62 372 LEU A CA 1
ATOM 2955 C C . LEU A 1 372 ? -9.683 -7.144 27.335 1.00 95.62 372 LEU A C 1
ATOM 2957 O O . LEU A 1 372 ? -8.966 -6.174 27.571 1.00 95.62 372 LEU A O 1
ATOM 2961 N N . ASN A 1 373 ? -10.081 -7.967 28.308 1.00 94.94 373 ASN A N 1
ATOM 2962 C CA . ASN A 1 373 ? -9.660 -7.779 29.691 1.00 94.94 373 ASN A CA 1
ATOM 2963 C C . ASN A 1 373 ? -8.130 -7.905 29.801 1.00 94.94 373 ASN A C 1
ATOM 2965 O O . ASN A 1 373 ? -7.581 -8.969 29.529 1.00 94.94 373 ASN A O 1
ATOM 2969 N N . SER A 1 374 ? -7.455 -6.843 30.249 1.00 92.38 374 SER A N 1
ATOM 2970 C CA . SER A 1 374 ? -5.992 -6.780 30.393 1.00 92.38 374 SER A CA 1
ATOM 2971 C C . SER A 1 374 ? -5.412 -7.798 31.380 1.00 92.38 374 SER A C 1
ATOM 2973 O O . SER A 1 374 ? -4.212 -8.046 31.365 1.00 92.38 374 SER A O 1
ATOM 2975 N N . SER A 1 375 ? -6.255 -8.401 32.224 1.00 95.31 375 SER A N 1
ATOM 2976 C CA . SER A 1 375 ? -5.874 -9.497 33.126 1.00 95.31 375 SER A CA 1
ATOM 2977 C C . SER A 1 375 ? -5.924 -10.879 32.462 1.00 95.31 375 SER A C 1
ATOM 2979 O O . SER A 1 375 ? -5.570 -11.872 33.099 1.00 95.31 375 SER A O 1
ATOM 2981 N N . ASN A 1 376 ? -6.395 -10.980 31.215 1.00 96.75 376 ASN A N 1
ATOM 2982 C CA . ASN A 1 376 ? -6.381 -12.236 30.471 1.00 96.75 376 ASN A CA 1
ATOM 2983 C C . ASN A 1 376 ? -4.940 -12.679 30.166 1.00 96.75 376 ASN A C 1
ATOM 2985 O O . ASN A 1 376 ? -4.056 -11.838 29.996 1.00 96.75 376 ASN A O 1
ATOM 2989 N N . PRO A 1 377 ? -4.700 -13.992 30.005 1.00 97.31 377 PRO A N 1
ATOM 2990 C CA . PRO A 1 377 ? -3.440 -14.486 29.467 1.00 97.31 377 PRO A CA 1
ATOM 2991 C C . PRO A 1 377 ? -3.139 -13.885 28.088 1.00 97.31 377 PRO A C 1
ATOM 2993 O O . PRO A 1 377 ? -4.042 -13.714 27.266 1.00 97.31 377 PRO A O 1
ATOM 2996 N N . GLU A 1 378 ? -1.857 -13.646 27.812 1.00 95.94 378 GLU A N 1
ATOM 2997 C CA . GLU A 1 378 ? -1.375 -13.044 26.561 1.00 95.94 378 GLU A CA 1
ATOM 2998 C C . GLU A 1 378 ? -1.902 -13.770 25.309 1.00 95.94 378 GLU A C 1
ATOM 3000 O O . GLU A 1 378 ? -2.290 -13.142 24.331 1.00 95.94 378 GLU A O 1
ATOM 3005 N N . GLU A 1 379 ? -2.016 -15.097 25.353 1.00 96.50 379 GLU A N 1
ATOM 3006 C CA . GLU A 1 379 ? -2.545 -15.920 24.257 1.00 96.50 379 GLU A CA 1
ATOM 3007 C C . GLU A 1 379 ? -3.994 -15.561 23.887 1.00 96.50 379 GLU A C 1
ATOM 3009 O O . GLU A 1 379 ? -4.362 -15.540 22.709 1.00 96.50 379 GLU A O 1
ATOM 3014 N N . VAL A 1 380 ? -4.819 -15.238 24.889 1.00 97.00 380 VAL A N 1
ATOM 3015 C CA . VAL A 1 380 ? -6.215 -14.826 24.693 1.00 97.00 380 VAL A CA 1
ATOM 3016 C C . VAL A 1 380 ? -6.263 -13.442 24.051 1.00 97.00 380 VAL A C 1
ATOM 3018 O O . VAL A 1 380 ? -7.010 -13.242 23.091 1.00 97.00 380 VAL A O 1
ATOM 3021 N N . LEU A 1 381 ? -5.431 -12.511 24.528 1.00 96.38 381 LEU A N 1
ATOM 3022 C CA . LEU A 1 381 ? -5.321 -11.158 23.975 1.00 96.38 381 LEU A CA 1
ATOM 3023 C C . LEU A 1 381 ? -4.824 -11.188 22.525 1.00 96.38 381 LEU A C 1
ATOM 3025 O O . LEU A 1 381 ? -5.401 -10.543 21.647 1.00 96.38 381 LEU A O 1
ATOM 3029 N N . GLN A 1 382 ? -3.813 -12.010 22.239 1.00 95.75 382 GLN A N 1
ATOM 3030 C CA . GLN A 1 382 ? -3.301 -12.212 20.889 1.00 95.75 382 GLN A CA 1
ATOM 3031 C C . GLN A 1 382 ? -4.368 -12.800 19.968 1.00 95.75 382 GLN A C 1
ATOM 3033 O O . GLN A 1 382 ? -4.557 -12.298 18.860 1.00 95.75 382 GLN A O 1
ATOM 3038 N N . LEU A 1 383 ? -5.118 -13.813 20.410 1.00 96.25 383 LEU A N 1
ATOM 3039 C CA . LEU A 1 383 ? -6.200 -14.390 19.613 1.00 96.25 383 LEU A CA 1
ATOM 3040 C C . LEU A 1 383 ? -7.312 -13.366 19.328 1.00 96.25 383 LEU A C 1
ATOM 3042 O O . LEU A 1 383 ? -7.790 -13.266 18.191 1.00 96.25 383 LEU A O 1
ATOM 3046 N N . ALA A 1 384 ? -7.694 -12.573 20.332 1.00 97.06 384 ALA A N 1
ATOM 3047 C CA . ALA A 1 384 ? -8.678 -11.503 20.205 1.00 97.06 384 ALA A CA 1
ATOM 3048 C C . ALA A 1 384 ? -8.227 -10.427 19.200 1.00 97.06 384 ALA A C 1
ATOM 3050 O O . ALA A 1 384 ? -9.023 -10.002 18.350 1.00 97.06 384 ALA A O 1
ATOM 3051 N N . ALA A 1 385 ? -6.950 -10.039 19.245 1.00 97.00 385 ALA A N 1
ATOM 3052 C CA . ALA A 1 385 ? -6.340 -9.115 18.296 1.00 97.00 385 ALA A CA 1
ATOM 3053 C C . ALA A 1 385 ? -6.301 -9.705 16.878 1.00 97.00 385 ALA A C 1
ATOM 3055 O O . ALA A 1 385 ? -6.744 -9.057 15.934 1.00 97.00 385 ALA A O 1
ATOM 3056 N N . GLN A 1 386 ? -5.860 -10.956 16.702 1.00 96.38 386 GLN A N 1
ATOM 3057 C CA . GLN A 1 386 ? -5.803 -11.608 15.384 1.00 96.38 386 GLN A CA 1
ATOM 3058 C C . GLN A 1 386 ? -7.187 -11.724 14.733 1.00 96.38 386 GLN A C 1
ATOM 3060 O O . GLN A 1 386 ? -7.352 -11.432 13.545 1.00 96.38 386 GLN A O 1
ATOM 3065 N N . LYS A 1 387 ? -8.216 -12.077 15.513 1.00 97.31 387 LYS A N 1
ATOM 3066 C CA . LYS A 1 387 ? -9.606 -12.136 15.038 1.00 97.31 387 LYS A CA 1
ATOM 3067 C C . LYS A 1 387 ? -10.097 -10.769 14.552 1.00 97.31 387 LYS A C 1
ATOM 3069 O O . LYS A 1 387 ? -10.736 -10.691 13.500 1.00 97.31 387 LYS A O 1
ATOM 3074 N N . ARG A 1 388 ? -9.789 -9.694 15.284 1.00 98.12 388 ARG A N 1
ATOM 3075 C CA . ARG A 1 388 ? -10.132 -8.316 14.892 1.00 98.12 388 ARG A CA 1
ATOM 3076 C C . ARG A 1 388 ? -9.351 -7.855 13.670 1.00 98.12 388 ARG A C 1
ATOM 3078 O O . ARG A 1 388 ? -9.980 -7.371 12.733 1.00 98.12 388 ARG A O 1
ATOM 3085 N N . LYS A 1 389 ? -8.034 -8.098 13.622 1.00 97.56 389 LYS A N 1
ATOM 3086 C CA . LYS A 1 389 ? -7.175 -7.811 12.460 1.00 97.56 389 LYS A CA 1
ATOM 3087 C C . LYS A 1 389 ? -7.745 -8.428 11.188 1.00 97.56 389 LYS A C 1
ATOM 3089 O O . LYS A 1 389 ? -7.967 -7.719 10.210 1.00 97.56 389 LYS A O 1
ATOM 3094 N N . LYS A 1 390 ? -8.069 -9.725 11.230 1.00 97.81 390 LYS A N 1
ATOM 3095 C CA . LYS A 1 390 ? -8.707 -10.445 10.120 1.00 97.81 390 LYS A CA 1
ATOM 3096 C C . LYS A 1 390 ? -10.003 -9.773 9.675 1.00 97.81 390 LYS A C 1
ATOM 3098 O O . LYS A 1 390 ? -10.151 -9.450 8.499 1.00 97.81 390 LYS A O 1
ATOM 3103 N N . ARG A 1 391 ? -10.948 -9.561 10.598 1.00 98.00 391 ARG A N 1
ATOM 3104 C CA . ARG A 1 391 ? -12.257 -8.985 10.250 1.00 98.00 391 ARG A CA 1
ATOM 3105 C C . ARG A 1 391 ? -12.119 -7.569 9.688 1.00 98.00 391 ARG A C 1
ATOM 3107 O O . ARG A 1 391 ? -12.797 -7.251 8.716 1.00 98.00 391 ARG A O 1
ATOM 3114 N N . PHE A 1 392 ? -11.228 -6.757 10.255 1.00 98.31 392 PHE A N 1
ATOM 3115 C CA . PHE A 1 392 ? -10.957 -5.406 9.779 1.00 98.31 392 PHE A CA 1
ATOM 3116 C C . PHE A 1 392 ? -10.378 -5.406 8.366 1.00 98.31 392 PHE A C 1
ATOM 3118 O O . PHE A 1 392 ? -10.915 -4.733 7.494 1.00 98.31 392 PHE A O 1
ATOM 3125 N N . LEU A 1 393 ? -9.334 -6.200 8.106 1.00 98.19 393 LEU A N 1
ATOM 3126 C CA . LEU A 1 393 ? -8.726 -6.283 6.775 1.00 98.19 393 LEU A CA 1
ATOM 3127 C C . LEU A 1 393 ? -9.720 -6.800 5.727 1.00 98.19 393 LEU A C 1
ATOM 3129 O O . LEU A 1 393 ? -9.758 -6.278 4.617 1.00 98.19 393 LEU A O 1
ATOM 3133 N N . GLN A 1 394 ? -10.588 -7.752 6.082 1.00 97.94 394 GLN A N 1
ATOM 3134 C CA . GLN A 1 394 ? -11.670 -8.220 5.207 1.00 97.94 394 GLN A CA 1
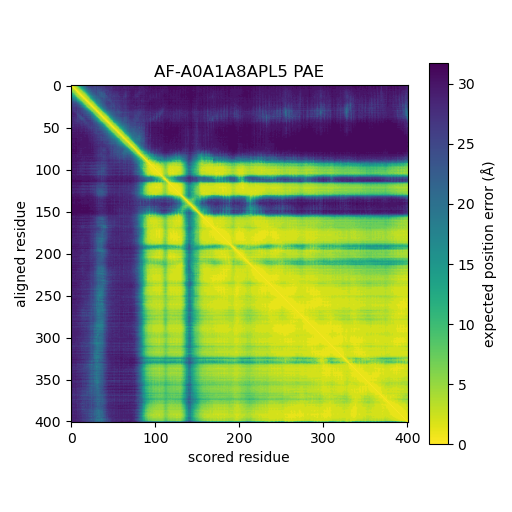ATOM 3135 C C . GLN A 1 394 ? -12.766 -7.165 4.981 1.00 97.94 394 GLN A C 1
ATOM 3137 O O . GLN A 1 394 ? -13.361 -7.126 3.905 1.00 97.94 394 GLN A O 1
ATOM 3142 N N . ALA A 1 395 ? -13.056 -6.314 5.966 1.00 97.56 395 ALA A N 1
ATOM 3143 C CA . ALA A 1 395 ? -13.991 -5.203 5.805 1.00 97.56 395 ALA A CA 1
ATOM 3144 C C . ALA A 1 395 ? -13.400 -4.101 4.912 1.00 97.56 395 ALA A C 1
ATOM 3146 O O . ALA A 1 395 ? -14.053 -3.671 3.966 1.00 97.56 395 ALA A O 1
ATOM 3147 N N . MET A 1 396 ? -12.143 -3.715 5.158 1.00 97.31 396 MET A N 1
ATOM 3148 C CA . MET A 1 396 ? -11.373 -2.793 4.314 1.00 97.31 396 MET A CA 1
ATOM 3149 C C . MET A 1 396 ? -11.317 -3.294 2.872 1.00 97.31 396 MET A C 1
ATOM 3151 O O . MET A 1 396 ? -11.573 -2.548 1.937 1.00 97.31 396 MET A O 1
ATOM 3155 N N . SER A 1 397 ? -11.055 -4.584 2.695 1.00 96.56 397 SER A N 1
ATOM 3156 C CA . SER A 1 397 ? -11.036 -5.239 1.392 1.00 96.56 397 SER A CA 1
ATOM 3157 C C . SER A 1 397 ? -12.308 -4.991 0.590 1.00 96.56 397 SER A C 1
ATOM 3159 O O . SER A 1 397 ? -12.248 -4.421 -0.488 1.00 96.56 397 SER A O 1
ATOM 3161 N N . LYS A 1 398 ? -13.468 -5.298 1.179 1.00 95.38 398 LYS A N 1
ATOM 3162 C CA . LYS A 1 398 ? -14.782 -5.083 0.550 1.00 95.38 398 LYS A CA 1
ATOM 3163 C C . LYS A 1 398 ? -15.106 -3.612 0.278 1.00 95.38 398 LYS A C 1
ATOM 3165 O O . LYS A 1 398 ? -15.993 -3.329 -0.519 1.00 95.38 398 LYS A O 1
ATOM 3170 N N . LEU A 1 399 ? -14.470 -2.690 1.001 1.00 94.56 399 LEU A N 1
ATOM 3171 C CA . LEU A 1 399 ? -14.671 -1.253 0.829 1.00 94.56 399 LEU A CA 1
ATOM 3172 C C . LEU A 1 399 ? -13.867 -0.704 -0.357 1.00 94.56 399 LEU A C 1
ATOM 3174 O O . LEU A 1 399 ? -14.347 0.189 -1.051 1.00 94.56 399 LEU A O 1
ATOM 3178 N N . TYR A 1 400 ? -12.650 -1.210 -0.568 1.00 92.94 400 TYR A N 1
ATOM 3179 C CA . TYR A 1 400 ? -11.697 -0.647 -1.529 1.00 92.94 400 TYR A CA 1
ATOM 3180 C C . TYR A 1 400 ? -11.517 -1.474 -2.809 1.00 92.94 400 TYR A C 1
ATOM 3182 O O . TYR A 1 400 ? -10.965 -0.933 -3.773 1.00 92.94 400 TYR A O 1
ATOM 3190 N N . PHE A 1 401 ? -11.938 -2.746 -2.836 1.00 81.81 401 PHE A N 1
ATOM 3191 C CA . PHE A 1 401 ? -11.757 -3.633 -3.985 1.00 81.81 401 PHE A CA 1
ATOM 3192 C C . PHE A 1 401 ? -12.917 -4.597 -4.245 1.00 81.81 401 PHE A C 1
ATOM 3194 O O . PHE A 1 401 ? -13.563 -5.067 -3.279 1.00 81.81 401 PHE A O 1
#

pLDDT: mean 76.05, std 28.54, range [21.45, 98.69]

Secondary structure (DSSP, 8-state):
-----------------------PPP--------------------------------------------------------HHHHHHHHHHHHHHHHHHHHHHHHHTTT--GGGHHHHHHHHHHHHHHTBPPEEEEEPTTS-EEEEE-TT---SSS-HHHHHHHHTT---HHHHHHHHHHHHHHHHHHHT-SSSPPP-TTGGGS-S--S-GGGB-HHHHHHHHHHHHHHHHHH-TT-HHHHHHHHHHHHHTT-HHHHHHHHHHHHHHHHTTTTSPPPTTTS-HHHHHHHHHHHHHTT-HHHHHHHHTTSSS--HHHHHHHHH-S---S-GGGGGGG---HHHHHHHHHHHHHHT-HHHHHHHHHHHT-GGG-TTS-HHHHHHHHHHHHHHHHHHHHHHH-

Radius of gyration: 32.75 Å; Cα contacts (8 Å, |Δi|>4): 394; chains: 1; bounding box: 77×84×121 Å

Mean predicted aligned error: 14.5 Å

Solvent-accessible surface area (backbone atoms only — not comparable to full-atom values): 24485 Å² total; per-residue (Å²): 132,88,89,83,89,83,88,88,85,85,88,81,89,87,84,87,84,84,90,85,85,89,83,87,82,81,89,75,90,73,91,69,90,77,80,80,81,82,80,83,83,81,83,88,83,90,84,86,90,86,88,85,88,86,91,83,91,87,82,90,86,84,90,86,88,82,88,85,90,78,89,87,82,88,84,77,97,67,88,81,70,64,71,64,62,59,53,55,52,53,56,52,49,47,54,48,53,52,51,51,38,51,52,52,33,53,72,34,59,96,52,65,89,80,42,37,58,47,35,46,56,45,46,54,50,52,50,28,35,47,23,46,44,79,49,80,46,74,43,100,82,75,47,82,43,86,47,76,47,94,81,39,68,71,24,90,48,51,53,72,58,51,54,59,53,56,74,70,62,80,57,63,68,60,49,49,54,50,49,15,52,38,44,49,50,40,47,60,67,64,69,46,89,85,66,66,58,59,60,64,76,51,85,59,52,83,88,75,69,97,60,65,88,39,44,42,56,66,60,43,55,52,48,41,51,52,50,50,54,52,50,36,73,76,44,75,74,43,44,66,58,29,43,28,51,13,34,53,25,44,72,67,71,36,32,69,62,13,46,30,25,47,45,50,24,42,25,61,74,9,65,65,40,75,42,78,61,53,62,89,72,61,29,66,68,52,50,52,50,45,33,48,26,30,51,78,64,31,19,22,53,61,22,37,47,47,25,60,73,37,97,65,64,42,57,71,63,21,54,58,36,61,68,56,84,78,54,72,49,76,51,74,79,50,48,80,43,54,64,57,60,67,59,38,51,50,49,31,51,51,24,56,77,71,66,39,61,69,60,22,52,53,32,50,54,50,61,68,36,76,65,57,43,86,87,54,58,67,68,53,44,49,50,47,40,52,56,22,51,31,54,44,54,49,49,51,36,66,73,58,97

Organism: Nothobranchius furzeri (NCBI:txid105023)

Nearest PDB structures (foldseek):
  8rc4-assembly1_h  TM=9.492E-01  e=4.078E-31  Homo sapiens
  8rbz-assembly1_h  TM=9.490E-01  e=2.297E-30  Homo sapiens
  9ep4-assembly1_A  TM=9.460E-01  e=4.157E-29  Homo sapiens
  7ycx-assembly1_H  TM=9.206E-01  e=3.456E-28  Homo sapiens
  7cun-assembly1_H  TM=9.194E-01  e=7.855E-28  Homo sapiens